Protein AF-A0A939X9N2-F1 (afdb_monomer)

Foldseek 3Di:
DDDDPDQQQQDQPCLVQLLVLLQCLLVVLVVVLLVLCVQQVLDDPVVSVVLCPDPQLVVLSVVSNVVSVVLSVVLVVLLSRDRPDPVSLVSNLQSLQVSLVCSLVVSLVSLVSSLVVSLVVCVVVVDNLSSLLSNLQSLLSSLQSSLLSSLVSSLSVLQSCQVRAADPPRFHQALVRNVVSLVVSLVSSLVSNLVSLVSSCVVVVPDPVVSVVSPNVVSNVVSVVSSVSSVCSSVVQVVVLVVVVVVLVVCVVVVNLPPLDDTQSHRHPSSVVSNVSSVVSVVVVVVVVVVVVVVVVVVVVVVVVVVVVVVVVVVVVVVVVVVVVVVVVVVVVVVVVVVVVVVVVVVVVVVVVVVVVVVVVVVVVVVVVVVVVVVVVVVVVVVVVVVVVVVVVVVVVVVVVVVVVVLVVVLVVLVVVLVVLVVLLVVLVVLLVVLVVQLVVLVVQLVVLVVVPPVSPVSNVVSVVSNVVSVVSNVVSVVSNVVSVVSNVVSVVSNVVD

Secondary structure (DSSP, 8-state):
-------PPP--S-HHHHHHHHHHHHHHHHHHHHHHHHHHTSS-HHHHHHHHTSHHHHHHHHHHHHHHHHHHHHHHHHHHT--S-HHHHHHHHHHHHHHHHHHHHHHHHHHHHHHHHHHHHGGGGT-HHHHHHHHHHHHHHIIIIIHHHHHHHHHHHHHHTTTS---SSS--S-HHHHHHHHHHHHHHHHHHHHHHHHHHHHHHT--HHHHIIIIIHHHHHHHHHHHHHHHHHHHHHHHHHHHHHHHHHHHHHTT--S--------SSHHHHHHHHHHHHHHHHHHHHHHHHHHHHHHHHHHHHHHHHHHHHHHHHHHHHHHHHHHHHHHHHHHHHHHHHHHHHHHHHHHHHHHHHHHHHHHHHHHHHHHHHHHHHHHHHHHHHHHHHHHHHHHHHHHHHHHHHHHHHHHHHHHHHHHHHHHHHHHHHHHHHHHHHHHHHHHHHHHHHHHHTGGGTHHHHHHHHHHHHHHHHHHHHHHHHHHHHHHHHHHHHHHHHH-

Mean predicted aligned error: 16.37 Å

Nearest PDB structures (foldseek):
  3zx6-assembly1_B  TM=4.703E-01  e=1.974E-03  Archaeoglobus fulgidus DSM 4304
  3ja6-assembly1_I  TM=5.685E-01  e=8.386E-03  Escherichia coli
  3ja6-assembly1_H  TM=6.471E-01  e=2.167E-02  Escherichia coli
  8c5v-assembly1_I  TM=2.494E-01  e=4.415E-06  Escherichia coli
  3zx6-assembly1_A  TM=3.637E-01  e=7.993E-04  Archaeoglobus fulgidus DSM 4304

pLDDT: mean 83.78, std 10.08, range [32.0, 97.5]

Structure (mmCIF, N/CA/C/O backbone):
data_AF-A0A939X9N2-F1
#
_entry.id   AF-A0A939X9N2-F1
#
loop_
_atom_site.group_PDB
_atom_site.id
_atom_site.type_symbol
_atom_site.label_atom_id
_atom_site.label_alt_id
_atom_site.label_comp_id
_atom_site.label_asym_id
_atom_site.label_entity_id
_atom_site.label_seq_id
_atom_site.pdbx_PDB_ins_code
_atom_site.Cartn_x
_atom_site.Cartn_y
_atom_site.Cartn_z
_atom_site.occupancy
_atom_site.B_iso_or_equiv
_atom_site.auth_seq_id
_atom_site.auth_comp_id
_atom_site.auth_asym_id
_atom_site.auth_atom_id
_atom_site.pdbx_PDB_model_num
ATOM 1 N N . MET A 1 1 ? 16.403 4.030 -7.835 1.00 37.69 1 MET A N 1
ATOM 2 C CA . MET A 1 1 ? 17.825 4.009 -8.203 1.00 37.69 1 MET A CA 1
ATOM 3 C C . MET A 1 1 ? 18.232 2.559 -8.098 1.00 37.69 1 MET A C 1
ATOM 5 O O . MET A 1 1 ? 18.000 1.990 -7.044 1.00 37.69 1 MET A O 1
ATOM 9 N N . ALA A 1 2 ? 18.615 1.927 -9.207 1.00 36.12 2 ALA A N 1
ATOM 10 C CA . ALA A 1 2 ? 19.074 0.543 -9.161 1.00 36.12 2 ALA A CA 1
ATOM 11 C C . ALA A 1 2 ? 20.489 0.530 -8.580 1.00 36.12 2 ALA A C 1
ATOM 13 O O . ALA A 1 2 ? 21.289 1.407 -8.909 1.00 36.12 2 ALA A O 1
ATOM 14 N N . GLU A 1 3 ? 20.725 -0.418 -7.684 1.00 32.00 3 GLU A N 1
ATOM 15 C CA . GLU A 1 3 ? 21.975 -0.637 -6.975 1.00 32.00 3 GLU A CA 1
ATOM 16 C C . GLU A 1 3 ? 23.179 -0.686 -7.913 1.00 32.00 3 GLU A C 1
ATOM 18 O O . GLU A 1 3 ? 23.183 -1.316 -8.972 1.00 32.00 3 GLU A O 1
ATOM 23 N N . ILE A 1 4 ? 24.213 0.006 -7.455 1.00 44.91 4 ILE A N 1
ATOM 24 C CA . ILE A 1 4 ? 25.566 0.020 -7.979 1.00 44.91 4 ILE A CA 1
ATOM 25 C C . ILE A 1 4 ? 26.138 -1.388 -7.793 1.00 44.91 4 ILE A C 1
ATOM 27 O O . ILE A 1 4 ? 26.480 -1.789 -6.686 1.00 44.91 4 ILE A O 1
ATOM 31 N N . SER A 1 5 ? 26.245 -2.144 -8.881 1.00 39.59 5 SER A N 1
ATOM 32 C CA . SER A 1 5 ? 27.034 -3.375 -8.932 1.00 39.59 5 SER A CA 1
ATOM 33 C C . SER A 1 5 ? 27.608 -3.557 -10.333 1.00 39.59 5 SER A C 1
ATOM 35 O O . SER A 1 5 ? 27.063 -4.272 -11.167 1.00 39.59 5 SER A O 1
ATOM 37 N N . SER A 1 6 ? 28.697 -2.837 -10.600 1.00 41.59 6 SER A N 1
ATOM 38 C CA . SER A 1 6 ? 29.905 -3.401 -11.208 1.00 41.59 6 SER A CA 1
ATOM 39 C C . SER A 1 6 ? 30.948 -2.294 -11.341 1.00 41.59 6 SER A C 1
ATOM 41 O O . SER A 1 6 ? 30.913 -1.492 -12.269 1.00 41.59 6 SER A O 1
ATOM 43 N N . THR A 1 7 ? 31.925 -2.292 -10.442 1.00 46.88 7 THR A N 1
ATOM 44 C CA . THR A 1 7 ? 33.232 -1.631 -10.583 1.00 46.88 7 THR A CA 1
ATOM 45 C C . THR A 1 7 ? 34.084 -2.315 -11.663 1.00 46.88 7 THR A C 1
ATOM 47 O O . THR A 1 7 ? 35.272 -2.569 -11.476 1.00 46.88 7 THR A O 1
ATOM 50 N N . GLN A 1 8 ? 33.481 -2.676 -12.797 1.00 55.19 8 GLN A N 1
ATOM 51 C CA . GLN A 1 8 ? 34.231 -3.079 -13.975 1.00 55.19 8 GLN A CA 1
ATOM 52 C C . GLN A 1 8 ? 34.270 -1.892 -14.931 1.00 55.19 8 GLN A C 1
ATOM 54 O O . GLN A 1 8 ? 33.205 -1.409 -15.316 1.00 55.19 8 GLN A O 1
ATOM 59 N N . PRO A 1 9 ? 35.469 -1.410 -15.305 1.00 63.09 9 PRO A N 1
ATOM 60 C CA . PRO A 1 9 ? 35.576 -0.382 -16.326 1.00 63.09 9 PRO A CA 1
ATOM 61 C C . PRO A 1 9 ? 34.919 -0.905 -17.599 1.00 63.09 9 PRO A C 1
ATOM 63 O O . PRO A 1 9 ? 35.109 -2.072 -17.964 1.00 63.09 9 PRO A O 1
ATOM 66 N N . PHE A 1 10 ? 34.127 -0.061 -18.253 1.00 78.44 10 PHE A N 1
ATOM 67 C CA . PHE A 1 10 ? 33.511 -0.412 -19.523 1.00 78.44 10 PHE A CA 1
ATOM 68 C C . PHE A 1 10 ? 34.580 -0.850 -20.518 1.00 78.44 10 PHE A C 1
ATOM 70 O O . PHE A 1 10 ? 35.586 -0.174 -20.729 1.00 78.44 10 PHE A O 1
ATOM 77 N N . ARG A 1 11 ? 34.364 -2.009 -21.138 1.00 78.81 11 ARG A N 1
ATOM 78 C CA . ARG A 1 11 ? 35.261 -2.540 -22.159 1.00 78.81 11 ARG A CA 1
ATOM 79 C C . ARG A 1 11 ? 34.488 -2.819 -23.426 1.00 78.81 11 ARG A C 1
ATOM 81 O O . ARG A 1 11 ? 33.447 -3.475 -23.409 1.00 78.81 11 ARG A O 1
ATOM 88 N N . PHE A 1 12 ? 35.055 -2.367 -24.536 1.00 79.25 12 PHE A N 1
ATOM 89 C CA . PHE A 1 12 ? 34.587 -2.730 -25.862 1.00 79.25 12 PHE A CA 1
ATOM 90 C C . PHE A 1 12 ? 34.598 -4.257 -26.020 1.00 79.25 12 PHE A C 1
ATOM 92 O O . PHE A 1 12 ? 35.582 -4.925 -25.700 1.00 79.25 12 PHE A O 1
ATOM 99 N N . LYS A 1 13 ? 33.496 -4.825 -26.519 1.00 78.69 13 LYS A N 1
ATOM 100 C CA . LYS A 1 13 ? 33.375 -6.279 -26.739 1.00 78.69 13 LYS A CA 1
ATOM 101 C C . LYS A 1 13 ? 34.228 -6.740 -27.915 1.00 78.69 13 LYS A C 1
ATOM 103 O O . LYS A 1 13 ? 34.800 -7.827 -27.880 1.00 78.69 13 LYS A O 1
ATOM 108 N N . HIS A 1 14 ? 34.330 -5.906 -28.949 1.00 81.75 14 HIS A N 1
ATOM 109 C CA . HIS A 1 14 ? 35.096 -6.195 -30.157 1.00 81.75 14 HIS A CA 1
ATOM 110 C C . HIS A 1 14 ? 35.895 -4.959 -30.602 1.00 81.75 14 HIS A C 1
ATOM 112 O O . HIS A 1 14 ? 35.629 -4.413 -31.676 1.00 81.75 14 HIS A O 1
ATOM 118 N N . PRO A 1 15 ? 36.900 -4.509 -29.826 1.00 82.75 15 PRO A N 1
ATOM 119 C CA . PRO A 1 15 ? 37.654 -3.298 -30.150 1.00 82.75 15 PRO A CA 1
ATOM 120 C C . PRO A 1 15 ? 38.348 -3.421 -31.510 1.00 82.75 15 PRO A C 1
ATOM 122 O O . PRO A 1 15 ? 38.341 -2.477 -32.294 1.00 82.75 15 PRO A O 1
ATOM 125 N N . LEU A 1 16 ? 38.856 -4.615 -31.849 1.00 85.31 16 LEU A N 1
ATOM 126 C CA . LEU A 1 16 ? 39.521 -4.890 -33.126 1.00 85.31 16 LEU A CA 1
ATOM 127 C C . LEU A 1 16 ? 38.640 -4.550 -34.342 1.00 85.31 16 LEU A C 1
ATOM 129 O O . LEU A 1 16 ? 39.159 -4.070 -35.344 1.00 85.31 16 LEU A O 1
ATOM 133 N N . ARG A 1 17 ? 37.315 -4.745 -34.260 1.00 87.25 17 ARG A N 1
ATOM 134 C CA . ARG A 1 17 ? 36.399 -4.395 -35.359 1.00 87.25 17 ARG A CA 1
ATOM 135 C C . ARG A 1 17 ? 36.337 -2.891 -35.586 1.00 87.25 17 ARG A C 1
ATOM 137 O O . ARG A 1 17 ? 36.399 -2.462 -36.730 1.00 87.25 17 ARG A O 1
ATOM 144 N N . ILE A 1 18 ? 36.294 -2.109 -34.509 1.00 87.62 18 ILE A N 1
ATOM 145 C CA . ILE A 1 18 ? 36.313 -0.642 -34.572 1.00 87.62 18 ILE A CA 1
ATOM 146 C C . ILE A 1 18 ? 37.627 -0.168 -35.205 1.00 87.62 18 ILE A C 1
ATOM 148 O O . ILE A 1 18 ? 37.606 0.670 -36.102 1.00 87.62 18 ILE A O 1
ATOM 152 N N . TYR A 1 19 ? 38.764 -0.756 -34.807 1.00 88.06 19 TYR A N 1
ATOM 153 C CA . TYR A 1 19 ? 40.064 -0.463 -35.424 1.00 88.06 19 TYR A CA 1
ATOM 154 C C . TYR A 1 19 ? 40.084 -0.781 -36.925 1.00 88.06 19 TYR A C 1
ATOM 156 O O . TYR A 1 19 ? 40.510 0.061 -37.710 1.00 88.06 19 TYR A O 1
ATOM 164 N N . ILE A 1 20 ? 39.620 -1.969 -37.326 1.00 89.44 20 ILE A N 1
ATOM 165 C CA . ILE A 1 20 ? 39.618 -2.401 -38.732 1.00 89.44 20 ILE A CA 1
ATOM 166 C C . ILE A 1 20 ? 38.706 -1.508 -39.574 1.00 89.44 20 ILE A C 1
ATOM 168 O O . ILE A 1 20 ? 39.119 -1.061 -40.638 1.00 89.44 20 ILE A O 1
ATOM 172 N N . LEU A 1 21 ? 37.490 -1.223 -39.105 1.00 89.25 21 LEU A N 1
ATOM 173 C CA . LEU A 1 21 ? 36.539 -0.382 -39.833 1.00 89.25 21 LEU A CA 1
ATOM 174 C C . LEU A 1 21 ? 37.039 1.064 -39.943 1.00 89.25 21 LEU A C 1
ATOM 176 O O . LEU A 1 21 ? 36.967 1.642 -41.025 1.00 89.25 21 LEU A O 1
ATOM 180 N N . ASN A 1 22 ? 37.632 1.617 -38.876 1.00 88.75 22 ASN A N 1
ATOM 181 C CA . ASN A 1 22 ? 38.256 2.938 -38.942 1.00 88.75 22 ASN A CA 1
ATOM 182 C C . ASN A 1 22 ? 39.425 2.952 -39.938 1.00 88.75 22 ASN A C 1
ATOM 184 O O . ASN A 1 22 ? 39.543 3.868 -40.734 1.00 88.75 22 ASN A O 1
ATOM 188 N N . TRP A 1 23 ? 40.274 1.921 -39.947 1.00 90.00 23 TRP A N 1
ATOM 189 C CA . TRP A 1 23 ? 41.390 1.827 -40.893 1.00 90.00 23 TRP A CA 1
ATOM 190 C C . TRP A 1 23 ? 40.921 1.680 -42.347 1.00 90.00 23 TRP A C 1
ATOM 192 O O . TRP A 1 23 ? 41.442 2.343 -43.246 1.00 90.00 23 TRP A O 1
ATOM 202 N N . LEU A 1 24 ? 39.892 0.862 -42.586 1.00 88.69 24 LEU A N 1
ATOM 203 C CA . LEU A 1 24 ? 39.308 0.675 -43.913 1.00 88.69 24 LEU A CA 1
ATOM 204 C C . LEU A 1 24 ? 38.752 1.983 -44.485 1.00 88.69 24 LEU A C 1
ATOM 206 O O . LEU A 1 24 ? 38.787 2.155 -45.697 1.00 88.69 24 LEU A O 1
ATOM 210 N N . MET A 1 25 ? 38.293 2.923 -43.658 1.00 86.88 25 MET A N 1
ATOM 211 C CA . MET A 1 25 ? 37.781 4.214 -44.132 1.00 86.88 25 MET A CA 1
ATOM 212 C C . MET A 1 25 ? 38.845 5.060 -44.849 1.00 86.88 25 MET A C 1
ATOM 214 O O . MET A 1 25 ? 38.499 5.847 -45.728 1.00 86.88 25 MET A O 1
ATOM 218 N N . TYR A 1 26 ? 40.121 4.848 -44.516 1.00 86.62 26 TYR A N 1
ATOM 219 C CA . TYR A 1 26 ? 41.277 5.523 -45.111 1.00 86.62 26 TYR A CA 1
ATOM 220 C C . TYR A 1 26 ? 41.924 4.673 -46.216 1.00 86.62 26 TYR A C 1
ATOM 222 O O . TYR A 1 26 ? 42.348 5.186 -47.246 1.00 86.62 26 TYR A O 1
ATOM 230 N N . ALA A 1 27 ? 41.970 3.348 -46.047 1.00 85.38 27 ALA A N 1
ATOM 231 C CA . ALA A 1 27 ? 42.603 2.450 -47.016 1.00 85.38 27 ALA A CA 1
ATOM 232 C C . ALA A 1 27 ? 41.710 2.102 -48.224 1.00 85.38 27 ALA A C 1
ATOM 234 O O . ALA A 1 27 ? 42.214 1.858 -49.329 1.00 85.38 27 ALA A O 1
ATOM 235 N N . SER A 1 28 ? 40.387 2.047 -48.038 1.00 86.06 28 SER A N 1
ATOM 236 C CA . SER A 1 28 ? 39.453 1.639 -49.093 1.00 86.06 28 SER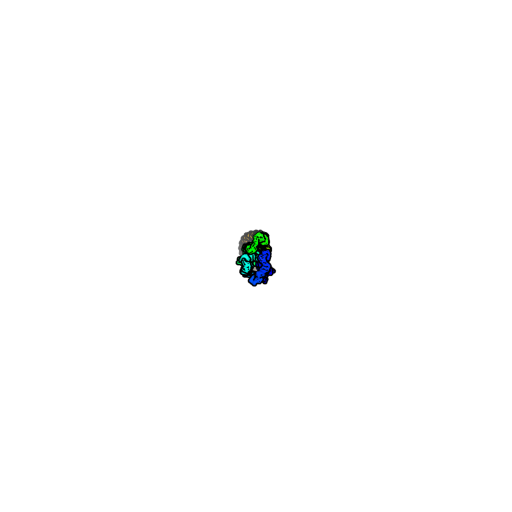 A CA 1
ATOM 237 C C . SER A 1 28 ? 39.346 2.645 -50.244 1.00 86.06 28 SER A C 1
ATOM 239 O O . SER A 1 28 ? 39.405 2.177 -51.384 1.00 86.06 28 SER A O 1
ATOM 241 N N . PRO A 1 29 ? 39.302 3.982 -50.038 1.00 85.31 29 PRO A N 1
ATOM 242 C CA . PRO A 1 29 ? 39.272 4.928 -51.155 1.00 85.31 29 PRO A CA 1
ATOM 243 C C . PRO A 1 29 ? 40.513 4.816 -52.041 1.00 85.31 29 PRO A C 1
ATOM 245 O O . PRO A 1 29 ? 40.398 4.759 -53.261 1.00 85.31 29 PRO A O 1
ATOM 248 N N . ILE A 1 30 ? 41.690 4.678 -51.425 1.00 81.19 30 ILE A N 1
ATOM 249 C CA . ILE A 1 30 ? 42.973 4.516 -52.118 1.00 81.19 30 ILE A CA 1
ATOM 250 C C . ILE A 1 30 ? 42.986 3.224 -52.948 1.00 81.19 30 ILE A C 1
ATOM 252 O O . ILE A 1 30 ? 43.360 3.230 -54.122 1.00 81.19 30 ILE A O 1
ATOM 256 N N . SER A 1 31 ? 42.536 2.111 -52.362 1.00 82.56 31 SER A N 1
ATOM 257 C CA . SER A 1 31 ? 42.496 0.809 -53.042 1.00 82.56 31 SER A CA 1
ATOM 258 C C . SER A 1 31 ? 41.536 0.821 -54.237 1.00 82.56 31 SER A C 1
ATOM 260 O O . SER A 1 31 ? 41.872 0.332 -55.319 1.00 82.56 31 SER A O 1
ATOM 262 N N . PHE A 1 32 ? 40.355 1.423 -54.066 1.00 82.50 32 PHE A N 1
ATOM 263 C CA . PHE A 1 32 ? 39.372 1.580 -55.137 1.00 82.50 32 PHE A CA 1
ATOM 264 C C . PHE A 1 32 ? 39.846 2.541 -56.223 1.00 82.50 32 PHE A C 1
ATOM 266 O O . PHE A 1 32 ? 39.620 2.273 -57.401 1.00 82.50 32 PHE A O 1
ATOM 273 N N . PHE A 1 33 ? 40.540 3.615 -55.858 1.00 81.44 33 PHE A N 1
ATOM 274 C CA . PHE A 1 33 ? 41.139 4.536 -56.812 1.00 81.44 33 PHE A CA 1
ATOM 275 C C . PHE A 1 33 ? 42.173 3.828 -57.702 1.00 81.44 33 PHE A C 1
ATOM 277 O O . PHE A 1 33 ? 42.080 3.907 -58.926 1.00 81.44 33 PHE A O 1
ATOM 284 N N . VAL A 1 34 ? 43.088 3.038 -57.125 1.00 78.12 34 VAL A N 1
ATOM 285 C CA . VAL A 1 34 ? 44.070 2.244 -57.894 1.00 78.12 34 VAL A CA 1
ATOM 286 C C . VAL A 1 34 ? 43.381 1.226 -58.811 1.00 78.12 34 VAL A C 1
ATOM 288 O O . VAL A 1 34 ? 43.734 1.106 -59.988 1.00 78.12 34 VAL A O 1
ATOM 291 N N . LEU A 1 35 ? 42.353 0.529 -58.313 1.00 79.19 35 LEU A N 1
ATOM 292 C CA . LEU A 1 35 ? 41.552 -0.400 -59.117 1.00 79.19 35 LEU A CA 1
ATOM 293 C C . LEU A 1 35 ? 40.845 0.313 -60.282 1.00 79.19 35 LEU A C 1
ATOM 295 O O . LEU A 1 35 ? 40.757 -0.214 -61.396 1.00 79.19 35 LEU A O 1
ATOM 299 N N . GLN A 1 36 ? 40.352 1.526 -60.048 1.00 75.25 36 GLN A N 1
ATOM 300 C CA . GLN A 1 36 ? 39.706 2.330 -61.073 1.00 75.25 36 GLN A CA 1
ATOM 301 C C . GLN A 1 36 ? 40.694 2.836 -62.122 1.00 75.25 36 GLN A C 1
ATOM 303 O O . GLN A 1 36 ? 40.377 2.772 -63.307 1.00 75.25 36 GLN A O 1
ATOM 308 N N . LEU A 1 37 ? 41.904 3.253 -61.739 1.00 73.56 37 LEU A N 1
ATOM 309 C CA . LEU A 1 37 ? 42.960 3.613 -62.694 1.00 73.56 37 LEU A CA 1
ATOM 310 C C . LEU A 1 37 ? 43.311 2.442 -63.626 1.00 73.56 37 LEU A C 1
ATOM 312 O O . LEU A 1 37 ? 43.474 2.638 -64.833 1.00 73.56 37 LEU A O 1
ATOM 316 N N . TYR A 1 38 ? 43.354 1.221 -63.083 1.00 71.81 38 TYR A N 1
ATOM 317 C CA . TYR A 1 38 ? 43.606 0.003 -63.854 1.00 71.81 38 TYR A CA 1
ATOM 318 C C . TYR A 1 38 ? 42.461 -0.337 -64.821 1.00 71.81 38 TYR A C 1
ATOM 320 O O . TYR A 1 38 ? 42.689 -0.583 -66.007 1.00 71.81 38 TYR A O 1
ATOM 328 N N . THR A 1 39 ? 41.216 -0.326 -64.338 1.00 69.88 39 THR A N 1
ATOM 329 C CA . THR A 1 39 ? 40.035 -0.729 -65.130 1.00 69.88 39 THR A CA 1
ATOM 330 C C . THR A 1 39 ? 39.687 0.267 -66.234 1.00 69.88 39 THR A C 1
ATOM 332 O O . THR A 1 39 ? 39.278 -0.128 -67.324 1.00 69.88 39 THR A O 1
ATOM 335 N N . THR A 1 40 ? 39.910 1.557 -65.999 1.00 68.62 40 THR A N 1
ATOM 336 C CA . THR A 1 40 ? 39.627 2.621 -66.974 1.00 68.62 40 THR A CA 1
ATOM 337 C C . THR A 1 40 ? 40.735 2.809 -68.021 1.00 68.62 40 THR A C 1
ATOM 339 O O . THR A 1 40 ? 40.502 3.438 -69.062 1.00 68.62 40 THR A O 1
ATOM 342 N N . LYS A 1 41 ? 41.923 2.218 -67.795 1.00 69.62 41 LYS A N 1
ATOM 343 C CA . LYS A 1 41 ? 43.132 2.343 -68.635 1.00 69.62 41 LYS A CA 1
ATOM 344 C C . LYS A 1 41 ? 43.526 3.804 -68.895 1.00 69.62 41 LYS A C 1
ATOM 346 O O . LYS A 1 41 ? 43.914 4.177 -70.009 1.00 69.62 41 LYS A O 1
ATOM 351 N N . TYR A 1 42 ? 43.387 4.654 -67.879 1.00 65.38 42 TYR A N 1
ATOM 352 C CA . TYR A 1 42 ? 43.769 6.063 -67.979 1.00 65.38 42 TYR A CA 1
ATOM 353 C C . TYR A 1 42 ? 45.286 6.247 -68.061 1.00 65.38 42 TYR A C 1
ATOM 355 O O . TYR A 1 42 ? 45.740 7.039 -68.887 1.00 65.38 42 TYR A O 1
ATOM 363 N N . PHE A 1 43 ? 46.044 5.440 -67.321 1.00 68.06 43 PHE A N 1
ATOM 364 C CA . PHE A 1 43 ? 47.504 5.360 -67.369 1.00 68.06 43 PHE A CA 1
ATOM 365 C C . PHE A 1 43 ? 47.936 3.927 -67.689 1.00 68.06 43 PHE A C 1
ATOM 367 O O . PHE A 1 43 ? 47.197 2.970 -67.440 1.00 68.06 43 PHE A O 1
ATOM 374 N N . SER A 1 44 ? 49.129 3.762 -68.251 1.00 69.19 44 SER A N 1
ATOM 375 C CA . SER A 1 44 ? 49.780 2.456 -68.325 1.00 69.19 44 SER A CA 1
ATOM 376 C C . SER A 1 44 ? 50.173 1.973 -66.922 1.00 69.19 44 SER A C 1
ATOM 378 O O . SER A 1 44 ? 50.291 2.756 -65.974 1.00 69.19 44 SER A O 1
ATOM 380 N N . VAL A 1 45 ? 50.398 0.664 -66.774 1.00 70.38 45 VAL A N 1
ATOM 381 C CA . VAL A 1 45 ? 50.842 0.080 -65.495 1.00 70.38 45 VAL A CA 1
ATOM 382 C C . VAL A 1 45 ? 52.161 0.718 -65.039 1.00 70.38 45 VAL A C 1
ATOM 384 O O . VAL A 1 45 ? 52.295 1.056 -63.869 1.00 70.38 45 VAL A O 1
ATOM 387 N N . ALA A 1 46 ? 53.086 0.981 -65.968 1.00 70.00 46 ALA A N 1
ATOM 388 C CA . ALA A 1 46 ? 54.367 1.623 -65.675 1.00 70.00 46 ALA A CA 1
ATOM 389 C C . ALA A 1 46 ? 54.211 3.070 -65.166 1.00 70.00 46 ALA A C 1
ATOM 391 O O . ALA A 1 46 ? 54.835 3.435 -64.171 1.00 70.00 46 ALA A O 1
ATOM 392 N N . GLU A 1 47 ? 53.347 3.873 -65.794 1.00 71.06 47 GLU A N 1
ATOM 393 C CA . GLU A 1 47 ? 53.062 5.254 -65.365 1.00 71.06 47 GLU A CA 1
ATOM 394 C C . GLU A 1 47 ? 52.378 5.288 -63.993 1.00 71.06 47 GLU A C 1
ATOM 396 O O . GLU A 1 47 ? 52.723 6.102 -63.142 1.00 71.06 47 GLU A O 1
ATOM 401 N N . THR A 1 48 ? 51.457 4.355 -63.741 1.00 69.31 48 THR A N 1
ATOM 402 C CA . THR A 1 48 ? 50.766 4.240 -62.447 1.00 69.31 48 THR A CA 1
ATOM 403 C C . THR A 1 48 ? 51.750 3.900 -61.325 1.00 69.31 48 THR A C 1
ATOM 405 O O . THR A 1 48 ? 51.717 4.514 -60.259 1.00 69.31 48 THR A O 1
ATOM 408 N N . THR A 1 49 ? 52.673 2.964 -61.567 1.00 70.56 49 THR A N 1
ATOM 409 C CA . THR A 1 49 ? 53.721 2.598 -60.606 1.00 70.56 49 THR A CA 1
ATOM 410 C C . THR A 1 49 ? 54.673 3.766 -60.334 1.00 70.56 49 THR A C 1
ATOM 412 O O . THR A 1 49 ? 55.008 4.014 -59.179 1.00 70.56 49 THR A O 1
ATOM 415 N N . GLN A 1 50 ? 55.058 4.537 -61.355 1.00 73.00 50 GLN A N 1
ATOM 416 C CA . GLN A 1 50 ? 55.906 5.720 -61.166 1.00 73.00 50 GLN A CA 1
ATOM 417 C C . GLN A 1 50 ? 55.225 6.821 -60.347 1.00 73.00 50 GLN A C 1
ATOM 419 O O . GLN A 1 50 ? 55.887 7.452 -59.530 1.00 73.00 50 GLN A O 1
ATOM 424 N N . ILE A 1 51 ? 53.918 7.034 -60.527 1.00 71.75 51 ILE A N 1
ATOM 425 C CA . ILE A 1 51 ? 53.150 8.017 -59.751 1.00 71.75 51 ILE A CA 1
ATOM 426 C C . ILE A 1 51 ? 53.082 7.604 -58.272 1.00 71.75 51 ILE A C 1
ATOM 428 O O . ILE A 1 51 ? 53.315 8.431 -57.397 1.00 71.75 51 ILE A O 1
ATOM 432 N N . ILE A 1 52 ? 52.824 6.325 -57.980 1.00 71.94 52 ILE A N 1
ATOM 433 C CA . ILE A 1 52 ? 52.683 5.828 -56.599 1.00 71.94 52 ILE A CA 1
ATOM 434 C C . ILE A 1 52 ? 54.019 5.833 -55.836 1.00 71.94 52 ILE A C 1
ATOM 436 O O . ILE A 1 52 ? 54.037 6.134 -54.645 1.00 71.94 52 ILE A O 1
ATOM 440 N N . LEU A 1 53 ? 55.142 5.518 -56.496 1.00 76.75 53 LEU A N 1
ATOM 441 C CA . LEU A 1 53 ? 56.466 5.464 -55.853 1.00 76.75 53 LEU A CA 1
ATOM 442 C C . LEU A 1 53 ? 57.121 6.837 -55.620 1.00 76.75 53 LEU A C 1
ATOM 444 O O . LEU A 1 53 ? 58.227 6.894 -55.075 1.00 76.75 53 LEU A O 1
ATOM 448 N N . LYS A 1 54 ? 56.480 7.947 -56.007 1.00 78.94 54 LYS A N 1
ATOM 449 C CA . LYS A 1 54 ? 57.025 9.279 -55.721 1.00 78.94 54 LYS A CA 1
ATOM 450 C C . LYS A 1 54 ? 57.030 9.562 -54.213 1.00 78.94 54 LYS A C 1
ATOM 452 O O . LYS A 1 54 ? 56.054 9.229 -53.541 1.00 78.94 54 LYS A O 1
ATOM 457 N N . PRO A 1 55 ? 58.071 10.237 -53.683 1.00 79.50 55 PRO A N 1
ATOM 458 C CA . PRO A 1 55 ? 58.218 10.459 -52.245 1.00 79.50 55 PRO A CA 1
ATOM 459 C C . PRO A 1 55 ? 57.004 11.135 -51.601 1.00 79.50 55 PRO A C 1
ATOM 461 O O . PRO A 1 55 ? 56.568 10.703 -50.543 1.00 79.50 55 PRO A O 1
ATOM 464 N N . GLU A 1 56 ? 56.420 12.146 -52.249 1.00 80.00 56 GLU A N 1
ATOM 465 C CA . GLU A 1 56 ? 55.291 12.912 -51.699 1.00 80.00 56 GLU A CA 1
ATOM 466 C C . GLU A 1 56 ? 54.022 12.061 -51.563 1.00 80.00 56 GLU A C 1
ATOM 468 O O . GLU A 1 56 ? 53.430 11.988 -50.488 1.00 80.00 56 GLU A O 1
ATOM 473 N N . ILE A 1 57 ? 53.651 11.340 -52.624 1.00 78.69 57 ILE A N 1
ATOM 474 C CA . ILE A 1 57 ? 52.469 10.465 -52.649 1.00 78.69 57 ILE A CA 1
ATOM 475 C C . ILE A 1 57 ? 52.670 9.271 -51.710 1.00 78.69 57 ILE A C 1
ATOM 477 O O . ILE A 1 57 ? 51.764 8.913 -50.956 1.00 78.69 57 ILE A O 1
ATOM 481 N N . PHE A 1 58 ? 53.872 8.692 -51.696 1.00 80.88 58 PHE A N 1
ATOM 482 C CA . PHE A 1 58 ? 54.219 7.577 -50.821 1.00 80.88 58 PHE A CA 1
ATOM 483 C C . PHE A 1 58 ? 54.163 7.969 -49.335 1.00 80.88 58 PHE A C 1
ATOM 485 O O . PHE A 1 58 ? 53.591 7.237 -48.525 1.00 80.88 58 PHE A O 1
ATOM 492 N N . ILE A 1 59 ? 54.681 9.150 -48.973 1.00 83.19 59 ILE A N 1
ATOM 493 C CA . ILE A 1 59 ? 54.578 9.692 -47.610 1.00 83.19 59 ILE A CA 1
ATOM 494 C C . ILE A 1 59 ? 53.109 9.914 -47.238 1.00 83.19 59 ILE A C 1
ATOM 496 O O . ILE A 1 59 ? 52.688 9.480 -46.167 1.00 83.19 59 ILE A O 1
ATOM 500 N N . SER A 1 60 ? 52.302 10.525 -48.108 1.00 80.38 60 SER A N 1
ATOM 501 C CA . SER A 1 60 ? 50.885 10.761 -47.820 1.00 80.38 60 SER A CA 1
ATOM 502 C C . SER A 1 60 ? 50.066 9.464 -47.696 1.00 80.38 60 SER A C 1
ATOM 504 O O . SER A 1 60 ? 49.188 9.387 -46.836 1.00 80.38 60 SER A O 1
ATOM 506 N N . MET A 1 61 ? 50.387 8.410 -48.459 1.00 79.88 61 MET A N 1
ATOM 507 C CA . MET A 1 61 ? 49.790 7.076 -48.278 1.00 79.88 61 MET A CA 1
ATOM 508 C C . MET A 1 61 ? 50.168 6.455 -46.924 1.00 79.88 61 MET A C 1
ATOM 510 O O . MET A 1 61 ? 49.302 5.903 -46.245 1.00 79.88 61 MET A O 1
ATOM 514 N N . ILE A 1 62 ? 51.430 6.579 -46.491 1.00 83.81 62 ILE A N 1
ATOM 515 C CA . ILE A 1 62 ? 51.868 6.123 -45.159 1.00 83.81 62 ILE A CA 1
ATOM 516 C C . ILE A 1 62 ? 51.130 6.892 -44.058 1.00 83.81 62 ILE A C 1
ATOM 518 O O . ILE A 1 62 ? 50.642 6.286 -43.102 1.00 83.81 62 ILE A O 1
ATOM 522 N N . VAL A 1 63 ? 51.003 8.215 -44.200 1.00 85.44 63 VAL A N 1
ATOM 523 C CA . VAL A 1 63 ? 50.252 9.059 -43.262 1.00 85.44 63 VAL A CA 1
ATOM 524 C C . VAL A 1 63 ? 48.798 8.590 -43.171 1.00 85.44 63 VAL A C 1
ATOM 526 O O . VAL A 1 63 ? 48.318 8.376 -42.059 1.00 85.44 63 VAL A O 1
ATOM 529 N N . SER A 1 64 ? 48.134 8.331 -44.303 1.00 82.44 64 SER A N 1
ATOM 530 C CA . SER A 1 64 ? 46.754 7.818 -44.351 1.00 82.44 64 SER A CA 1
ATOM 531 C C . SER A 1 64 ? 46.593 6.447 -43.668 1.00 82.44 64 SER A C 1
ATOM 533 O O . SER A 1 64 ? 45.561 6.172 -43.060 1.00 82.44 64 SER A O 1
ATOM 535 N N . MET A 1 65 ? 47.634 5.603 -43.653 1.00 84.56 65 MET A N 1
ATOM 536 C CA . MET A 1 65 ? 47.613 4.315 -42.942 1.00 84.56 65 MET A CA 1
ATOM 537 C C . MET A 1 65 ? 47.878 4.419 -41.429 1.00 84.56 65 MET A C 1
ATOM 539 O O . MET A 1 65 ? 47.366 3.595 -40.670 1.00 84.56 65 MET A O 1
ATOM 543 N N . ILE A 1 66 ? 48.669 5.399 -40.973 1.00 87.56 66 ILE A N 1
ATOM 544 C CA . ILE A 1 66 ? 49.047 5.559 -39.553 1.00 87.56 66 ILE A CA 1
ATOM 545 C C . ILE A 1 66 ? 47.991 6.346 -38.769 1.00 87.56 66 ILE A C 1
ATOM 547 O O . ILE A 1 66 ? 47.685 6.025 -37.616 1.00 87.56 66 ILE A O 1
ATOM 551 N N . LEU A 1 67 ? 47.414 7.378 -39.379 1.00 86.88 67 LEU A N 1
ATOM 552 C CA . LEU A 1 67 ? 46.485 8.289 -38.715 1.00 86.88 67 LEU A CA 1
ATOM 553 C C . LEU A 1 67 ? 45.244 7.630 -38.076 1.00 86.88 67 LEU A C 1
ATOM 555 O O . LEU A 1 67 ? 44.898 8.012 -36.953 1.00 86.88 67 LEU A O 1
ATOM 559 N N . PRO A 1 68 ? 44.605 6.615 -38.694 1.00 87.38 68 PRO A N 1
ATOM 560 C CA . PRO A 1 68 ? 43.456 5.926 -38.107 1.00 87.38 68 PRO A CA 1
ATOM 561 C C . PRO A 1 68 ? 43.809 5.282 -36.766 1.00 87.38 68 PRO A C 1
ATOM 563 O O . PRO A 1 68 ? 43.018 5.319 -35.825 1.00 87.38 68 PRO A O 1
ATOM 566 N N . PHE A 1 69 ? 45.026 4.740 -36.648 1.00 87.81 69 PHE A N 1
ATOM 567 C CA . PHE A 1 69 ? 45.511 4.126 -35.415 1.00 87.81 69 PHE A CA 1
ATOM 568 C C . PHE A 1 69 ? 45.692 5.159 -34.297 1.00 87.81 69 PHE A C 1
ATOM 570 O O . PHE A 1 69 ? 45.301 4.904 -33.155 1.00 87.81 69 PHE A O 1
ATOM 577 N N . ILE A 1 70 ? 46.233 6.337 -34.631 1.00 88.62 70 ILE A N 1
ATOM 578 C CA . ILE A 1 70 ? 46.416 7.447 -33.685 1.00 88.62 70 ILE A CA 1
ATOM 579 C C . ILE A 1 70 ? 45.059 7.918 -33.155 1.00 88.62 70 ILE A C 1
ATOM 581 O O . ILE A 1 70 ? 44.873 8.004 -31.941 1.00 88.62 70 ILE A O 1
ATOM 585 N N . ILE A 1 71 ? 44.092 8.172 -34.042 1.00 88.50 71 ILE A N 1
ATOM 586 C CA . ILE A 1 71 ? 42.764 8.656 -33.640 1.00 88.50 71 ILE A CA 1
ATOM 587 C C . ILE A 1 71 ? 42.073 7.621 -32.746 1.00 88.50 71 ILE A C 1
ATOM 589 O O . ILE A 1 71 ? 41.607 7.969 -31.659 1.00 88.50 71 ILE A O 1
ATOM 593 N N . THR A 1 72 ? 42.054 6.342 -33.135 1.00 87.25 72 THR A N 1
ATOM 594 C CA . THR A 1 72 ? 41.416 5.305 -32.313 1.00 87.25 72 THR A CA 1
ATOM 595 C C . THR A 1 72 ? 42.088 5.186 -30.937 1.00 87.25 72 THR A C 1
ATOM 597 O O . THR A 1 72 ? 41.398 5.035 -29.932 1.00 87.25 72 THR A O 1
ATOM 600 N N . ARG A 1 73 ? 43.420 5.328 -30.843 1.00 88.00 73 ARG A N 1
ATOM 601 C CA . ARG A 1 73 ? 44.154 5.340 -29.561 1.00 88.00 73 ARG A CA 1
ATOM 602 C C . ARG A 1 73 ? 43.856 6.551 -28.676 1.00 88.00 73 ARG A C 1
ATOM 604 O O . ARG A 1 73 ? 44.017 6.438 -27.466 1.00 88.00 73 ARG A O 1
ATOM 611 N N . ILE A 1 74 ? 43.425 7.676 -29.241 1.00 88.69 74 ILE A N 1
ATOM 612 C CA . ILE A 1 74 ? 43.045 8.873 -28.476 1.00 88.69 74 ILE A CA 1
ATOM 613 C C . ILE A 1 74 ? 41.616 8.751 -27.932 1.00 88.69 74 ILE A C 1
ATOM 615 O O . ILE A 1 74 ? 41.362 9.125 -26.785 1.00 88.69 74 ILE A O 1
ATOM 619 N N . PHE A 1 75 ? 40.677 8.252 -28.742 1.00 89.06 75 PHE A N 1
ATOM 620 C CA . PHE A 1 75 ? 39.250 8.294 -28.408 1.00 89.06 75 PHE A CA 1
ATOM 621 C C . PHE A 1 75 ? 38.727 7.051 -27.678 1.00 89.06 75 PHE A C 1
ATOM 623 O O . PHE A 1 75 ? 37.922 7.219 -26.764 1.00 89.06 75 PHE A O 1
ATOM 630 N N . LEU A 1 76 ? 39.193 5.832 -27.990 1.00 87.25 76 LEU A N 1
ATOM 631 C CA . LEU A 1 76 ? 38.709 4.621 -27.300 1.00 87.25 76 LEU A CA 1
ATOM 632 C C . LEU A 1 76 ? 38.953 4.651 -25.786 1.00 87.25 76 LEU A C 1
ATOM 634 O O . LEU A 1 76 ? 37.993 4.421 -25.054 1.00 87.25 76 LEU A O 1
ATOM 638 N N . PRO A 1 77 ? 40.153 5.010 -25.282 1.00 87.62 77 PRO A N 1
ATOM 639 C CA . PRO A 1 77 ? 40.394 5.038 -23.839 1.00 87.62 77 PRO A CA 1
ATOM 640 C C . PRO A 1 77 ? 39.489 6.021 -23.088 1.00 87.62 77 PRO A C 1
ATOM 642 O O . PRO A 1 77 ? 39.156 5.791 -21.932 1.00 87.62 77 PRO A O 1
ATOM 645 N N . ARG A 1 78 ? 39.054 7.110 -23.741 1.00 86.88 78 ARG A N 1
ATOM 646 C CA . ARG A 1 78 ? 38.113 8.074 -23.146 1.00 86.88 78 ARG A CA 1
ATOM 647 C C . ARG A 1 78 ? 36.709 7.498 -22.981 1.00 86.88 78 ARG A C 1
ATOM 649 O O . ARG A 1 78 ? 36.001 7.929 -22.081 1.00 86.88 78 ARG A O 1
ATOM 656 N N . ILE A 1 79 ? 36.321 6.554 -23.839 1.00 85.94 79 ILE A N 1
ATOM 657 C CA . ILE A 1 79 ? 35.038 5.849 -23.754 1.00 85.94 79 ILE A CA 1
ATOM 658 C C . ILE A 1 79 ? 35.142 4.661 -22.779 1.00 85.94 79 ILE A C 1
ATOM 660 O O . ILE A 1 79 ? 34.222 4.411 -22.008 1.00 85.94 79 ILE A O 1
ATOM 664 N N . GLU A 1 80 ? 36.282 3.960 -22.749 1.00 86.56 80 GLU A N 1
ATOM 665 C CA . GLU A 1 80 ? 36.568 2.881 -21.781 1.00 86.56 80 GLU A CA 1
ATOM 666 C C . GLU A 1 80 ? 36.692 3.375 -20.333 1.00 86.56 80 GLU A C 1
ATOM 668 O O . GLU A 1 80 ? 36.476 2.612 -19.394 1.00 86.56 80 GLU A O 1
ATOM 673 N N . ALA A 1 81 ? 36.981 4.664 -20.137 1.00 84.62 81 ALA A N 1
ATOM 674 C CA . ALA A 1 81 ? 36.998 5.308 -18.826 1.00 84.62 81 ALA A CA 1
ATOM 675 C C . ALA A 1 81 ? 35.598 5.495 -18.199 1.00 84.62 81 ALA A C 1
ATOM 677 O O . ALA A 1 81 ? 35.486 6.127 -17.149 1.00 84.62 81 ALA A O 1
ATOM 678 N N . TYR A 1 82 ? 34.531 4.977 -18.819 1.00 85.56 82 TYR A N 1
ATOM 679 C CA . TYR A 1 82 ? 33.192 4.994 -18.237 1.00 85.56 82 TYR A CA 1
ATOM 680 C C . TYR A 1 82 ? 33.130 4.160 -16.949 1.00 85.56 82 TYR A C 1
ATOM 682 O O . TYR A 1 82 ? 33.363 2.948 -16.956 1.00 85.56 82 TYR A O 1
ATOM 690 N N . ASP A 1 83 ? 32.777 4.835 -15.856 1.00 82.81 83 ASP A N 1
ATOM 691 C CA . ASP A 1 83 ? 32.701 4.301 -14.490 1.00 82.81 83 ASP A CA 1
ATOM 692 C C . ASP A 1 83 ? 31.278 4.343 -13.894 1.00 82.81 83 ASP A C 1
ATOM 694 O O . ASP A 1 83 ? 31.075 3.973 -12.739 1.00 82.81 83 ASP A O 1
ATOM 698 N N . GLY A 1 84 ? 30.284 4.800 -14.666 1.00 81.12 84 GLY A N 1
ATOM 699 C CA . GLY A 1 84 ? 28.901 4.970 -14.209 1.00 81.12 84 GLY A CA 1
ATOM 700 C C . GLY A 1 84 ? 28.571 6.343 -13.613 1.00 81.12 84 GLY A C 1
ATOM 701 O O . GLY A 1 84 ? 27.401 6.606 -13.331 1.00 81.12 84 GLY A O 1
ATOM 702 N N . SER A 1 85 ? 29.551 7.235 -13.438 1.00 84.88 85 SER A N 1
ATOM 703 C CA . SER A 1 85 ? 29.309 8.605 -12.972 1.00 84.88 85 SER A CA 1
ATOM 704 C C . SER A 1 85 ? 28.657 9.485 -14.056 1.00 84.88 85 SER A C 1
ATOM 706 O O . SER A 1 85 ? 28.923 9.315 -15.248 1.00 84.88 85 SER A O 1
ATOM 708 N N . PRO A 1 86 ? 27.832 10.486 -13.686 1.00 82.94 86 PRO A N 1
ATOM 709 C CA . PRO A 1 86 ? 27.265 11.431 -14.655 1.00 82.94 86 PRO A CA 1
ATOM 710 C C . PRO A 1 86 ? 28.333 12.181 -15.467 1.00 82.94 86 PRO A C 1
ATOM 712 O O . PRO A 1 86 ? 28.123 12.515 -16.634 1.00 82.94 86 PRO A O 1
ATOM 715 N N . GLU A 1 87 ? 29.498 12.428 -14.864 1.00 84.56 87 GLU A N 1
ATOM 716 C CA . GLU A 1 87 ? 30.617 13.090 -15.528 1.00 84.56 87 GLU A CA 1
ATOM 717 C C . GLU A 1 87 ? 31.274 12.191 -16.583 1.00 84.56 87 GLU A C 1
ATOM 719 O O . GLU A 1 87 ? 31.536 12.657 -17.697 1.00 84.56 87 GLU A O 1
ATOM 724 N N . SER A 1 88 ? 31.468 10.899 -16.294 1.00 84.75 88 SER A N 1
ATOM 725 C CA . SER A 1 88 ? 32.019 9.959 -17.274 1.00 84.75 88 SER A CA 1
ATOM 726 C C . SER A 1 88 ? 31.066 9.711 -18.446 1.00 84.75 88 SER A C 1
ATOM 728 O O . SER A 1 88 ? 31.535 9.599 -19.580 1.00 84.75 88 SER A O 1
ATOM 730 N N . VAL A 1 89 ? 29.741 9.756 -18.233 1.00 85.62 89 VAL A N 1
ATOM 731 C CA . VAL A 1 89 ? 28.747 9.762 -19.328 1.00 85.62 89 VAL A CA 1
ATOM 732 C C . VAL A 1 89 ? 28.969 10.955 -20.257 1.00 85.62 89 VAL A C 1
ATOM 734 O O . VAL A 1 89 ? 29.063 10.783 -21.471 1.00 85.62 89 VAL A O 1
ATOM 737 N N . ARG A 1 90 ? 29.118 12.164 -19.701 1.00 85.19 90 ARG A N 1
ATOM 738 C CA . ARG A 1 90 ? 29.322 13.385 -20.495 1.00 85.19 90 ARG A CA 1
ATOM 739 C C . ARG A 1 90 ? 30.627 13.339 -21.295 1.00 85.19 90 ARG A C 1
ATOM 741 O O . ARG A 1 90 ? 30.668 13.792 -22.440 1.00 85.19 90 ARG A O 1
ATOM 748 N N . ILE A 1 91 ? 31.692 12.784 -20.711 1.00 86.19 91 ILE A N 1
ATOM 749 C CA . ILE A 1 91 ? 32.975 12.574 -21.398 1.00 86.19 91 ILE A CA 1
ATOM 750 C C . ILE A 1 91 ? 32.808 11.584 -22.558 1.00 86.19 91 ILE A C 1
ATOM 752 O O . ILE A 1 91 ? 33.294 11.862 -23.657 1.00 86.19 91 ILE A O 1
ATOM 756 N N . CYS A 1 92 ? 32.088 10.479 -22.346 1.00 87.25 92 CYS A N 1
ATOM 757 C CA . CYS A 1 92 ? 31.799 9.490 -23.385 1.00 87.25 92 CYS A CA 1
ATOM 758 C C . CYS A 1 92 ? 30.954 10.073 -24.520 1.00 87.25 92 CYS A C 1
ATOM 760 O O . CYS A 1 92 ? 31.284 9.866 -25.686 1.00 87.25 92 CYS A O 1
ATOM 762 N N . ASP A 1 93 ? 29.914 10.846 -24.198 1.00 85.75 93 ASP A N 1
ATOM 763 C CA . ASP A 1 93 ? 29.058 11.509 -25.187 1.00 85.75 93 ASP A CA 1
ATOM 764 C C . ASP A 1 93 ? 29.855 12.499 -26.036 1.00 85.75 93 ASP A C 1
ATOM 766 O O . ASP A 1 93 ? 29.796 12.465 -27.264 1.00 85.75 93 ASP A O 1
ATOM 770 N N . LYS A 1 94 ? 30.699 13.321 -25.401 1.00 87.25 94 LYS A N 1
ATOM 771 C CA . LYS A 1 94 ? 31.581 14.249 -26.116 1.00 87.25 94 LYS A CA 1
ATOM 772 C C . LYS A 1 94 ? 32.610 13.516 -26.981 1.00 87.25 94 LYS A C 1
ATOM 774 O O . LYS A 1 94 ? 32.869 13.932 -28.110 1.00 87.25 94 LYS A O 1
ATOM 779 N N . ALA A 1 95 ? 33.201 12.433 -26.476 1.00 87.19 95 ALA A N 1
ATOM 780 C CA . ALA A 1 95 ? 34.130 11.608 -27.244 1.00 87.19 95 ALA A CA 1
ATOM 781 C C . ALA A 1 95 ? 33.437 10.978 -28.462 1.00 87.19 95 ALA A C 1
ATOM 783 O O . ALA A 1 95 ? 33.992 11.029 -29.555 1.00 87.19 95 ALA A O 1
ATOM 784 N N . HIS A 1 96 ? 32.214 10.470 -28.301 1.00 87.50 96 HIS A N 1
ATOM 785 C CA . HIS A 1 96 ? 31.408 9.913 -29.385 1.00 87.50 96 HIS A CA 1
ATOM 786 C C . HIS A 1 96 ? 30.907 10.966 -30.381 1.00 87.50 96 HIS A C 1
ATOM 788 O O . HIS A 1 96 ? 30.819 10.675 -31.564 1.00 87.50 96 HIS A O 1
ATOM 794 N N . ALA A 1 97 ? 30.587 12.190 -29.963 1.00 85.81 97 ALA A N 1
ATOM 795 C CA . ALA A 1 97 ? 30.188 13.245 -30.899 1.00 85.81 97 ALA A CA 1
ATOM 796 C C . ALA A 1 97 ? 31.360 13.678 -31.804 1.00 85.81 97 ALA A C 1
ATOM 798 O O . ALA A 1 97 ? 31.191 13.957 -32.995 1.00 85.81 97 ALA A O 1
ATOM 799 N N . ILE A 1 98 ? 32.573 13.704 -31.243 1.00 87.19 98 ILE A N 1
ATOM 800 C CA . ILE A 1 98 ? 33.778 14.165 -31.936 1.00 87.19 98 ILE A CA 1
ATOM 801 C C . ILE A 1 98 ? 34.420 13.045 -32.769 1.00 87.19 98 ILE A C 1
ATOM 803 O O . ILE A 1 98 ? 34.844 13.300 -33.894 1.00 87.19 98 ILE A O 1
ATOM 807 N N . TYR A 1 99 ? 34.504 11.818 -32.247 1.00 89.19 99 TYR A N 1
ATOM 808 C CA . TYR A 1 99 ? 35.302 10.745 -32.849 1.00 89.19 99 TYR A CA 1
ATOM 809 C C . TYR A 1 99 ? 34.874 10.386 -34.286 1.00 89.19 99 TYR A C 1
ATOM 811 O O . TYR A 1 99 ? 35.733 10.446 -35.167 1.00 89.19 99 TYR A O 1
ATOM 819 N N . PRO A 1 100 ? 33.594 10.111 -34.597 1.00 86.31 100 PRO A N 1
ATOM 820 C CA . PRO A 1 100 ? 33.143 9.854 -35.962 1.00 86.31 100 PRO A CA 1
ATOM 821 C C . PRO A 1 100 ? 33.316 11.068 -36.875 1.00 86.31 100 PRO A C 1
ATOM 823 O O . PRO A 1 100 ? 33.749 10.910 -38.011 1.00 86.31 100 PRO A O 1
ATOM 826 N N . THR A 1 101 ? 33.050 12.279 -36.375 1.00 84.75 101 THR A N 1
ATOM 827 C CA . THR A 1 101 ? 33.185 13.532 -37.139 1.00 84.75 101 THR A CA 1
ATOM 828 C C . THR A 1 101 ? 34.635 13.786 -37.564 1.00 84.75 101 THR A C 1
ATOM 830 O O . THR A 1 101 ? 34.911 14.143 -38.707 1.00 84.75 101 THR A O 1
ATOM 833 N N . ILE A 1 102 ? 35.586 13.558 -36.659 1.00 86.38 102 ILE A N 1
ATOM 834 C CA . ILE A 1 102 ? 37.017 13.652 -36.961 1.00 86.38 102 ILE A CA 1
ATOM 835 C C . ILE A 1 102 ? 37.452 12.513 -37.884 1.00 86.38 102 ILE A C 1
ATOM 837 O O . ILE A 1 102 ? 38.229 12.739 -38.812 1.00 86.38 102 ILE A O 1
ATOM 841 N N . SER A 1 103 ? 36.942 11.305 -37.649 1.00 84.81 103 SER A N 1
ATOM 842 C CA . SER A 1 103 ? 37.338 10.133 -38.425 1.00 84.81 103 SER A CA 1
ATOM 843 C C . SER A 1 103 ? 36.824 10.189 -39.864 1.00 84.81 103 SER A C 1
ATOM 845 O O . SER A 1 103 ? 37.489 9.640 -40.721 1.00 84.81 103 SER A O 1
ATOM 847 N N . ILE A 1 104 ? 35.731 10.902 -40.171 1.00 81.94 104 ILE A N 1
ATOM 848 C CA . ILE A 1 104 ? 35.329 11.187 -41.563 1.00 81.94 104 ILE A CA 1
ATOM 849 C C . ILE A 1 104 ? 36.038 12.420 -42.149 1.00 81.94 104 ILE A C 1
ATOM 851 O O . ILE A 1 104 ? 36.401 12.425 -43.321 1.00 81.94 104 ILE A O 1
ATOM 855 N N . GLY A 1 105 ? 36.282 13.464 -41.347 1.00 81.44 105 GLY A N 1
ATOM 856 C CA . GLY A 1 105 ? 36.860 14.723 -41.832 1.00 81.44 105 GLY A CA 1
ATOM 857 C C . GLY A 1 105 ? 38.353 14.650 -42.162 1.00 81.44 105 GLY A C 1
ATOM 858 O O . GLY A 1 105 ? 38.794 15.224 -43.159 1.00 81.44 105 GLY A O 1
ATOM 859 N N . ILE A 1 106 ? 39.147 13.938 -41.355 1.00 83.00 106 ILE A N 1
ATOM 860 C CA . ILE A 1 106 ? 40.588 13.834 -41.601 1.00 83.00 106 ILE A CA 1
ATOM 861 C C . ILE A 1 106 ? 40.946 13.022 -42.863 1.00 83.00 106 ILE A C 1
ATOM 863 O O . ILE A 1 106 ? 41.808 13.503 -43.596 1.00 83.00 106 ILE A O 1
ATOM 867 N N . PRO A 1 107 ? 40.348 11.853 -43.171 1.00 77.19 107 PRO A N 1
ATOM 868 C CA . PRO A 1 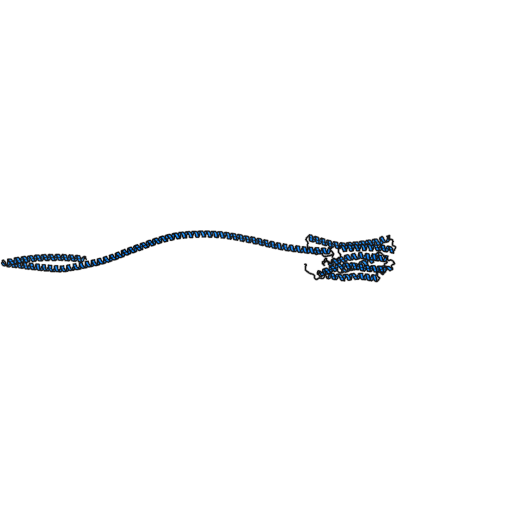107 ? 40.640 11.156 -44.421 1.00 77.19 107 PRO A CA 1
ATOM 869 C C . PRO A 1 107 ? 40.335 12.038 -45.627 1.00 77.19 107 PRO A C 1
ATOM 871 O O . PRO A 1 107 ? 41.188 12.165 -46.492 1.00 77.19 107 PRO A O 1
ATOM 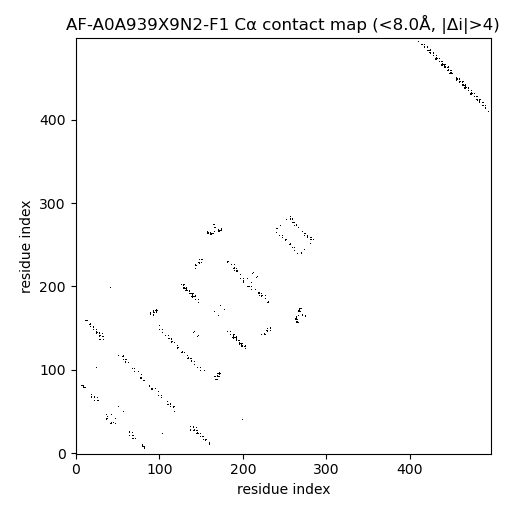874 N N . ILE A 1 108 ? 39.204 12.758 -45.631 1.00 79.62 108 ILE A N 1
ATOM 875 C CA . ILE A 1 108 ? 38.882 13.716 -46.701 1.00 79.62 108 ILE A CA 1
ATOM 876 C C . ILE A 1 108 ? 40.012 14.740 -46.878 1.00 79.62 108 ILE A C 1
ATOM 878 O O . ILE A 1 108 ? 40.415 15.021 -48.003 1.00 79.62 108 ILE A O 1
ATOM 882 N N . PHE A 1 109 ? 40.553 15.284 -45.785 1.00 82.75 109 PHE A N 1
ATOM 883 C CA . PHE A 1 109 ? 41.658 16.243 -45.842 1.00 82.75 109 PHE A CA 1
ATOM 884 C C . PHE A 1 109 ? 42.980 15.616 -46.313 1.00 82.75 109 PHE A C 1
ATOM 886 O O . PHE A 1 109 ? 43.626 16.154 -47.209 1.00 82.75 109 PHE A O 1
ATOM 893 N N . VAL A 1 110 ? 43.381 14.479 -45.734 1.00 80.38 110 VAL A N 1
ATOM 894 C CA . VAL A 1 110 ? 44.615 13.759 -46.098 1.00 80.38 110 VAL A CA 1
ATOM 895 C C . VAL A 1 110 ? 44.568 13.341 -47.561 1.00 80.38 110 VAL A C 1
ATOM 897 O O . VAL A 1 110 ? 45.541 13.522 -48.292 1.00 80.38 110 VAL A O 1
ATOM 900 N N . ASP A 1 111 ? 43.421 12.851 -48.009 1.00 75.00 111 ASP A N 1
ATOM 901 C CA . ASP A 1 111 ? 43.238 12.427 -49.380 1.00 75.00 111 ASP A CA 1
ATOM 902 C C . ASP A 1 111 ? 43.173 13.626 -50.339 1.00 75.00 111 ASP A C 1
ATOM 904 O O . ASP A 1 111 ? 43.748 13.549 -51.419 1.00 75.00 111 ASP A O 1
ATOM 908 N N . LEU A 1 112 ? 42.596 14.773 -49.950 1.00 78.25 112 LEU A N 1
ATOM 909 C CA . LEU A 1 112 ? 42.713 16.028 -50.713 1.00 78.25 112 LEU A CA 1
ATOM 910 C C . LEU A 1 112 ? 44.173 16.489 -50.851 1.00 78.25 112 LEU A C 1
ATOM 912 O O . LEU A 1 112 ? 44.552 16.994 -51.908 1.00 78.25 112 LEU A O 1
ATOM 916 N N . CYS A 1 113 ? 45.009 16.291 -49.827 1.00 79.44 113 CYS A N 1
ATOM 917 C CA . CYS A 1 113 ? 46.448 16.541 -49.928 1.00 79.44 113 CYS A CA 1
ATOM 918 C C . CYS A 1 113 ? 47.130 15.575 -50.907 1.00 79.44 113 CYS A C 1
ATOM 920 O O . CYS A 1 113 ? 47.979 16.016 -51.680 1.00 79.44 113 CYS A O 1
ATOM 922 N N . ILE A 1 114 ? 46.740 14.291 -50.921 1.00 77.69 114 ILE A N 1
ATOM 923 C CA . ILE A 1 114 ? 47.230 13.328 -51.923 1.00 77.69 114 ILE A CA 1
ATOM 924 C C . ILE A 1 114 ? 46.824 13.790 -53.322 1.00 77.69 114 ILE A C 1
ATOM 926 O O . ILE A 1 114 ? 47.666 13.849 -54.214 1.00 77.69 114 ILE A O 1
ATOM 930 N N . VAL A 1 115 ? 45.563 14.186 -53.508 1.00 76.50 115 VAL A N 1
ATOM 931 C CA . VAL A 1 115 ? 45.070 14.715 -54.782 1.00 76.50 115 VAL A CA 1
ATOM 932 C C . VAL A 1 115 ? 45.881 15.932 -55.222 1.00 76.50 115 VAL A C 1
ATOM 934 O O . VAL A 1 115 ? 46.320 15.987 -56.366 1.00 76.50 115 VAL A O 1
ATOM 937 N N . TYR A 1 116 ? 46.118 16.888 -54.323 1.00 78.31 116 TYR A N 1
ATOM 938 C CA . TYR A 1 116 ? 46.915 18.075 -54.620 1.00 78.31 116 TYR A CA 1
ATOM 939 C C . TYR A 1 116 ? 48.345 17.716 -55.047 1.00 78.31 116 TYR A C 1
ATOM 941 O O . TYR A 1 116 ? 48.801 18.221 -56.070 1.00 78.31 116 TYR A O 1
ATOM 949 N N . ALA A 1 117 ? 49.011 16.802 -54.332 1.00 76.88 117 ALA A N 1
ATOM 950 C CA . ALA A 1 117 ? 50.353 16.325 -54.677 1.00 76.88 117 ALA A CA 1
ATOM 951 C C . ALA A 1 117 ? 50.385 15.606 -56.040 1.00 76.88 117 ALA A C 1
ATOM 953 O O . ALA A 1 117 ? 51.303 15.783 -56.838 1.00 76.88 117 ALA A O 1
ATOM 954 N N . MET A 1 118 ? 49.347 14.830 -56.364 1.00 73.06 118 MET A N 1
ATOM 955 C CA . MET A 1 118 ? 49.210 14.221 -57.691 1.00 73.06 118 MET A CA 1
ATOM 956 C C . MET A 1 118 ? 48.980 15.276 -58.786 1.00 73.06 118 MET A C 1
ATOM 958 O O . MET A 1 118 ? 49.493 15.142 -59.900 1.00 73.06 118 MET A O 1
ATOM 962 N N . CYS A 1 119 ? 48.229 16.337 -58.479 1.00 71.06 119 CYS A N 1
ATOM 963 C CA . CYS A 1 119 ? 47.927 17.425 -59.401 1.00 71.06 119 CYS A CA 1
ATOM 964 C C . CYS A 1 119 ? 49.131 18.342 -59.668 1.00 71.06 119 CYS A C 1
ATOM 966 O O . CYS A 1 119 ? 49.362 18.675 -60.832 1.00 71.06 119 CYS A O 1
ATOM 968 N N . SER A 1 120 ? 49.916 18.718 -58.654 1.00 69.31 120 SER A N 1
ATOM 969 C CA . SER A 1 120 ? 51.130 19.540 -58.815 1.00 69.31 120 SER A CA 1
ATOM 970 C C . SER A 1 120 ? 52.188 18.832 -59.662 1.00 69.31 120 SER A C 1
ATOM 972 O O . SER A 1 120 ? 52.848 19.445 -60.497 1.00 69.31 120 SER A O 1
ATOM 974 N N . GLU A 1 121 ? 52.288 17.514 -59.528 1.00 65.31 121 GLU A N 1
ATOM 975 C CA . GLU A 1 121 ? 53.244 16.700 -60.279 1.00 65.31 121 GLU A CA 1
ATOM 976 C C . GLU A 1 121 ? 52.785 16.386 -61.713 1.00 65.31 121 GLU A C 1
ATOM 978 O O . GLU A 1 121 ? 53.595 16.052 -62.582 1.00 65.31 121 GLU A O 1
ATOM 983 N N . SER A 1 122 ? 51.489 16.528 -62.008 1.00 56.72 122 SER A N 1
ATOM 984 C CA . SER A 1 122 ? 50.925 16.274 -63.343 1.00 56.72 122 SER A CA 1
ATOM 985 C C . SER A 1 122 ? 51.343 17.292 -64.417 1.00 56.72 122 SER A C 1
ATOM 987 O O . SER A 1 122 ? 51.133 17.038 -65.606 1.00 56.72 122 SER A O 1
ATOM 989 N N . HIS A 1 123 ? 51.996 18.401 -64.037 1.00 54.34 123 HIS A N 1
ATOM 990 C CA . HIS A 1 123 ? 52.612 19.348 -64.976 1.00 54.34 123 HIS A CA 1
ATOM 991 C C . HIS A 1 123 ? 53.632 18.683 -65.926 1.00 54.34 123 HIS A C 1
ATOM 993 O O . HIS A 1 123 ? 53.897 19.215 -67.001 1.00 54.34 123 HIS A O 1
ATOM 999 N N . TRP A 1 124 ? 54.132 17.487 -65.591 1.00 48.75 124 TRP A N 1
ATOM 1000 C CA . TRP A 1 124 ? 55.006 16.672 -66.444 1.00 48.75 124 TRP A CA 1
ATOM 1001 C C . TRP A 1 124 ? 54.303 15.908 -67.583 1.00 48.75 124 TRP A C 1
ATOM 1003 O O . TRP A 1 124 ? 54.962 15.546 -68.553 1.00 48.75 124 TRP A O 1
ATOM 1013 N N . PHE A 1 125 ? 52.982 15.685 -67.523 1.00 52.56 125 PHE A N 1
ATOM 1014 C CA . PHE A 1 125 ? 52.222 15.001 -68.590 1.00 52.56 125 PHE A CA 1
ATOM 1015 C C . PHE A 1 125 ? 51.663 15.964 -69.657 1.00 52.56 125 PHE A C 1
ATOM 1017 O O . PHE A 1 125 ? 50.897 15.560 -70.531 1.00 52.56 125 PHE A O 1
ATOM 1024 N N . GLY A 1 126 ? 52.025 17.250 -69.591 1.00 54.44 126 GLY A N 1
ATOM 1025 C CA . GLY A 1 126 ? 51.771 18.223 -70.658 1.00 54.44 126 GLY A CA 1
ATOM 1026 C C . GLY A 1 126 ? 50.329 18.730 -70.800 1.00 54.44 126 GLY A C 1
ATOM 1027 O O . GLY A 1 126 ? 50.063 19.482 -71.733 1.00 54.44 126 GLY A O 1
ATOM 1028 N N . SER A 1 127 ? 49.387 18.383 -69.908 1.00 64.19 127 SER A N 1
ATOM 1029 C CA . SER A 1 127 ? 48.034 18.967 -69.942 1.00 64.19 127 SER A CA 1
ATOM 1030 C C . SER A 1 127 ? 47.373 19.096 -68.562 1.00 64.19 127 SER A C 1
ATOM 1032 O O . SER A 1 127 ? 47.285 18.138 -67.794 1.00 64.19 127 SER A O 1
ATOM 1034 N N . ALA A 1 128 ? 46.817 20.279 -68.273 1.00 70.38 128 ALA A N 1
ATOM 1035 C CA . ALA A 1 128 ? 46.012 20.548 -67.071 1.00 70.38 128 ALA A CA 1
ATOM 1036 C C . ALA A 1 128 ? 44.768 19.637 -66.961 1.00 70.38 128 ALA A C 1
ATOM 1038 O O . ALA A 1 128 ? 44.223 19.413 -65.883 1.00 70.38 128 ALA A O 1
ATOM 1039 N N . ILE A 1 129 ? 44.340 19.067 -68.087 1.00 71.50 129 ILE A N 1
ATOM 1040 C CA . ILE A 1 129 ? 43.166 18.204 -68.196 1.00 71.50 129 ILE A CA 1
ATOM 1041 C C . ILE A 1 129 ? 43.426 16.822 -67.556 1.00 71.50 129 ILE A C 1
ATOM 1043 O O . ILE A 1 129 ? 42.527 16.254 -66.934 1.00 71.50 129 ILE A O 1
ATOM 1047 N N . ILE A 1 130 ? 44.655 16.287 -67.609 1.00 73.31 130 ILE A N 1
ATOM 1048 C CA . ILE A 1 130 ? 45.007 15.027 -66.918 1.00 73.31 130 ILE A CA 1
ATOM 1049 C C . ILE A 1 130 ? 44.963 15.216 -65.395 1.00 73.31 130 ILE A C 1
ATOM 1051 O O . ILE A 1 130 ? 44.391 14.382 -64.692 1.00 73.31 130 ILE A O 1
ATOM 1055 N N . SER A 1 131 ? 45.486 16.343 -64.903 1.00 74.25 131 SER A N 1
ATOM 1056 C CA . SER A 1 131 ? 45.415 16.744 -63.490 1.00 74.25 131 SER A CA 1
ATOM 1057 C C . SER A 1 131 ? 43.977 16.746 -62.971 1.00 74.25 131 SER A C 1
ATOM 1059 O O . SER A 1 131 ? 43.655 16.109 -61.969 1.00 74.25 131 SER A O 1
ATOM 1061 N N . MET A 1 132 ? 43.082 17.389 -63.726 1.00 79.19 132 MET A N 1
ATOM 1062 C CA . MET A 1 132 ? 41.661 17.469 -63.404 1.00 79.19 132 MET A CA 1
ATOM 1063 C C . MET A 1 132 ? 40.986 16.088 -63.413 1.00 79.19 132 MET A C 1
ATOM 1065 O O . MET A 1 132 ? 40.119 15.816 -62.591 1.00 79.19 132 MET A O 1
ATOM 1069 N N . THR A 1 133 ? 41.410 15.175 -64.292 1.00 79.19 133 THR A N 1
ATOM 1070 C CA . THR A 1 133 ? 40.885 13.798 -64.330 1.00 79.19 133 THR A CA 1
ATOM 1071 C C . THR A 1 133 ? 41.246 13.017 -63.065 1.00 79.19 133 THR A C 1
ATOM 1073 O O . THR A 1 133 ? 40.387 12.336 -62.506 1.00 79.19 133 THR A O 1
ATOM 1076 N N . ILE A 1 134 ? 42.493 13.133 -62.594 1.00 79.06 134 ILE A N 1
ATOM 1077 C CA . ILE A 1 134 ? 42.939 12.506 -61.340 1.00 79.06 134 ILE A CA 1
ATOM 1078 C C . ILE A 1 134 ? 42.158 13.083 -60.153 1.00 79.06 134 ILE A C 1
ATOM 1080 O O . ILE A 1 134 ? 41.654 12.317 -59.332 1.00 79.06 134 ILE A O 1
ATOM 1084 N N . PHE A 1 135 ? 41.991 14.410 -60.110 1.00 83.56 135 PHE A N 1
ATOM 1085 C CA . PHE A 1 135 ? 41.210 15.097 -59.080 1.00 83.56 135 PHE A CA 1
ATOM 1086 C C . PHE A 1 135 ? 39.766 14.586 -59.011 1.00 83.56 135 PHE A C 1
ATOM 1088 O O . PHE A 1 135 ? 39.311 14.152 -57.952 1.00 83.56 135 PHE A O 1
ATOM 1095 N N . LEU A 1 136 ? 39.059 14.594 -60.147 1.00 85.25 136 LEU A N 1
ATOM 1096 C CA . LEU A 1 136 ? 37.662 14.165 -60.244 1.00 85.25 136 LEU A CA 1
ATOM 1097 C C . LEU A 1 136 ? 37.484 12.706 -59.806 1.00 85.25 136 LEU A C 1
ATOM 1099 O O . LEU A 1 136 ? 36.575 12.395 -59.036 1.00 85.25 136 LEU A O 1
ATOM 1103 N N . GLN A 1 137 ? 38.376 11.819 -60.254 1.00 83.00 137 GLN A N 1
ATOM 1104 C CA . GLN A 1 137 ? 38.305 10.400 -59.923 1.00 83.00 137 GLN A CA 1
ATOM 1105 C C . GLN A 1 137 ? 38.560 10.159 -58.434 1.00 83.00 137 GLN A C 1
ATOM 1107 O O . GLN A 1 137 ? 37.776 9.480 -57.776 1.00 83.00 137 GLN A O 1
ATOM 1112 N N . MET A 1 138 ? 39.639 10.725 -57.895 1.00 82.38 138 MET A N 1
ATOM 1113 C CA . MET A 1 138 ? 40.051 10.470 -56.522 1.00 82.38 138 MET A CA 1
ATOM 1114 C C . MET A 1 138 ? 39.065 11.090 -55.525 1.00 82.38 138 MET A C 1
ATOM 1116 O O . MET A 1 138 ? 38.527 10.373 -54.680 1.00 82.38 138 MET A O 1
ATOM 1120 N N . PHE A 1 139 ? 38.718 12.372 -55.683 1.00 84.12 139 PHE A N 1
ATOM 1121 C CA . PHE A 1 139 ? 37.732 13.043 -54.826 1.00 84.12 139 PHE A CA 1
ATOM 1122 C C . PHE A 1 139 ? 36.349 12.375 -54.899 1.00 84.12 139 PHE A C 1
ATOM 1124 O O . PHE A 1 139 ? 35.665 12.204 -53.883 1.00 84.12 139 PHE A O 1
ATOM 1131 N N . GLY A 1 140 ? 35.972 11.905 -56.091 1.00 86.12 140 GLY A N 1
ATOM 1132 C CA . GLY A 1 140 ? 34.752 11.140 -56.290 1.00 86.12 140 GLY A CA 1
ATOM 1133 C C . GLY A 1 140 ? 34.756 9.780 -55.574 1.00 86.12 140 GLY A C 1
ATOM 1134 O O . GLY A 1 140 ? 33.777 9.437 -54.911 1.00 86.12 140 GLY A O 1
ATOM 1135 N N . THR A 1 141 ? 35.862 9.025 -55.639 1.00 84.12 141 THR A N 1
ATOM 1136 C CA . THR A 1 141 ? 35.994 7.739 -54.923 1.00 84.12 141 THR A CA 1
ATOM 1137 C C . THR A 1 141 ? 35.981 7.881 -53.414 1.00 84.12 141 THR A C 1
ATOM 1139 O O . THR A 1 141 ? 35.390 7.043 -52.737 1.00 84.12 141 THR A O 1
ATOM 1142 N N . ILE A 1 142 ? 36.586 8.942 -52.885 1.00 84.50 142 ILE A N 1
ATOM 1143 C CA . ILE A 1 142 ? 36.612 9.221 -51.446 1.00 84.50 142 ILE A CA 1
ATOM 1144 C C . ILE A 1 142 ? 35.195 9.457 -50.944 1.00 84.50 142 ILE A C 1
ATOM 1146 O O . ILE A 1 142 ? 34.758 8.801 -50.003 1.00 84.50 142 ILE A O 1
ATOM 1150 N N . SER A 1 143 ? 34.449 10.319 -51.636 1.00 84.31 143 SER A N 1
ATOM 1151 C CA . SER A 1 143 ? 33.084 10.685 -51.250 1.00 84.31 143 SER A CA 1
ATOM 1152 C C . SER A 1 143 ? 32.116 9.493 -51.223 1.00 84.31 143 SER A C 1
ATOM 1154 O O . SER A 1 143 ? 31.132 9.528 -50.493 1.00 84.31 143 SER A O 1
ATOM 1156 N N . LEU A 1 144 ? 32.393 8.440 -51.997 1.00 84.25 144 LEU A N 1
ATOM 1157 C CA . LEU A 1 144 ? 31.514 7.280 -52.162 1.00 84.25 144 LEU A CA 1
ATOM 1158 C C . LEU A 1 144 ? 31.982 6.057 -51.347 1.00 84.25 144 LEU A C 1
ATOM 1160 O O . LEU A 1 144 ? 31.199 5.465 -50.619 1.00 84.25 144 LEU A O 1
ATOM 1164 N N . VAL A 1 145 ? 33.267 5.694 -51.385 1.00 84.62 145 VAL A N 1
ATOM 1165 C CA . VAL A 1 145 ? 33.776 4.484 -50.702 1.00 84.62 145 VAL A CA 1
ATOM 1166 C C . VAL A 1 145 ? 34.069 4.730 -49.216 1.00 84.62 145 VAL A C 1
ATOM 1168 O O . VAL A 1 145 ? 33.825 3.856 -48.377 1.00 84.62 145 VAL A O 1
ATOM 1171 N N . SER A 1 146 ? 34.560 5.925 -48.863 1.00 84.62 146 SER A N 1
ATOM 1172 C CA . SER A 1 146 ? 34.800 6.280 -47.456 1.00 84.62 146 SER A CA 1
ATOM 1173 C C . SER A 1 146 ? 33.486 6.297 -46.671 1.00 84.62 146 SER A C 1
ATOM 1175 O O . SER A 1 146 ? 33.434 5.873 -45.516 1.00 84.62 146 SER A O 1
ATOM 1177 N N . LEU A 1 147 ? 32.397 6.688 -47.339 1.00 84.25 147 LEU A N 1
ATOM 1178 C CA . LEU A 1 147 ? 31.075 6.806 -46.748 1.00 84.25 147 LEU A CA 1
ATOM 1179 C C . LEU A 1 147 ? 30.466 5.457 -46.341 1.00 84.25 147 LEU A C 1
ATOM 1181 O O . LEU A 1 147 ? 29.967 5.333 -45.221 1.00 84.25 147 LEU A O 1
ATOM 1185 N N . LEU A 1 148 ? 30.578 4.435 -47.195 1.00 85.62 148 LEU A N 1
ATOM 1186 C CA . LEU A 1 148 ? 30.158 3.067 -46.870 1.00 85.62 148 LEU A CA 1
ATOM 1187 C C . LEU A 1 148 ? 30.814 2.576 -45.580 1.00 85.62 148 LEU A C 1
ATOM 1189 O O . LEU A 1 148 ? 30.170 2.063 -44.661 1.00 85.62 148 LEU A O 1
ATOM 1193 N N . THR A 1 149 ? 32.132 2.742 -45.521 1.00 86.25 149 THR A N 1
ATOM 1194 C CA . THR A 1 149 ? 32.938 2.249 -44.410 1.00 86.25 149 THR A CA 1
ATOM 1195 C C . THR A 1 149 ? 32.680 3.055 -43.140 1.00 86.25 149 THR A C 1
ATOM 1197 O O . THR A 1 149 ? 32.630 2.480 -42.053 1.00 86.25 149 THR A O 1
ATOM 1200 N N . TYR A 1 150 ? 32.435 4.361 -43.278 1.00 87.94 150 TYR A N 1
ATOM 1201 C CA . TYR A 1 150 ? 32.010 5.234 -42.190 1.00 87.94 150 TYR A CA 1
ATOM 1202 C C . TYR A 1 150 ? 30.687 4.778 -41.568 1.00 87.94 150 TYR A C 1
ATOM 1204 O O . TYR A 1 150 ? 30.612 4.676 -40.346 1.00 87.94 150 TYR A O 1
ATOM 1212 N N . ILE A 1 151 ? 29.667 4.451 -42.375 1.00 87.06 151 ILE A N 1
ATOM 1213 C CA . ILE A 1 151 ? 28.369 3.974 -41.861 1.00 87.06 151 ILE A CA 1
ATOM 1214 C C . ILE A 1 151 ? 28.568 2.706 -41.019 1.00 87.06 151 ILE A C 1
ATOM 1216 O O . ILE A 1 151 ? 28.065 2.621 -39.898 1.00 87.06 151 ILE A O 1
ATOM 1220 N N . LEU A 1 152 ? 29.356 1.748 -41.520 1.00 88.12 152 LEU A N 1
ATOM 1221 C CA . LEU A 1 152 ? 29.649 0.501 -40.806 1.00 88.12 152 LEU A CA 1
ATOM 1222 C C . LEU A 1 152 ? 30.446 0.737 -39.514 1.00 88.12 152 LEU A C 1
ATOM 1224 O O . LEU A 1 152 ? 30.132 0.151 -38.478 1.00 88.12 152 LEU A O 1
ATOM 1228 N N . PHE A 1 153 ? 31.466 1.595 -39.565 1.00 90.44 153 PHE A N 1
ATOM 1229 C CA . PHE A 1 153 ? 32.259 1.993 -38.401 1.00 90.44 153 PHE A CA 1
ATOM 1230 C C . PHE A 1 153 ? 31.392 2.660 -37.327 1.00 90.44 153 PHE A C 1
ATOM 1232 O O . PHE A 1 153 ? 31.460 2.291 -36.154 1.00 90.44 153 PHE A O 1
ATOM 1239 N N . HIS A 1 154 ? 30.564 3.622 -37.734 1.00 88.31 154 HIS A N 1
ATOM 1240 C CA . HIS A 1 154 ? 29.712 4.398 -36.843 1.00 88.31 154 HIS A CA 1
ATOM 1241 C C . HIS A 1 154 ? 28.670 3.509 -36.156 1.00 88.31 154 HIS A C 1
ATOM 1243 O O . HIS A 1 154 ? 28.508 3.579 -34.939 1.00 88.31 154 HIS A O 1
ATOM 1249 N N . GLY A 1 155 ? 28.026 2.613 -36.910 1.00 86.56 155 GLY A N 1
ATOM 1250 C CA . GLY A 1 155 ? 27.075 1.644 -36.360 1.00 86.56 155 GLY A CA 1
ATOM 1251 C C . GLY A 1 155 ? 27.710 0.666 -35.362 1.00 86.56 155 GLY A C 1
ATOM 1252 O O . GLY A 1 155 ? 27.128 0.390 -34.313 1.00 86.56 155 GLY A O 1
ATOM 1253 N N . GLU A 1 156 ? 28.922 0.169 -35.636 1.00 88.44 156 GLU A N 1
ATOM 1254 C CA . GLU A 1 156 ? 29.648 -0.716 -34.709 1.00 88.44 156 GLU A CA 1
ATOM 1255 C C . GLU A 1 156 ? 30.072 0.024 -33.428 1.00 88.44 156 GLU A C 1
ATOM 1257 O O . GLU A 1 156 ? 29.966 -0.532 -32.333 1.00 88.44 156 GLU A O 1
ATOM 1262 N N . LEU A 1 157 ? 30.508 1.285 -33.538 1.00 88.69 157 LEU A N 1
ATOM 1263 C CA . LEU A 1 157 ? 30.833 2.120 -32.380 1.00 88.69 157 LEU A CA 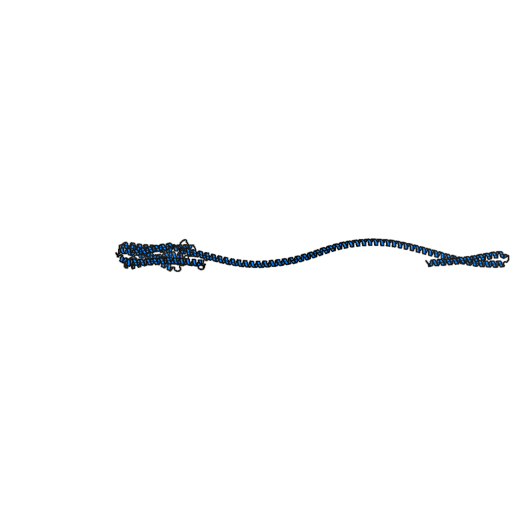1
ATOM 1264 C C . LEU A 1 157 ? 29.599 2.336 -31.487 1.00 88.69 157 LEU A C 1
ATOM 1266 O O . LEU A 1 157 ? 29.681 2.134 -30.274 1.00 88.69 157 LEU A O 1
ATOM 1270 N N . GLU A 1 158 ? 28.450 2.685 -32.079 1.00 88.44 158 GLU A N 1
ATOM 1271 C CA . GLU A 1 158 ? 27.190 2.869 -31.349 1.00 88.44 158 GLU A CA 1
ATOM 1272 C C . GLU A 1 158 ? 26.695 1.562 -30.697 1.00 88.44 158 GLU A C 1
ATOM 1274 O O . GLU A 1 158 ? 26.259 1.590 -29.544 1.00 88.44 158 GLU A O 1
ATOM 1279 N N . ASP A 1 159 ? 26.800 0.405 -31.370 1.00 86.56 159 ASP A N 1
ATOM 1280 C CA . ASP A 1 159 ? 26.376 -0.885 -30.793 1.00 86.56 159 ASP A CA 1
ATOM 1281 C C . ASP A 1 159 ? 27.247 -1.301 -29.602 1.00 86.56 159 ASP A C 1
ATOM 1283 O O . ASP A 1 159 ? 26.739 -1.813 -28.599 1.00 86.56 159 ASP A O 1
ATOM 1287 N N . GLN A 1 160 ? 28.558 -1.059 -29.661 1.00 87.06 160 GLN A N 1
ATOM 1288 C CA . GLN A 1 160 ? 29.415 -1.381 -28.524 1.00 87.06 160 GLN A CA 1
ATOM 1289 C C . GLN A 1 160 ? 29.188 -0.436 -27.341 1.00 87.06 160 GLN A C 1
ATOM 1291 O O . GLN A 1 160 ? 29.248 -0.891 -26.202 1.00 87.06 160 GLN A O 1
ATOM 1296 N N . MET A 1 161 ? 28.827 0.827 -27.589 1.00 86.75 161 MET A N 1
ATOM 1297 C CA . MET A 1 161 ? 28.450 1.801 -26.555 1.00 86.75 161 MET A CA 1
ATOM 1298 C C . MET A 1 161 ? 27.018 1.628 -26.017 1.00 86.75 161 MET A C 1
ATOM 1300 O O . MET A 1 161 ? 26.562 2.453 -25.224 1.00 86.75 161 MET A O 1
ATOM 1304 N N . ALA A 1 162 ? 26.296 0.569 -26.400 1.00 84.50 162 ALA A N 1
ATOM 1305 C CA . ALA A 1 162 ? 24.863 0.457 -26.126 1.00 84.50 162 ALA A CA 1
ATOM 1306 C C . ALA A 1 162 ? 24.461 0.280 -24.652 1.00 84.50 162 ALA A C 1
ATOM 1308 O O . ALA A 1 162 ? 23.272 0.319 -24.324 1.00 84.50 162 ALA A O 1
ATOM 1309 N N . GLU A 1 163 ? 25.441 0.054 -23.778 1.00 81.94 163 GLU A N 1
ATOM 1310 C CA . GLU A 1 163 ? 25.274 -0.065 -22.325 1.00 81.94 163 GLU A CA 1
ATOM 1311 C C . GLU A 1 163 ? 25.492 1.278 -21.601 1.00 81.94 163 GLU A C 1
ATOM 1313 O O . GLU A 1 163 ? 25.126 1.409 -20.435 1.00 81.94 163 GLU A O 1
ATOM 1318 N N . ILE A 1 164 ? 26.023 2.293 -22.296 1.00 84.25 164 ILE A N 1
ATOM 1319 C CA . ILE A 1 164 ? 26.267 3.632 -21.752 1.00 84.25 164 ILE A CA 1
ATOM 1320 C C . ILE A 1 164 ? 25.017 4.500 -21.984 1.00 84.25 164 ILE A C 1
ATOM 1322 O O . ILE A 1 164 ? 24.606 4.658 -23.141 1.00 84.25 164 ILE A O 1
ATOM 1326 N N . PRO A 1 165 ? 24.420 5.104 -20.937 1.00 81.06 165 PRO A N 1
ATOM 1327 C CA . PRO A 1 165 ? 23.261 5.985 -21.079 1.00 81.06 165 PRO A CA 1
ATOM 1328 C C . PRO A 1 165 ? 23.610 7.238 -21.897 1.00 81.06 165 PRO A C 1
ATOM 1330 O O . PRO A 1 165 ? 24.777 7.600 -22.010 1.00 81.06 165 PRO A O 1
ATOM 1333 N N . LEU A 1 166 ? 22.606 7.887 -22.489 1.00 82.50 166 LEU A N 1
ATOM 1334 C CA . LEU A 1 166 ? 22.777 9.063 -23.351 1.00 82.50 166 LEU A CA 1
ATOM 1335 C C . LEU A 1 166 ? 22.214 10.315 -22.688 1.00 82.50 166 LEU A C 1
ATOM 1337 O O . LEU A 1 166 ? 21.082 10.296 -22.192 1.00 82.50 166 LEU A O 1
ATOM 1341 N N . THR A 1 167 ? 22.979 11.403 -22.734 1.00 78.38 167 THR A N 1
ATOM 1342 C CA . THR A 1 167 ? 22.532 12.733 -22.308 1.00 78.38 167 THR A CA 1
ATOM 1343 C C . THR A 1 167 ? 22.162 13.612 -23.504 1.00 78.38 167 THR A C 1
ATOM 1345 O O . THR A 1 167 ? 22.609 13.394 -24.626 1.00 78.38 167 THR A O 1
ATOM 1348 N N . ASN A 1 168 ? 21.331 14.631 -23.267 1.00 76.56 168 ASN A N 1
ATOM 1349 C CA . ASN A 1 168 ? 20.894 15.575 -24.303 1.00 76.56 168 ASN A CA 1
ATOM 1350 C C . ASN A 1 168 ? 21.974 16.623 -24.666 1.00 76.56 168 ASN A C 1
ATOM 1352 O O . ASN A 1 168 ? 21.803 17.385 -25.608 1.00 76.56 168 ASN A O 1
ATOM 1356 N N . GLU A 1 169 ? 23.079 16.703 -23.915 1.00 73.25 169 GLU A N 1
ATOM 1357 C CA . GLU A 1 169 ? 24.066 17.785 -24.065 1.00 73.25 169 GLU A CA 1
ATOM 1358 C C . GLU A 1 169 ? 24.981 17.620 -25.284 1.00 73.25 169 GLU A C 1
ATOM 1360 O O . GLU A 1 169 ? 25.361 18.610 -25.900 1.00 73.25 169 GLU A O 1
ATOM 1365 N N . ASN A 1 170 ? 25.356 16.385 -25.630 1.00 72.69 170 ASN A N 1
ATOM 1366 C CA . ASN A 1 170 ? 26.291 16.095 -26.722 1.00 72.69 170 ASN A CA 1
ATOM 1367 C C . ASN A 1 170 ? 25.767 14.933 -27.572 1.00 72.69 170 ASN A C 1
ATOM 1369 O O . ASN A 1 170 ? 26.369 13.860 -27.637 1.00 72.69 170 ASN A O 1
ATOM 1373 N N . LEU A 1 171 ? 24.618 15.151 -28.213 1.00 77.06 171 LEU A N 1
ATOM 1374 C CA . LEU A 1 171 ? 24.117 14.242 -29.240 1.00 77.06 171 LEU A CA 1
ATOM 1375 C C . LEU A 1 171 ? 25.121 14.166 -30.397 1.00 77.06 171 LEU A C 1
ATOM 1377 O O . LEU A 1 171 ? 25.755 15.160 -30.760 1.00 77.06 171 LEU A O 1
ATOM 1381 N N . GLY A 1 172 ? 25.265 12.973 -30.979 1.00 75.06 172 GLY A N 1
ATOM 1382 C CA . GLY A 1 172 ? 26.013 12.820 -32.222 1.00 75.06 172 GLY A CA 1
ATOM 1383 C C . GLY A 1 172 ? 25.320 13.541 -33.383 1.00 75.06 172 GLY A C 1
ATOM 1384 O O . GLY A 1 172 ? 24.353 14.282 -33.209 1.00 75.06 172 GLY A O 1
ATOM 1385 N N . LEU A 1 173 ? 25.781 13.284 -34.608 1.00 79.19 173 LEU A N 1
ATOM 1386 C CA . LEU A 1 173 ? 25.076 13.761 -35.798 1.00 79.19 173 LEU A CA 1
ATOM 1387 C C . LEU A 1 173 ? 23.611 13.316 -35.751 1.00 79.19 173 LEU A C 1
ATOM 1389 O O . LEU A 1 173 ? 23.340 12.127 -35.562 1.00 79.19 173 LEU A O 1
ATOM 1393 N N . THR A 1 174 ? 22.702 14.269 -35.942 1.00 83.88 174 THR A N 1
ATOM 1394 C CA . THR A 1 174 ? 21.260 14.017 -35.981 1.00 83.88 174 THR A CA 1
ATOM 1395 C C . THR A 1 174 ? 20.914 13.038 -37.091 1.00 83.88 174 THR A C 1
ATOM 1397 O O . THR A 1 174 ? 21.568 13.023 -38.140 1.00 83.88 174 THR A O 1
ATOM 1400 N N . PHE A 1 175 ? 19.848 12.258 -36.908 1.00 82.25 175 PHE A N 1
ATOM 1401 C CA . PHE A 1 175 ? 19.361 11.324 -37.926 1.00 82.25 175 PHE A CA 1
ATOM 1402 C C . PHE A 1 175 ? 19.189 12.021 -39.290 1.00 82.25 175 PHE A C 1
ATOM 1404 O O . PHE A 1 175 ? 19.626 11.519 -40.326 1.00 82.25 175 PHE A O 1
ATOM 1411 N N . ARG A 1 176 ? 18.634 13.241 -39.286 1.00 84.19 176 ARG A N 1
ATOM 1412 C CA . ARG A 1 176 ? 18.460 14.059 -40.498 1.00 84.19 176 ARG A CA 1
ATOM 1413 C C . ARG A 1 176 ? 19.790 14.494 -41.112 1.00 84.19 176 ARG A C 1
ATOM 1415 O O . ARG A 1 176 ? 19.951 14.380 -42.324 1.00 84.19 176 ARG A O 1
ATOM 1422 N N . ALA A 1 177 ? 20.733 14.983 -40.303 1.00 84.50 177 ALA A N 1
ATOM 1423 C CA . ALA A 1 177 ? 22.034 15.414 -40.808 1.00 84.50 177 ALA A CA 1
ATOM 1424 C C . ALA A 1 177 ? 22.809 14.246 -41.425 1.00 84.50 177 ALA A C 1
ATOM 1426 O O . ALA A 1 177 ? 23.382 14.419 -42.496 1.00 84.50 177 ALA A O 1
ATOM 1427 N N . ARG A 1 178 ? 22.764 13.051 -40.814 1.00 83.56 178 ARG A N 1
ATOM 1428 C CA . ARG A 1 178 ? 23.392 11.839 -41.368 1.00 83.56 178 ARG A CA 1
ATOM 1429 C C . ARG A 1 178 ? 22.865 11.535 -42.772 1.00 83.56 178 ARG A C 1
ATOM 1431 O O . ARG A 1 178 ? 23.659 11.416 -43.696 1.00 83.56 178 ARG A O 1
ATOM 1438 N N . PHE A 1 179 ? 21.544 11.508 -42.958 1.00 85.00 179 PHE A N 1
ATOM 1439 C CA . PHE A 1 179 ? 20.934 11.273 -44.275 1.00 85.00 179 PHE A CA 1
ATOM 1440 C C . PHE A 1 179 ? 21.316 12.328 -45.317 1.00 85.00 179 PHE A C 1
ATOM 1442 O O . PHE A 1 179 ? 21.645 11.974 -46.447 1.00 85.00 179 PHE A O 1
ATOM 1449 N N . ILE A 1 180 ? 21.290 13.613 -44.949 1.00 87.25 180 ILE A N 1
ATOM 1450 C CA . ILE A 1 180 ? 21.610 14.710 -45.874 1.00 87.25 180 ILE A CA 1
ATOM 1451 C C . ILE A 1 180 ? 23.085 14.667 -46.284 1.00 87.25 180 ILE A C 1
ATOM 1453 O O . ILE A 1 180 ? 23.384 14.747 -47.472 1.00 87.25 180 ILE A O 1
ATOM 1457 N N . ILE A 1 181 ? 23.999 14.512 -45.320 1.00 84.56 181 ILE A N 1
ATOM 1458 C CA . ILE A 1 181 ? 25.445 14.446 -45.570 1.00 84.56 181 ILE A CA 1
ATOM 1459 C C . ILE A 1 181 ? 25.767 13.228 -46.443 1.00 84.56 181 ILE A C 1
ATOM 1461 O O . ILE A 1 181 ? 26.468 13.363 -47.444 1.00 84.56 181 ILE A O 1
ATOM 1465 N N . THR A 1 182 ? 25.194 12.065 -46.122 1.00 84.44 182 THR A N 1
ATOM 1466 C CA . THR A 1 182 ? 25.351 10.845 -46.920 1.00 84.44 182 THR A CA 1
ATOM 1467 C C . THR A 1 182 ? 24.851 11.009 -48.348 1.00 84.44 182 THR A C 1
ATOM 1469 O O . THR A 1 182 ? 25.583 10.702 -49.286 1.00 84.44 182 THR A O 1
ATOM 1472 N N . ALA A 1 183 ? 23.643 11.540 -48.537 1.00 86.88 183 ALA A N 1
ATOM 1473 C CA . ALA A 1 183 ? 23.091 11.759 -49.869 1.00 86.88 183 ALA A CA 1
ATOM 1474 C C . ALA A 1 183 ? 23.915 12.774 -50.679 1.00 86.88 183 ALA A C 1
ATOM 1476 O O . ALA A 1 183 ? 24.160 12.558 -51.865 1.00 86.88 183 ALA A O 1
ATOM 1477 N N . PHE A 1 184 ? 24.374 13.855 -50.039 1.00 88.31 184 PHE A N 1
ATOM 1478 C CA . PHE A 1 184 ? 25.202 14.878 -50.672 1.00 88.31 184 PHE A CA 1
ATOM 1479 C C . PHE A 1 184 ? 26.532 14.301 -51.172 1.00 88.31 184 PHE A C 1
ATOM 1481 O O . PHE A 1 184 ? 26.840 14.427 -52.356 1.00 88.31 184 PHE A O 1
ATOM 1488 N N . PHE A 1 185 ? 27.290 13.615 -50.311 1.00 85.69 185 PHE A N 1
ATOM 1489 C CA . PHE A 1 185 ? 28.581 13.036 -50.695 1.00 85.69 185 PHE A CA 1
ATOM 1490 C C . PHE A 1 185 ? 28.441 11.884 -51.693 1.00 85.69 185 PHE A C 1
ATOM 1492 O O . PHE A 1 185 ? 29.240 11.809 -52.625 1.00 85.69 185 PHE A O 1
ATOM 1499 N N . ALA A 1 186 ? 27.399 11.054 -51.591 1.00 87.75 186 ALA A N 1
ATOM 1500 C CA . ALA A 1 186 ? 27.120 10.032 -52.599 1.00 87.75 186 ALA A CA 1
ATOM 1501 C C . ALA A 1 186 ? 26.821 10.663 -53.972 1.00 87.75 186 ALA A C 1
ATOM 1503 O O . ALA A 1 186 ? 27.396 10.254 -54.980 1.00 87.75 186 ALA A O 1
ATOM 1504 N N . MET A 1 187 ? 25.984 11.708 -54.024 1.00 89.38 187 MET A N 1
ATOM 1505 C CA . MET A 1 187 ? 25.656 12.418 -55.267 1.00 89.38 187 MET A CA 1
ATOM 1506 C C . MET A 1 187 ? 26.881 13.118 -55.872 1.00 89.38 187 MET A C 1
ATOM 1508 O O . MET A 1 187 ? 27.130 13.000 -57.076 1.00 89.38 187 MET A O 1
ATOM 1512 N N . CYS A 1 188 ? 27.669 13.816 -55.048 1.00 88.06 188 CYS A N 1
ATOM 1513 C CA . CYS A 1 188 ? 28.934 14.418 -55.467 1.00 88.06 188 CYS A CA 1
ATOM 1514 C C . CYS A 1 188 ? 29.901 13.348 -55.986 1.00 88.06 188 CYS A C 1
ATOM 1516 O O . CYS A 1 188 ? 30.438 13.500 -57.080 1.00 88.06 188 CYS A O 1
ATOM 1518 N N . GLY A 1 189 ? 30.058 12.241 -55.258 1.00 87.88 189 GLY A N 1
ATOM 1519 C CA . GLY A 1 189 ? 30.906 11.114 -55.634 1.00 87.88 189 GLY A CA 1
ATOM 1520 C C . GLY A 1 189 ? 30.548 10.543 -57.002 1.00 87.88 189 GLY A C 1
ATOM 1521 O O . GLY A 1 189 ? 31.396 10.500 -57.891 1.00 87.88 189 GLY A O 1
ATOM 1522 N N . ILE A 1 190 ? 29.274 10.191 -57.212 1.00 88.44 190 ILE A N 1
ATOM 1523 C CA . ILE A 1 190 ? 28.774 9.675 -58.497 1.00 88.44 190 ILE A CA 1
ATOM 1524 C C . ILE A 1 190 ? 29.065 10.672 -59.629 1.00 88.44 190 ILE A C 1
ATOM 1526 O O . ILE A 1 190 ? 29.587 10.281 -60.673 1.00 88.44 190 ILE A O 1
ATOM 1530 N N . THR A 1 191 ? 28.771 11.958 -59.417 1.00 88.38 191 THR A N 1
ATOM 1531 C CA . THR A 1 191 ? 28.948 13.004 -60.438 1.00 88.38 191 THR A CA 1
ATOM 1532 C C . THR A 1 191 ? 30.417 13.164 -60.834 1.00 88.38 191 THR A C 1
ATOM 1534 O O . THR A 1 191 ? 30.742 13.201 -62.020 1.00 88.38 191 THR A O 1
ATOM 1537 N N . LEU A 1 192 ? 31.318 13.218 -59.851 1.00 88.19 192 LEU A N 1
ATOM 1538 C CA . LEU A 1 192 ? 32.748 13.441 -60.066 1.00 88.19 192 LEU A CA 1
ATOM 1539 C C . LEU A 1 192 ? 33.428 12.234 -60.725 1.00 88.19 192 LEU A C 1
ATOM 1541 O O . LEU A 1 192 ? 34.148 12.406 -61.709 1.00 88.19 192 LEU A O 1
ATOM 1545 N N . VAL A 1 193 ? 33.138 11.013 -60.257 1.00 86.50 193 VAL A N 1
ATOM 1546 C CA . VAL A 1 193 ? 33.689 9.786 -60.861 1.00 86.50 193 VAL A CA 1
ATOM 1547 C C . VAL A 1 193 ? 33.195 9.618 -62.304 1.00 86.50 193 VAL A C 1
ATOM 1549 O O . VAL A 1 193 ? 33.957 9.203 -63.176 1.00 86.50 193 VAL A O 1
ATOM 1552 N N . CYS A 1 194 ? 31.945 9.985 -62.603 1.00 85.88 194 CYS A N 1
ATOM 1553 C CA . CYS A 1 194 ? 31.407 9.892 -63.966 1.00 85.88 194 CYS A CA 1
ATOM 1554 C C . CYS A 1 194 ? 31.905 11.004 -64.903 1.00 85.88 194 CYS A C 1
ATOM 1556 O O . CYS A 1 194 ? 31.932 10.807 -66.118 1.00 85.88 194 CYS A O 1
ATOM 1558 N N . ALA A 1 195 ? 32.335 12.149 -64.365 1.00 85.94 195 ALA A N 1
ATOM 1559 C CA . ALA A 1 195 ? 32.927 13.234 -65.147 1.00 85.94 195 ALA A CA 1
ATOM 1560 C C . ALA A 1 195 ? 34.371 12.931 -65.598 1.00 85.94 195 ALA A C 1
ATOM 1562 O O . ALA A 1 195 ? 34.812 13.423 -66.639 1.00 85.94 195 ALA A O 1
ATOM 1563 N N . ALA A 1 196 ? 35.109 12.094 -64.862 1.00 82.44 196 ALA A N 1
ATOM 1564 C CA . ALA A 1 196 ? 36.506 11.779 -65.165 1.00 82.44 196 ALA A CA 1
ATOM 1565 C C . ALA A 1 196 ? 36.733 11.095 -66.542 1.00 82.44 196 ALA A C 1
ATOM 1567 O O . ALA A 1 196 ? 37.614 11.554 -67.276 1.00 82.44 196 ALA A O 1
ATOM 1568 N N . PRO A 1 197 ? 35.951 10.076 -66.977 1.00 81.69 197 PRO A N 1
ATOM 1569 C CA . PRO A 1 197 ? 36.084 9.509 -68.325 1.00 81.69 197 PRO A CA 1
ATOM 1570 C C . PRO A 1 197 ? 35.860 10.526 -69.449 1.00 81.69 197 PRO A C 1
ATOM 1572 O O . PRO A 1 197 ? 36.546 10.470 -70.471 1.00 81.69 197 PRO A O 1
ATOM 1575 N N . LEU A 1 198 ? 34.918 11.458 -69.257 1.00 81.31 198 LEU A N 1
ATOM 1576 C CA . LEU A 1 198 ? 34.602 12.508 -70.227 1.00 81.31 198 LEU A CA 1
ATOM 1577 C C . LEU A 1 198 ? 35.750 13.514 -70.347 1.00 81.31 198 LEU A C 1
ATOM 1579 O O . LEU A 1 198 ? 36.121 13.906 -71.448 1.00 81.31 198 LEU A O 1
ATOM 1583 N N . ASN A 1 199 ? 36.351 13.892 -69.221 1.00 79.44 199 ASN A N 1
ATOM 1584 C CA . ASN A 1 199 ? 37.477 14.816 -69.209 1.00 79.44 199 ASN A CA 1
ATOM 1585 C C . ASN A 1 199 ? 38.728 14.209 -69.877 1.00 79.44 199 ASN A C 1
ATOM 1587 O O . ASN A 1 199 ? 39.431 14.887 -70.622 1.00 79.44 199 ASN A O 1
ATOM 1591 N N . ASN A 1 200 ? 38.970 12.905 -69.702 1.00 74.56 200 ASN A N 1
ATOM 1592 C CA . ASN A 1 200 ? 40.087 12.218 -70.361 1.00 74.56 200 ASN A CA 1
ATOM 1593 C C . ASN A 1 200 ? 39.880 12.027 -71.879 1.00 74.56 200 ASN A C 1
ATOM 1595 O O . ASN A 1 200 ? 40.846 12.003 -72.645 1.00 74.56 200 ASN A O 1
ATOM 1599 N N . ALA A 1 201 ? 38.623 11.942 -72.334 1.00 76.06 201 ALA A N 1
ATOM 1600 C CA . ALA A 1 201 ? 38.267 11.915 -73.756 1.00 76.06 201 ALA A CA 1
ATOM 1601 C C . ALA A 1 201 ? 38.903 13.069 -74.540 1.00 76.06 201 ALA A C 1
ATOM 1603 O O . ALA A 1 201 ? 39.437 12.868 -75.632 1.00 76.06 201 ALA A O 1
ATOM 1604 N N . LEU A 1 202 ? 38.866 14.263 -73.937 1.00 72.00 202 LEU A N 1
ATOM 1605 C CA . LEU A 1 202 ? 39.352 15.514 -74.513 1.00 72.00 202 LEU A CA 1
ATOM 1606 C C . LEU A 1 202 ? 40.872 15.508 -74.724 1.00 72.00 202 LEU A C 1
ATOM 1608 O O . LEU A 1 202 ? 41.360 16.179 -75.626 1.00 72.00 202 LEU A O 1
ATOM 1612 N N . VAL A 1 203 ? 41.617 14.737 -73.923 1.00 71.06 203 VAL A N 1
ATOM 1613 C CA . VAL A 1 203 ? 43.087 14.658 -73.997 1.00 71.06 203 VAL A CA 1
ATOM 1614 C C . VAL A 1 203 ? 43.546 13.620 -75.011 1.00 71.06 203 VAL A C 1
ATOM 1616 O O . VAL A 1 203 ? 44.441 13.884 -75.807 1.00 71.06 203 VAL A O 1
ATOM 1619 N N . LYS A 1 204 ? 42.948 12.423 -74.986 1.00 70.88 204 LYS A N 1
ATOM 1620 C CA . LYS A 1 204 ? 43.382 11.294 -75.826 1.00 70.88 204 LYS A CA 1
ATOM 1621 C C . LYS A 1 204 ? 42.717 11.254 -77.207 1.00 70.88 204 LYS A C 1
ATOM 1623 O O . LYS A 1 204 ? 42.993 10.335 -77.976 1.00 70.88 204 LYS A O 1
ATOM 1628 N N . GLY A 1 205 ? 41.845 12.218 -77.522 1.00 69.94 205 GLY A N 1
ATOM 1629 C CA . GLY A 1 205 ? 41.155 12.312 -78.815 1.00 69.94 205 GLY A CA 1
ATOM 1630 C C . GLY A 1 205 ? 40.201 11.145 -79.087 1.00 69.94 205 GLY A C 1
ATOM 1631 O O . GLY A 1 205 ? 39.948 10.796 -80.238 1.00 69.94 205 GLY A O 1
ATOM 1632 N N . TRP A 1 206 ? 39.711 10.493 -78.032 1.00 76.31 206 TRP A N 1
ATOM 1633 C CA . TRP A 1 206 ? 38.803 9.357 -78.147 1.00 76.31 206 TRP A CA 1
ATOM 1634 C C . TRP A 1 206 ? 37.433 9.818 -78.657 1.00 76.31 206 TRP A C 1
ATOM 1636 O O . TRP A 1 206 ? 36.898 10.827 -78.197 1.00 76.31 206 TRP A O 1
ATOM 1646 N N . LYS A 1 207 ? 36.835 9.062 -79.586 1.00 78.50 207 LYS A N 1
ATOM 1647 C CA . LYS A 1 207 ? 35.463 9.326 -80.034 1.00 78.50 207 LYS A CA 1
ATOM 1648 C C . LYS A 1 207 ? 34.494 9.118 -78.871 1.00 78.50 207 LYS A C 1
ATOM 1650 O O . LYS A 1 207 ? 34.619 8.153 -78.119 1.00 78.50 207 LYS A O 1
ATOM 1655 N N . ILE A 1 208 ? 33.507 10.006 -78.749 1.00 76.75 208 ILE A N 1
ATOM 1656 C CA . ILE A 1 208 ? 32.516 9.979 -77.659 1.00 76.75 208 ILE A CA 1
ATOM 1657 C C . ILE A 1 208 ? 31.764 8.635 -77.626 1.00 76.75 208 ILE A C 1
ATOM 1659 O O . ILE A 1 208 ? 31.528 8.097 -76.546 1.00 76.75 208 ILE A O 1
ATOM 1663 N N . GLU A 1 209 ? 31.468 8.058 -78.795 1.00 78.25 209 GLU A N 1
ATOM 1664 C CA . GLU A 1 209 ? 30.776 6.767 -78.945 1.00 78.25 209 GLU A CA 1
ATOM 1665 C C . GLU A 1 209 ? 31.539 5.604 -78.287 1.00 78.25 209 GLU A C 1
ATOM 1667 O O . GLU A 1 209 ? 30.949 4.813 -77.548 1.00 78.25 209 GLU A O 1
ATOM 1672 N N . ASP A 1 210 ? 32.864 5.549 -78.468 1.00 76.38 210 ASP A N 1
ATOM 1673 C CA . ASP A 1 210 ? 33.703 4.472 -77.931 1.00 76.38 210 ASP A CA 1
ATOM 1674 C C . ASP A 1 210 ? 33.823 4.552 -76.403 1.00 76.38 210 ASP A C 1
ATOM 1676 O O . ASP A 1 210 ? 33.907 3.532 -75.718 1.00 76.38 210 ASP A O 1
ATOM 1680 N N . ILE A 1 211 ? 33.821 5.761 -75.836 1.00 79.62 211 ILE A N 1
ATOM 1681 C CA . ILE A 1 211 ? 33.946 5.993 -74.386 1.00 79.62 211 ILE A CA 1
ATOM 1682 C C . ILE A 1 211 ? 32.637 5.704 -73.667 1.00 79.62 211 ILE A C 1
ATOM 1684 O O . ILE A 1 211 ? 32.655 5.189 -72.544 1.00 79.62 211 ILE A O 1
ATOM 1688 N N . PHE A 1 212 ? 31.518 6.043 -74.308 1.00 79.81 212 PHE A N 1
ATOM 1689 C CA . PHE A 1 212 ? 30.200 5.954 -73.704 1.00 79.81 212 PHE A CA 1
ATOM 1690 C C . PHE A 1 212 ? 29.911 4.527 -73.225 1.00 79.81 212 PHE A C 1
ATOM 1692 O O . PHE A 1 212 ? 29.668 4.317 -72.035 1.00 79.81 212 PHE A O 1
ATOM 1699 N N . LEU A 1 213 ? 30.039 3.536 -74.116 1.00 80.69 213 LEU A N 1
ATOM 1700 C CA . LEU A 1 213 ? 29.720 2.145 -73.790 1.00 80.69 213 LEU A CA 1
ATOM 1701 C C . LEU A 1 213 ? 30.846 1.427 -73.027 1.00 80.69 213 LEU A C 1
ATOM 1703 O O . LEU A 1 213 ? 30.565 0.610 -72.154 1.00 80.69 213 LEU A O 1
ATOM 1707 N N . SER A 1 214 ? 32.116 1.725 -73.327 1.00 79.88 214 SER A N 1
ATOM 1708 C CA . SER A 1 214 ? 33.246 0.989 -72.737 1.00 79.88 214 SER A CA 1
ATOM 1709 C C . SER A 1 214 ? 33.657 1.467 -71.342 1.00 79.88 214 SER A C 1
ATOM 1711 O O . SER A 1 214 ? 34.225 0.681 -70.585 1.00 79.88 214 SER A O 1
ATOM 1713 N N . ARG A 1 215 ? 33.408 2.740 -70.992 1.00 81.12 215 ARG A N 1
ATOM 1714 C CA . ARG A 1 215 ? 33.921 3.352 -69.751 1.00 81.12 215 ARG A CA 1
ATOM 1715 C C . ARG A 1 215 ? 32.856 4.095 -68.951 1.00 81.12 215 ARG A C 1
ATOM 1717 O O . ARG A 1 215 ? 32.736 3.845 -67.758 1.00 81.12 215 ARG A O 1
ATOM 1724 N N . LEU A 1 216 ? 32.065 4.968 -69.577 1.00 83.88 216 LEU A N 1
ATOM 1725 C CA . LEU A 1 216 ? 31.121 5.818 -68.840 1.00 83.88 216 LEU A CA 1
ATOM 1726 C C . LEU A 1 216 ? 29.968 5.009 -68.229 1.00 83.88 216 LEU A C 1
ATOM 1728 O O . LEU A 1 216 ? 29.709 5.128 -67.033 1.00 83.88 216 LEU A O 1
ATOM 1732 N N . VAL A 1 217 ? 29.313 4.149 -69.019 1.00 85.94 217 VAL A N 1
ATOM 1733 C CA . VAL A 1 217 ? 28.189 3.324 -68.542 1.00 85.94 217 VAL A CA 1
ATOM 1734 C C . VAL A 1 217 ? 28.607 2.339 -67.434 1.00 85.94 217 VAL A C 1
ATOM 1736 O O . VAL A 1 217 ? 27.953 2.341 -66.389 1.00 85.94 217 VAL A O 1
ATOM 1739 N N . PRO A 1 218 ? 29.695 1.545 -67.567 1.00 85.62 218 PRO A N 1
ATOM 1740 C CA . PRO A 1 218 ? 30.140 0.654 -66.491 1.00 85.62 218 PRO A CA 1
ATOM 1741 C C . PRO A 1 218 ? 30.483 1.394 -65.193 1.00 85.62 218 PRO A C 1
ATOM 1743 O O . PRO A 1 218 ? 30.089 0.956 -64.113 1.00 85.62 218 PRO A O 1
ATOM 1746 N N . THR A 1 219 ? 31.171 2.537 -65.282 1.00 83.44 219 THR A N 1
ATOM 1747 C CA . THR A 1 219 ? 31.517 3.347 -64.108 1.00 83.44 219 THR A CA 1
ATOM 1748 C C . THR A 1 219 ? 30.272 3.925 -63.433 1.00 83.44 219 THR A C 1
ATOM 1750 O O . THR A 1 219 ? 30.153 3.831 -62.213 1.00 83.44 219 THR A O 1
ATOM 1753 N N . PHE A 1 220 ? 29.310 4.437 -64.206 1.00 86.75 220 PHE A N 1
ATOM 1754 C CA . PHE A 1 220 ? 28.047 4.945 -63.668 1.00 86.75 220 PHE A CA 1
ATOM 1755 C C . PHE A 1 220 ? 27.235 3.852 -62.960 1.00 86.75 220 PHE A C 1
ATOM 1757 O O . PHE A 1 220 ? 26.760 4.074 -61.848 1.00 86.75 220 PHE A O 1
ATOM 1764 N N . ILE A 1 221 ? 27.134 2.650 -63.543 1.00 88.44 221 ILE A N 1
ATOM 1765 C CA . ILE A 1 221 ? 26.449 1.508 -62.914 1.00 88.44 221 ILE A CA 1
ATOM 1766 C C . ILE A 1 221 ? 27.131 1.122 -61.593 1.00 88.44 221 ILE A C 1
ATOM 1768 O O . ILE A 1 221 ? 26.448 0.951 -60.586 1.00 88.44 221 ILE A O 1
ATOM 1772 N N . CYS A 1 222 ? 28.465 1.035 -61.558 1.00 86.38 222 CYS A N 1
ATOM 1773 C CA . CYS A 1 222 ? 29.205 0.744 -60.325 1.00 86.38 222 CYS A CA 1
ATOM 1774 C C . CYS A 1 222 ? 28.963 1.801 -59.236 1.00 86.38 222 CYS A C 1
ATOM 1776 O O . CYS A 1 222 ? 28.748 1.450 -58.076 1.00 86.38 222 CYS A O 1
ATOM 1778 N N . CYS A 1 223 ? 28.958 3.086 -59.601 1.00 86.31 223 CYS A N 1
ATOM 1779 C CA . CYS A 1 223 ? 28.682 4.180 -58.672 1.00 86.31 223 CYS A CA 1
ATOM 1780 C C . CYS A 1 223 ? 27.229 4.166 -58.167 1.00 86.31 223 CYS A C 1
ATOM 1782 O O . CYS A 1 223 ? 27.002 4.401 -56.982 1.00 86.31 223 CYS A O 1
ATOM 1784 N N . LEU A 1 224 ? 26.253 3.829 -59.019 1.00 88.44 224 LEU A N 1
ATOM 1785 C CA . LEU A 1 224 ? 24.861 3.646 -58.598 1.00 88.44 224 LEU A CA 1
ATOM 1786 C C . LEU A 1 224 ? 24.699 2.473 -57.629 1.00 88.44 224 LEU A C 1
ATOM 1788 O O . LEU A 1 224 ? 23.993 2.608 -56.633 1.00 88.44 224 LEU A O 1
ATOM 1792 N N . ILE A 1 225 ? 25.359 1.340 -57.891 1.00 89.44 225 ILE A N 1
ATOM 1793 C CA . ILE A 1 225 ? 25.327 0.179 -56.992 1.00 89.44 225 ILE A CA 1
ATOM 1794 C C . ILE A 1 225 ? 25.910 0.558 -55.630 1.00 89.44 225 ILE A C 1
ATOM 1796 O O . ILE A 1 225 ? 25.290 0.277 -54.610 1.00 89.44 225 ILE A O 1
ATOM 1800 N N . ALA A 1 226 ? 27.062 1.228 -55.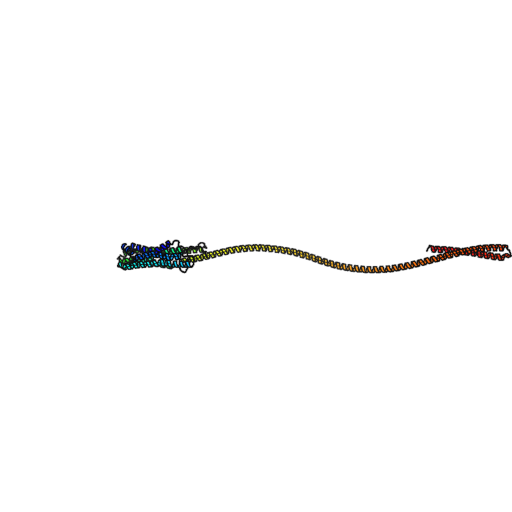598 1.00 85.88 226 ALA A N 1
ATOM 1801 C CA . ALA A 1 226 ? 27.680 1.657 -54.349 1.00 85.88 226 ALA A CA 1
ATOM 1802 C C . ALA A 1 226 ? 26.805 2.658 -53.575 1.00 85.88 226 ALA A C 1
ATOM 1804 O O . ALA A 1 226 ? 26.526 2.429 -52.402 1.00 85.88 226 ALA A O 1
ATOM 1805 N N . GLY A 1 227 ? 26.269 3.686 -54.243 1.00 87.00 227 GLY A N 1
ATOM 1806 C CA . GLY A 1 227 ? 25.347 4.634 -53.609 1.00 87.00 227 GLY A CA 1
ATOM 1807 C C . GLY A 1 227 ? 24.056 3.972 -53.106 1.00 87.00 227 GLY A C 1
ATOM 1808 O O . GLY A 1 227 ? 23.528 4.345 -52.059 1.00 87.00 227 GLY A O 1
ATOM 1809 N N . PHE A 1 228 ? 23.556 2.947 -53.805 1.00 89.25 228 PHE A N 1
ATOM 1810 C CA . PHE A 1 228 ? 22.419 2.150 -53.341 1.00 89.25 228 PHE A CA 1
ATOM 1811 C C . PHE A 1 228 ? 22.764 1.311 -52.103 1.00 89.25 228 PHE A C 1
ATOM 1813 O O . PHE A 1 228 ? 21.961 1.237 -51.173 1.00 89.25 228 PHE A O 1
ATOM 1820 N N . VAL A 1 229 ? 23.958 0.711 -52.057 1.00 89.38 229 VAL A N 1
ATOM 1821 C CA . VAL A 1 229 ? 24.447 -0.027 -50.881 1.00 89.38 229 VAL A CA 1
ATOM 1822 C C . VAL A 1 229 ? 24.585 0.904 -49.672 1.00 89.38 229 VAL A C 1
ATOM 1824 O O . VAL A 1 229 ? 24.113 0.540 -48.594 1.00 89.38 229 VAL A O 1
ATOM 1827 N N . ASP A 1 230 ? 25.124 2.114 -49.850 1.00 85.62 230 ASP A N 1
ATOM 1828 C CA . ASP A 1 230 ? 25.211 3.135 -48.792 1.00 85.62 230 ASP A CA 1
ATOM 1829 C C . ASP A 1 230 ? 23.830 3.504 -48.250 1.00 85.62 230 ASP A C 1
ATOM 1831 O O . ASP A 1 230 ? 23.588 3.493 -47.039 1.00 85.62 230 ASP A O 1
ATOM 1835 N N . PHE A 1 231 ? 22.887 3.771 -49.158 1.00 87.12 231 PHE A N 1
ATOM 1836 C CA . PHE A 1 231 ? 21.511 4.097 -48.801 1.00 87.12 231 PHE A CA 1
ATOM 1837 C C . PHE A 1 231 ? 20.824 2.954 -48.036 1.00 87.12 231 PHE A C 1
ATOM 1839 O O . PHE A 1 231 ? 20.140 3.193 -47.033 1.00 87.12 231 PHE A O 1
ATOM 1846 N N . MET A 1 232 ? 21.015 1.704 -48.472 1.00 88.69 232 MET A N 1
ATOM 1847 C CA . MET A 1 232 ? 20.474 0.529 -47.785 1.00 88.69 232 MET A CA 1
ATOM 1848 C C . MET A 1 232 ? 21.090 0.330 -46.399 1.00 88.69 232 MET A C 1
ATOM 1850 O O . MET A 1 232 ? 20.354 0.011 -45.463 1.00 88.69 232 MET A O 1
ATOM 1854 N N . ALA A 1 233 ? 22.406 0.508 -46.255 1.00 85.81 233 ALA A N 1
ATOM 1855 C CA . ALA A 1 233 ? 23.101 0.364 -44.979 1.00 85.81 233 ALA A CA 1
ATOM 1856 C C . ALA A 1 233 ? 22.572 1.374 -43.952 1.00 85.81 233 ALA A C 1
ATOM 1858 O O . ALA A 1 233 ? 22.130 0.974 -42.874 1.00 85.81 233 ALA A O 1
ATOM 1859 N N . LEU A 1 234 ? 22.494 2.653 -44.333 1.00 84.62 234 LEU A N 1
ATOM 1860 C CA . LEU A 1 234 ? 21.988 3.715 -43.463 1.00 84.62 234 LEU A CA 1
ATOM 1861 C C . LEU A 1 234 ? 20.516 3.493 -43.073 1.00 84.62 234 LEU A C 1
ATOM 1863 O O . LEU A 1 234 ? 20.143 3.599 -41.905 1.00 84.62 234 LEU A O 1
ATOM 1867 N N . THR A 1 235 ? 19.669 3.130 -44.041 1.00 86.69 235 THR A N 1
ATOM 1868 C CA . THR A 1 235 ? 18.232 2.912 -43.802 1.00 86.69 235 THR A CA 1
ATOM 1869 C C . THR A 1 235 ? 17.974 1.697 -42.910 1.00 86.69 235 THR A C 1
ATOM 1871 O O . THR A 1 235 ? 17.066 1.712 -42.073 1.00 86.69 235 THR A O 1
ATOM 1874 N N . ARG A 1 236 ? 18.767 0.628 -43.059 1.00 86.38 236 ARG A N 1
ATOM 1875 C CA . ARG A 1 236 ? 18.628 -0.599 -42.267 1.00 86.38 236 ARG A CA 1
ATOM 1876 C C . ARG A 1 236 ? 18.791 -0.329 -40.773 1.00 86.38 236 ARG A C 1
ATOM 1878 O O . ARG A 1 236 ? 17.970 -0.816 -39.993 1.00 86.38 236 ARG A O 1
ATOM 1885 N N . ASP A 1 237 ? 19.806 0.432 -40.381 1.00 79.75 237 ASP A N 1
ATOM 1886 C CA . ASP A 1 237 ? 20.111 0.679 -38.969 1.00 79.75 237 ASP A CA 1
ATOM 1887 C C . ASP A 1 237 ? 18.992 1.469 -38.282 1.00 79.75 237 ASP A C 1
ATOM 1889 O O . ASP A 1 237 ? 18.501 1.085 -37.214 1.00 79.75 237 ASP A O 1
ATOM 1893 N N . SER A 1 238 ? 18.474 2.494 -38.955 1.00 83.44 238 SER A N 1
ATOM 1894 C CA . SER A 1 238 ? 17.369 3.303 -38.439 1.00 83.44 238 SER A CA 1
ATOM 1895 C C . SER A 1 238 ? 16.047 2.535 -38.380 1.00 83.44 238 SER A C 1
ATOM 1897 O O . SER A 1 238 ? 15.312 2.637 -37.395 1.00 83.44 238 SER A O 1
ATOM 1899 N N . LEU A 1 239 ? 15.752 1.688 -39.374 1.00 87.12 239 LEU A N 1
ATOM 1900 C CA . LEU A 1 239 ? 14.575 0.811 -39.336 1.00 87.12 239 LEU A CA 1
ATOM 1901 C C . LEU A 1 239 ? 14.638 -0.191 -38.175 1.00 87.12 239 LEU A C 1
ATOM 1903 O O . LEU A 1 239 ? 13.607 -0.502 -37.573 1.00 87.12 239 LEU A O 1
ATOM 1907 N N . ILE A 1 240 ? 15.827 -0.701 -37.837 1.00 85.94 240 ILE A N 1
ATOM 1908 C CA . ILE A 1 240 ? 16.007 -1.583 -36.677 1.00 85.94 240 ILE A CA 1
ATOM 1909 C C . ILE A 1 240 ? 15.703 -0.828 -35.378 1.00 85.94 240 ILE A C 1
ATOM 1911 O O . ILE A 1 240 ? 15.008 -1.381 -34.521 1.00 85.94 240 ILE A O 1
ATOM 1915 N N . ALA A 1 241 ? 16.175 0.414 -35.231 1.00 84.56 241 ALA A N 1
ATOM 1916 C CA . ALA A 1 241 ? 15.886 1.244 -34.060 1.00 84.56 241 ALA A CA 1
ATOM 1917 C C . ALA A 1 241 ? 14.376 1.507 -33.904 1.00 84.56 241 ALA A C 1
ATOM 1919 O O . ALA A 1 241 ? 13.810 1.236 -32.844 1.00 84.56 241 ALA A O 1
ATOM 1920 N N . ILE A 1 242 ? 13.695 1.910 -34.982 1.00 89.25 242 ILE A N 1
ATOM 1921 C CA . ILE A 1 242 ? 12.244 2.167 -34.979 1.00 89.25 242 ILE A CA 1
ATOM 1922 C C . ILE A 1 242 ? 11.450 0.904 -34.621 1.00 89.25 242 ILE A C 1
ATOM 1924 O O . ILE A 1 242 ? 10.565 0.950 -33.769 1.00 89.25 242 ILE A O 1
ATOM 1928 N N . ARG A 1 243 ? 11.789 -0.258 -35.199 1.00 89.38 243 ARG A N 1
ATOM 1929 C CA . ARG A 1 243 ? 11.108 -1.528 -34.876 1.00 89.38 243 ARG A CA 1
ATOM 1930 C C . ARG A 1 243 ? 11.270 -1.926 -33.409 1.00 89.38 243 ARG A C 1
ATOM 1932 O O . ARG A 1 243 ? 10.379 -2.564 -32.853 1.00 89.38 243 ARG A O 1
ATOM 1939 N N . ARG A 1 244 ? 12.391 -1.582 -32.767 1.00 87.06 244 ARG A N 1
ATOM 1940 C CA . ARG A 1 244 ? 12.585 -1.827 -31.328 1.00 87.06 244 ARG A CA 1
ATOM 1941 C C . ARG A 1 244 ? 11.706 -0.922 -30.482 1.00 87.06 244 ARG A C 1
ATOM 1943 O O . ARG A 1 244 ? 11.083 -1.423 -29.554 1.00 87.06 244 ARG A O 1
ATOM 1950 N N . ILE A 1 245 ? 11.625 0.360 -30.834 1.00 89.31 245 ILE A N 1
ATOM 1951 C CA . ILE A 1 245 ? 10.724 1.318 -30.183 1.00 89.31 245 ILE A CA 1
ATOM 1952 C C . ILE A 1 245 ? 9.275 0.843 -30.315 1.00 89.31 245 ILE A C 1
ATOM 1954 O O . ILE A 1 245 ? 8.560 0.792 -29.321 1.00 89.31 245 ILE A O 1
ATOM 1958 N N . GLN A 1 246 ? 8.866 0.412 -31.511 1.00 91.06 246 GLN A N 1
ATOM 1959 C CA . GLN A 1 246 ? 7.531 -0.132 -31.751 1.00 91.06 246 GLN A CA 1
ATOM 1960 C C . GLN A 1 246 ? 7.248 -1.358 -30.871 1.00 91.06 246 GLN A C 1
ATOM 1962 O O . GLN A 1 246 ? 6.222 -1.390 -30.203 1.00 91.06 246 GLN A O 1
ATOM 1967 N N . ARG A 1 247 ? 8.159 -2.342 -30.827 1.00 89.25 247 ARG A N 1
ATOM 1968 C CA . ARG A 1 247 ? 7.994 -3.544 -29.987 1.00 89.25 247 ARG A CA 1
ATOM 1969 C C . ARG A 1 247 ? 7.944 -3.218 -28.498 1.00 89.25 247 ARG A C 1
ATOM 1971 O O . ARG A 1 247 ? 7.148 -3.807 -27.780 1.00 89.25 247 ARG A O 1
ATOM 1978 N N . LEU A 1 248 ? 8.794 -2.302 -28.033 1.00 88.56 248 LEU A N 1
ATOM 1979 C CA . LEU A 1 248 ? 8.773 -1.852 -26.644 1.00 88.56 248 LEU A CA 1
ATOM 1980 C C . LEU A 1 248 ? 7.433 -1.187 -26.329 1.00 88.56 248 LEU A C 1
ATOM 1982 O O . LEU A 1 248 ? 6.782 -1.572 -25.369 1.00 88.56 248 LEU A O 1
ATOM 1986 N N . SER A 1 249 ? 6.989 -0.259 -27.175 1.00 90.56 249 SER A N 1
ATOM 1987 C CA . SER A 1 249 ? 5.696 0.412 -27.031 1.00 90.56 249 SER A CA 1
ATOM 1988 C C . SER A 1 249 ? 4.522 -0.576 -27.027 1.00 90.56 249 SER A C 1
ATOM 1990 O O . SER A 1 249 ? 3.641 -0.479 -26.180 1.00 90.56 249 SER A O 1
ATOM 1992 N N . GLU A 1 250 ? 4.539 -1.583 -27.905 1.00 91.62 250 GLU A N 1
ATOM 1993 C CA . GLU A 1 250 ? 3.517 -2.634 -27.954 1.00 91.62 250 GLU A CA 1
ATOM 1994 C C . GLU A 1 250 ? 3.483 -3.475 -26.669 1.00 91.62 250 GLU A C 1
ATOM 1996 O O . GLU A 1 250 ? 2.404 -3.754 -26.147 1.00 91.62 250 GLU A O 1
ATOM 2001 N N . ASN A 1 251 ? 4.648 -3.847 -26.128 1.00 89.81 251 ASN A N 1
ATOM 2002 C CA . ASN A 1 251 ? 4.728 -4.568 -24.856 1.00 89.81 251 ASN A CA 1
ATOM 2003 C C . ASN A 1 251 ? 4.176 -3.720 -23.704 1.00 89.81 251 ASN A C 1
ATOM 2005 O O . ASN A 1 251 ? 3.368 -4.212 -22.920 1.00 89.81 251 ASN A O 1
ATOM 2009 N N . LEU A 1 252 ? 4.549 -2.437 -23.640 1.00 90.62 252 LEU A N 1
ATOM 2010 C CA . LEU A 1 252 ? 4.041 -1.512 -22.624 1.00 90.62 252 LEU A CA 1
ATOM 2011 C C . LEU A 1 252 ? 2.522 -1.323 -22.740 1.00 90.62 252 LEU A C 1
ATOM 2013 O O . LEU A 1 252 ? 1.833 -1.337 -21.727 1.00 90.62 252 LEU A O 1
ATOM 2017 N N . ALA A 1 253 ? 1.986 -1.218 -23.959 1.00 90.06 253 ALA A N 1
ATOM 2018 C CA . ALA A 1 253 ? 0.547 -1.121 -24.202 1.00 90.06 253 ALA A CA 1
ATOM 2019 C C . ALA A 1 253 ? -0.217 -2.391 -23.785 1.00 90.06 253 ALA A C 1
ATOM 2021 O O . ALA A 1 253 ? -1.362 -2.305 -23.350 1.00 90.06 253 ALA A O 1
ATOM 2022 N N . LYS A 1 254 ? 0.419 -3.566 -23.879 1.00 92.12 254 LYS A N 1
ATOM 2023 C CA . LYS A 1 254 ? -0.109 -4.846 -23.376 1.00 92.12 254 LYS A CA 1
ATOM 2024 C C . LYS A 1 254 ? 0.048 -5.019 -21.858 1.00 92.12 254 LYS A C 1
ATOM 2026 O O . LYS A 1 254 ? -0.397 -6.031 -21.326 1.00 92.12 254 LYS A O 1
ATOM 2031 N N . GLY A 1 255 ? 0.686 -4.071 -21.168 1.00 89.06 255 GLY A N 1
ATOM 2032 C CA . GLY A 1 255 ? 0.981 -4.160 -19.738 1.00 89.06 255 GLY A CA 1
ATOM 2033 C C . GLY A 1 255 ? 2.165 -5.071 -19.393 1.00 89.06 255 GLY A C 1
ATOM 2034 O O . GLY A 1 255 ? 2.358 -5.402 -18.225 1.00 89.06 255 GLY A O 1
ATOM 2035 N N . ASP A 1 256 ? 2.979 -5.477 -20.373 1.00 89.38 256 ASP A N 1
ATOM 2036 C CA . ASP A 1 256 ? 4.184 -6.274 -20.132 1.00 89.38 256 ASP A CA 1
ATOM 2037 C C . ASP A 1 256 ? 5.388 -5.371 -19.818 1.00 89.38 256 ASP A C 1
ATOM 2039 O O . ASP A 1 256 ? 6.109 -4.888 -20.696 1.00 89.38 256 ASP A O 1
ATOM 2043 N N . TYR A 1 257 ? 5.626 -5.184 -18.520 1.00 88.19 257 TYR A N 1
ATOM 2044 C CA . TYR A 1 257 ? 6.754 -4.435 -17.958 1.00 88.19 257 TYR A CA 1
ATOM 2045 C C . TYR A 1 257 ? 7.956 -5.335 -17.596 1.00 88.19 257 TYR A C 1
ATOM 2047 O O . TYR A 1 257 ? 8.850 -4.923 -16.850 1.00 88.19 257 TYR A O 1
ATOM 2055 N N . THR A 1 258 ? 8.020 -6.576 -18.097 1.00 83.75 258 THR A N 1
ATOM 2056 C CA . THR A 1 258 ? 9.135 -7.494 -17.789 1.00 83.75 258 THR A CA 1
ATOM 2057 C C . THR A 1 258 ? 10.388 -7.199 -18.618 1.00 83.75 258 THR A C 1
ATOM 2059 O O . THR A 1 258 ? 11.508 -7.343 -18.125 1.00 83.75 258 THR A O 1
ATOM 2062 N N . LYS A 1 259 ? 10.226 -6.719 -19.859 1.00 74.19 259 LYS A N 1
ATOM 2063 C CA . LYS A 1 259 ? 11.316 -6.498 -20.833 1.00 74.19 259 LYS A CA 1
ATOM 2064 C C . LYS A 1 259 ? 11.534 -5.017 -21.158 1.00 74.19 259 LYS A C 1
ATOM 2066 O O . LYS A 1 259 ? 11.456 -4.608 -22.312 1.00 74.19 259 LYS A O 1
ATOM 2071 N N . ILE A 1 260 ? 11.824 -4.213 -20.136 1.00 70.88 260 ILE A N 1
ATOM 2072 C CA . ILE A 1 260 ? 11.937 -2.748 -20.271 1.00 70.88 260 ILE A CA 1
ATOM 2073 C C . ILE A 1 260 ? 13.298 -2.296 -20.815 1.00 70.88 260 ILE A C 1
ATOM 2075 O O . ILE A 1 260 ? 13.384 -1.255 -21.452 1.00 70.88 260 ILE A O 1
ATOM 2079 N N . ASN A 1 261 ? 14.380 -3.042 -20.575 1.00 71.12 261 ASN A N 1
ATOM 2080 C CA . ASN A 1 261 ? 15.726 -2.520 -20.818 1.00 71.12 261 ASN A CA 1
ATOM 2081 C C . ASN A 1 261 ? 16.199 -2.751 -22.263 1.00 71.12 261 ASN A C 1
ATOM 2083 O O . ASN A 1 261 ? 17.031 -3.619 -22.544 1.00 71.12 261 ASN A O 1
ATOM 2087 N N . VAL A 1 262 ? 15.633 -1.992 -23.202 1.00 81.88 262 VAL A N 1
ATOM 2088 C CA . VAL A 1 262 ? 16.088 -2.010 -24.595 1.00 81.88 262 VAL A CA 1
ATOM 2089 C C . VAL A 1 262 ? 17.413 -1.262 -24.697 1.00 81.88 262 VAL A C 1
ATOM 2091 O O . VAL A 1 262 ? 17.497 -0.080 -24.372 1.00 81.88 262 VAL A O 1
ATOM 2094 N N . LYS A 1 263 ? 18.447 -1.963 -25.176 1.00 81.06 263 LYS A N 1
ATOM 2095 C CA . LYS A 1 263 ? 19.794 -1.407 -25.355 1.00 81.06 263 LYS A CA 1
ATOM 2096 C C . LYS A 1 263 ? 19.807 -0.249 -26.353 1.00 81.06 263 LYS A C 1
ATOM 2098 O O . LYS A 1 263 ? 19.207 -0.343 -27.431 1.00 81.06 263 LYS A O 1
ATOM 2103 N N . LEU A 1 264 ? 20.566 0.786 -26.011 1.00 81.50 264 LEU A N 1
ATOM 2104 C CA . LEU A 1 264 ? 20.707 2.015 -26.779 1.00 81.50 264 LEU A CA 1
ATOM 2105 C C . LEU A 1 264 ? 21.660 1.812 -27.966 1.00 81.50 264 LEU A C 1
ATOM 2107 O O . LEU A 1 264 ? 22.853 2.026 -27.849 1.00 81.50 264 LEU A O 1
ATOM 2111 N N . ARG A 1 265 ? 21.157 1.398 -29.129 1.00 79.75 265 ARG A N 1
ATOM 2112 C CA . ARG A 1 265 ? 22.011 1.174 -30.318 1.00 79.75 265 ARG A CA 1
ATOM 2113 C C . ARG A 1 265 ? 22.200 2.379 -31.229 1.00 79.75 265 ARG A C 1
ATOM 2115 O O . ARG A 1 265 ? 22.798 2.231 -32.284 1.00 79.75 265 ARG A O 1
ATOM 2122 N N . SER A 1 266 ? 21.669 3.534 -30.853 1.00 83.56 266 SER A N 1
ATOM 2123 C CA . SER A 1 266 ? 21.956 4.771 -31.562 1.00 83.56 266 SER A CA 1
ATOM 2124 C C . SER A 1 266 ? 22.110 5.915 -30.579 1.00 83.56 266 SER A C 1
ATOM 2126 O O . SER A 1 266 ? 21.467 5.904 -29.529 1.00 83.56 266 SER A O 1
ATOM 2128 N N . ARG A 1 267 ? 22.988 6.870 -30.886 1.00 86.00 267 ARG A N 1
ATOM 2129 C CA . ARG A 1 267 ? 23.259 8.050 -30.047 1.00 86.00 267 ARG A CA 1
ATOM 2130 C C . ARG A 1 267 ? 22.818 9.335 -30.756 1.00 86.00 267 ARG A C 1
ATOM 2132 O O . ARG A 1 267 ? 23.547 10.325 -30.807 1.00 86.00 267 ARG A O 1
ATOM 2139 N N . ASP A 1 268 ? 21.625 9.267 -31.337 1.00 86.00 268 ASP A N 1
ATOM 2140 C CA . ASP A 1 268 ? 20.890 10.335 -32.015 1.00 86.00 268 ASP A CA 1
ATOM 2141 C C . ASP A 1 268 ? 19.528 10.579 -31.322 1.00 86.00 268 ASP A C 1
ATOM 2143 O O . ASP A 1 268 ? 19.299 10.134 -30.191 1.00 86.00 268 ASP A O 1
ATOM 2147 N N . GLU A 1 269 ? 18.597 11.271 -31.985 1.00 86.44 269 GLU A N 1
ATOM 2148 C CA . GLU A 1 269 ? 17.259 11.524 -31.439 1.00 86.44 269 GLU A CA 1
ATOM 2149 C C . GLU A 1 269 ? 16.437 10.243 -31.207 1.00 86.44 269 GLU A C 1
ATOM 2151 O O . GLU A 1 269 ? 15.614 10.201 -30.289 1.00 86.44 269 GLU A O 1
ATOM 2156 N N . LEU A 1 270 ? 16.661 9.179 -31.992 1.00 87.69 270 LEU A N 1
ATOM 2157 C CA . LEU A 1 270 ? 16.015 7.878 -31.778 1.00 87.69 270 LEU A CA 1
ATOM 2158 C C . LEU A 1 270 ? 16.589 7.191 -30.538 1.00 87.69 270 LEU A C 1
ATOM 2160 O O . LEU A 1 270 ? 15.849 6.582 -29.763 1.00 87.69 270 LEU A O 1
ATOM 2164 N N . GLY A 1 271 ? 17.897 7.323 -30.328 1.00 85.94 271 GLY A N 1
ATOM 2165 C CA . GLY A 1 271 ? 18.559 6.914 -29.097 1.00 85.94 271 GLY A CA 1
ATOM 2166 C C . GLY A 1 271 ? 17.984 7.596 -27.859 1.00 85.94 271 GLY A C 1
ATOM 2167 O O . GLY A 1 271 ? 17.605 6.939 -26.885 1.00 85.94 271 GLY A O 1
ATOM 2168 N N . LEU A 1 272 ? 17.860 8.922 -27.916 1.00 87.69 272 LEU A N 1
ATOM 2169 C CA . LEU A 1 272 ? 17.288 9.713 -26.830 1.00 87.69 272 LEU A CA 1
ATOM 2170 C C . LEU A 1 272 ? 15.837 9.298 -26.537 1.00 87.69 272 LEU A C 1
ATOM 2172 O O . LEU A 1 272 ? 15.464 9.124 -25.375 1.00 87.69 272 LEU A O 1
ATOM 2176 N N . LEU A 1 273 ? 15.042 9.039 -27.580 1.00 88.38 273 LEU A N 1
ATOM 2177 C CA . LEU A 1 273 ? 13.681 8.523 -27.446 1.00 88.38 273 LEU A CA 1
ATOM 2178 C C . LEU A 1 273 ? 13.641 7.151 -26.751 1.00 88.38 273 LEU A C 1
ATOM 2180 O O . LEU A 1 273 ? 12.825 6.956 -25.852 1.00 88.38 273 LEU A O 1
ATOM 2184 N N . ILE A 1 274 ? 14.537 6.217 -27.101 1.00 87.75 274 ILE A N 1
ATOM 2185 C CA . ILE A 1 274 ? 14.651 4.920 -26.406 1.00 87.75 274 ILE A CA 1
ATOM 2186 C C . ILE A 1 274 ? 14.946 5.132 -24.917 1.00 87.75 274 ILE A C 1
ATOM 2188 O O . ILE A 1 274 ? 14.302 4.509 -24.072 1.00 87.75 274 ILE A O 1
ATOM 2192 N N . ASN A 1 275 ? 15.872 6.033 -24.579 1.00 87.38 275 ASN A N 1
ATOM 2193 C CA . ASN A 1 275 ? 16.213 6.325 -23.186 1.00 87.38 275 ASN A CA 1
ATOM 2194 C C . ASN A 1 275 ? 15.011 6.886 -22.398 1.00 87.38 275 ASN A C 1
ATOM 2196 O O . ASN A 1 275 ? 14.733 6.455 -21.273 1.00 87.38 275 ASN A O 1
ATOM 2200 N N . HIS A 1 276 ? 14.248 7.802 -23.003 1.00 87.94 276 HIS A N 1
ATOM 2201 C CA . HIS A 1 276 ? 13.032 8.343 -22.396 1.00 87.94 276 HIS A CA 1
ATOM 2202 C C . HIS A 1 276 ? 11.942 7.283 -22.218 1.00 87.94 276 HIS A C 1
ATOM 2204 O O . HIS A 1 276 ? 11.341 7.221 -21.146 1.00 87.94 276 HIS A O 1
ATOM 2210 N N . ILE A 1 277 ? 11.724 6.405 -23.203 1.00 89.19 277 ILE A N 1
ATOM 2211 C CA . ILE A 1 277 ? 10.746 5.313 -23.085 1.00 89.19 277 ILE A CA 1
ATOM 2212 C C . ILE A 1 277 ? 11.171 4.314 -22.001 1.00 89.19 277 ILE A C 1
ATOM 2214 O O . ILE A 1 277 ? 10.336 3.914 -21.193 1.00 89.19 277 ILE A O 1
ATOM 2218 N N . ASN A 1 278 ? 12.455 3.955 -21.914 1.00 88.31 278 ASN A N 1
ATOM 2219 C CA . ASN A 1 278 ? 12.966 3.097 -20.840 1.00 88.31 278 ASN A CA 1
ATOM 2220 C C . ASN A 1 278 ? 12.742 3.736 -19.458 1.00 88.31 278 ASN A C 1
ATOM 2222 O O . ASN A 1 278 ? 12.325 3.065 -18.511 1.00 88.31 278 ASN A O 1
ATOM 2226 N N . THR A 1 279 ? 12.993 5.043 -19.332 1.00 89.06 279 THR A N 1
ATOM 2227 C CA . THR A 1 279 ? 12.760 5.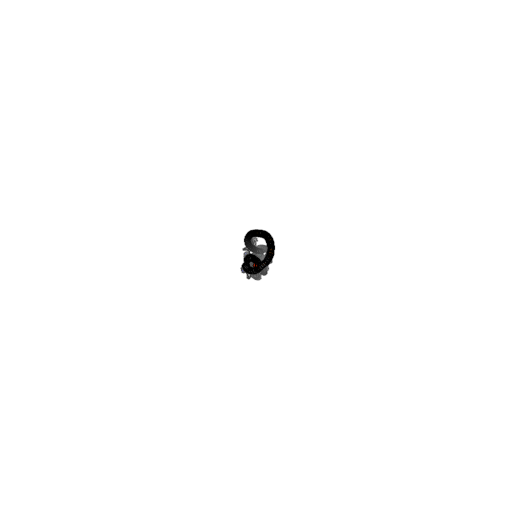799 -18.089 1.00 89.06 279 THR A CA 1
ATOM 2228 C C . THR A 1 279 ? 11.277 5.841 -17.722 1.00 89.06 279 THR A C 1
ATOM 2230 O O . THR A 1 279 ? 10.923 5.600 -16.564 1.00 89.06 279 THR A O 1
ATOM 2233 N N . PHE A 1 280 ? 10.408 6.097 -18.702 1.00 90.06 280 PHE A N 1
ATOM 2234 C CA . PHE A 1 280 ? 8.957 6.068 -18.540 1.00 90.06 280 PHE A CA 1
ATOM 2235 C C . PHE A 1 280 ? 8.493 4.690 -18.063 1.00 90.06 280 PHE A C 1
ATOM 2237 O O . PHE A 1 280 ? 7.904 4.578 -16.993 1.00 90.06 280 PHE A O 1
ATOM 2244 N N . ALA A 1 281 ? 8.869 3.631 -18.777 1.00 90.81 281 ALA A N 1
ATOM 2245 C CA . ALA A 1 281 ? 8.510 2.259 -18.449 1.00 90.81 281 ALA A CA 1
ATOM 2246 C C . ALA A 1 281 ? 8.988 1.827 -17.051 1.00 90.81 281 ALA A C 1
ATOM 2248 O O . ALA A 1 281 ? 8.238 1.191 -16.313 1.00 90.81 281 ALA A O 1
ATOM 2249 N N . ASN A 1 282 ? 10.204 2.208 -16.646 1.00 90.25 282 ASN A N 1
ATOM 2250 C CA . ASN A 1 282 ? 10.711 1.938 -15.298 1.00 90.25 282 ASN A CA 1
ATOM 2251 C C . ASN A 1 282 ? 9.936 2.697 -14.213 1.00 90.25 282 ASN A C 1
ATOM 2253 O O . ASN A 1 282 ? 9.699 2.157 -13.132 1.00 90.25 282 ASN A O 1
ATOM 2257 N N . THR A 1 283 ? 9.553 3.945 -14.480 1.00 91.81 283 THR A N 1
ATOM 2258 C CA . THR A 1 283 ? 8.729 4.740 -13.559 1.00 91.81 283 THR A CA 1
ATOM 2259 C C . THR A 1 283 ? 7.336 4.130 -13.422 1.00 91.81 283 THR A C 1
ATOM 2261 O O . THR A 1 283 ? 6.867 3.938 -12.303 1.00 91.81 283 THR A O 1
ATOM 2264 N N . THR A 1 284 ? 6.714 3.723 -14.530 1.00 91.56 284 THR A N 1
ATOM 2265 C CA . THR A 1 284 ? 5.411 3.048 -14.511 1.00 91.56 284 THR A CA 1
ATOM 2266 C C . THR A 1 284 ? 5.473 1.698 -13.801 1.00 91.56 284 THR A C 1
ATOM 2268 O O . THR A 1 284 ? 4.600 1.406 -12.994 1.00 91.56 284 THR A O 1
ATOM 2271 N N . LYS A 1 285 ? 6.532 0.902 -14.003 1.00 91.50 285 LYS A N 1
ATOM 2272 C CA . LYS A 1 285 ? 6.732 -0.358 -13.268 1.00 91.50 285 LYS A CA 1
ATOM 2273 C C . LYS A 1 285 ? 6.756 -0.146 -11.751 1.00 91.50 285 LYS A C 1
ATOM 2275 O O . LYS A 1 285 ? 6.136 -0.913 -11.024 1.00 91.50 285 LYS A O 1
ATOM 2280 N N . LYS A 1 286 ? 7.450 0.893 -11.270 1.00 92.94 286 LYS A N 1
ATOM 2281 C CA . LYS A 1 286 ? 7.460 1.240 -9.837 1.00 92.94 286 LYS A CA 1
ATOM 2282 C C . LYS A 1 286 ? 6.091 1.695 -9.344 1.00 92.94 286 LYS A C 1
ATOM 2284 O O . LYS A 1 286 ? 5.698 1.320 -8.251 1.00 92.94 286 LYS A O 1
ATOM 2289 N N . LEU A 1 287 ? 5.372 2.482 -10.144 1.00 94.00 287 LEU A N 1
ATOM 2290 C CA . LEU A 1 287 ? 4.015 2.904 -9.805 1.00 94.00 287 LEU A CA 1
ATOM 2291 C C . LEU A 1 287 ? 3.084 1.693 -9.641 1.00 94.00 287 LEU A C 1
ATOM 2293 O O . LEU A 1 287 ? 2.347 1.633 -8.666 1.00 94.00 287 LEU A O 1
ATOM 2297 N N . ILE A 1 288 ? 3.161 0.717 -10.552 1.00 92.69 288 ILE A N 1
ATOM 2298 C CA . ILE A 1 288 ? 2.379 -0.526 -10.475 1.00 92.69 288 ILE A CA 1
ATOM 2299 C C . ILE A 1 288 ? 2.740 -1.327 -9.218 1.00 92.69 288 ILE A C 1
ATOM 2301 O O . ILE A 1 288 ? 1.834 -1.776 -8.525 1.00 92.69 288 ILE A O 1
ATOM 2305 N N . ALA A 1 289 ? 4.031 -1.457 -8.891 1.00 93.19 289 ALA A N 1
ATOM 2306 C CA . ALA A 1 289 ? 4.468 -2.125 -7.663 1.00 93.19 289 ALA A CA 1
ATOM 2307 C C . ALA A 1 289 ? 3.895 -1.443 -6.407 1.00 93.19 289 ALA A C 1
ATOM 2309 O O . ALA A 1 289 ? 3.269 -2.098 -5.587 1.00 93.19 289 ALA A O 1
ATOM 2310 N N . ASN A 1 290 ? 3.982 -0.112 -6.315 1.00 95.94 290 ASN A N 1
ATOM 2311 C CA . ASN A 1 290 ? 3.420 0.627 -5.180 1.00 95.94 290 ASN A CA 1
ATOM 2312 C C . ASN A 1 290 ? 1.889 0.477 -5.061 1.00 95.94 290 ASN A C 1
ATOM 2314 O O . ASN A 1 290 ? 1.350 0.471 -3.955 1.00 95.94 290 ASN A O 1
ATOM 2318 N N . ILE A 1 291 ? 1.177 0.392 -6.193 1.00 95.75 291 ILE A N 1
ATOM 2319 C CA . ILE A 1 291 ? -0.273 0.138 -6.212 1.00 95.75 291 ILE A CA 1
ATOM 2320 C C . ILE A 1 291 ? -0.570 -1.272 -5.696 1.00 95.75 291 ILE A C 1
ATOM 2322 O O . ILE A 1 291 ? -1.510 -1.439 -4.923 1.00 95.75 291 ILE A O 1
ATOM 2326 N N . GLN A 1 292 ? 0.224 -2.267 -6.098 1.00 95.44 292 GLN A N 1
ATOM 2327 C CA . GLN A 1 292 ? 0.095 -3.640 -5.617 1.00 95.44 292 GLN A CA 1
ATOM 2328 C C . GLN A 1 292 ? 0.305 -3.718 -4.098 1.00 95.44 292 GLN A C 1
ATOM 2330 O O . GLN A 1 292 ? -0.560 -4.250 -3.408 1.00 95.44 292 GLN A O 1
ATOM 2335 N N . ASP A 1 293 ? 1.366 -3.098 -3.579 1.00 96.56 293 ASP A N 1
ATOM 2336 C CA . ASP A 1 293 ? 1.654 -3.061 -2.139 1.00 96.56 293 ASP A CA 1
ATOM 2337 C C . ASP A 1 293 ? 0.524 -2.367 -1.345 1.00 96.56 293 ASP A C 1
ATOM 2339 O O . ASP A 1 293 ? 0.111 -2.821 -0.275 1.00 96.56 293 ASP A O 1
ATOM 2343 N N . SER A 1 294 ? -0.035 -1.273 -1.886 1.00 95.94 294 SER A N 1
ATOM 2344 C CA . SER A 1 294 ? -1.201 -0.601 -1.286 1.00 95.94 294 SER A CA 1
ATOM 2345 C C . SER A 1 294 ? -2.461 -1.465 -1.311 1.00 95.94 294 SER A C 1
ATOM 2347 O O . SER A 1 294 ? -3.238 -1.434 -0.356 1.00 95.94 294 SER A O 1
ATOM 2349 N N . ALA A 1 295 ? -2.692 -2.220 -2.387 1.00 96.62 295 ALA A N 1
ATOM 2350 C CA . ALA A 1 295 ? -3.843 -3.111 -2.492 1.00 96.62 295 ALA A CA 1
ATOM 2351 C C . ALA A 1 295 ? -3.753 -4.264 -1.482 1.00 96.62 295 ALA A C 1
ATOM 2353 O O . ALA A 1 295 ? -4.751 -4.570 -0.834 1.00 96.62 295 ALA A O 1
ATOM 2354 N N . GLU A 1 296 ? -2.565 -4.846 -1.300 1.00 96.75 296 GLU A N 1
ATOM 2355 C CA . GLU A 1 296 ? -2.307 -5.883 -0.293 1.00 96.75 296 GLU A CA 1
ATOM 2356 C C . GLU A 1 296 ? -2.551 -5.351 1.126 1.00 96.75 296 GLU A C 1
ATOM 2358 O O . GLU A 1 296 ? -3.370 -5.898 1.858 1.00 96.75 296 GLU A O 1
ATOM 2363 N N . THR A 1 297 ? -1.983 -4.185 1.452 1.00 96.38 297 THR A N 1
ATOM 2364 C CA . THR A 1 297 ? -2.233 -3.505 2.737 1.00 96.38 297 THR A CA 1
ATOM 2365 C C . THR A 1 297 ? -3.729 -3.238 2.957 1.00 96.38 297 THR A C 1
ATOM 2367 O O . THR A 1 297 ? -4.252 -3.413 4.056 1.00 96.38 297 THR A O 1
ATOM 2370 N N . THR A 1 298 ? -4.451 -2.830 1.909 1.00 96.75 298 THR A N 1
ATOM 2371 C CA . THR A 1 298 ? -5.899 -2.583 1.989 1.00 96.75 298 THR A CA 1
ATOM 2372 C C . THR A 1 298 ? -6.670 -3.872 2.280 1.00 96.75 298 THR A C 1
ATOM 2374 O O . THR A 1 298 ? -7.568 -3.863 3.122 1.00 96.75 298 THR A O 1
ATOM 2377 N N . LEU A 1 299 ? -6.311 -4.986 1.636 1.00 96.62 299 LEU A N 1
ATOM 2378 C CA . LEU A 1 299 ? -6.919 -6.295 1.897 1.00 96.62 299 LEU A CA 1
ATOM 2379 C C . LEU A 1 299 ? -6.684 -6.750 3.341 1.00 96.62 299 LEU A C 1
ATOM 2381 O O . LEU A 1 299 ? -7.636 -7.177 3.995 1.00 96.62 299 LEU A O 1
ATOM 2385 N N . ASP A 1 300 ? -5.473 -6.570 3.866 1.00 96.38 300 ASP A N 1
ATOM 2386 C CA . ASP A 1 300 ? -5.151 -6.894 5.260 1.00 96.38 300 ASP A CA 1
ATOM 2387 C C . ASP A 1 300 ? -5.974 -6.050 6.243 1.00 96.38 300 ASP A C 1
ATOM 2389 O O . ASP A 1 300 ? -6.551 -6.572 7.202 1.00 96.38 300 ASP A O 1
ATOM 2393 N N . THR A 1 301 ? -6.106 -4.743 5.987 1.00 96.12 301 THR A N 1
ATOM 2394 C CA . THR A 1 301 ? -6.947 -3.870 6.825 1.00 96.12 301 THR A CA 1
ATOM 2395 C C . THR A 1 301 ? -8.429 -4.231 6.749 1.00 96.12 301 THR A C 1
ATOM 2397 O O . THR A 1 301 ? -9.121 -4.163 7.764 1.00 96.12 301 THR A O 1
ATOM 2400 N N . ALA A 1 302 ? -8.925 -4.653 5.582 1.00 96.31 302 ALA A N 1
ATOM 2401 C CA . ALA A 1 302 ? -10.302 -5.106 5.419 1.00 96.31 302 ALA A CA 1
ATOM 2402 C C . ALA A 1 302 ? -10.562 -6.410 6.190 1.00 96.31 302 ALA A C 1
ATOM 2404 O O . ALA A 1 302 ? -11.599 -6.534 6.842 1.00 96.31 302 ALA A O 1
ATOM 2405 N N . ALA A 1 303 ? -9.608 -7.347 6.179 1.00 95.88 303 ALA A N 1
ATOM 2406 C CA . ALA A 1 303 ? -9.683 -8.573 6.970 1.00 95.88 303 ALA A CA 1
ATOM 2407 C C . ALA A 1 303 ? -9.704 -8.272 8.479 1.00 95.88 303 ALA A C 1
ATOM 2409 O O . ALA A 1 303 ? -10.570 -8.775 9.196 1.00 95.88 303 ALA A O 1
ATOM 2410 N N . ALA A 1 304 ? -8.821 -7.387 8.953 1.00 96.19 304 ALA A N 1
ATOM 2411 C CA . ALA A 1 304 ? -8.800 -6.956 10.351 1.00 96.19 304 ALA A CA 1
ATOM 2412 C C . ALA A 1 304 ? -10.102 -6.247 10.766 1.00 96.19 304 ALA A C 1
ATOM 2414 O O . ALA A 1 304 ? -10.624 -6.482 11.855 1.00 96.19 304 ALA A O 1
ATOM 2415 N N . LEU A 1 305 ? -10.661 -5.401 9.893 1.00 96.50 305 LEU A N 1
ATOM 2416 C CA . LEU A 1 305 ? -11.942 -4.740 10.141 1.00 96.50 305 LEU A CA 1
ATOM 2417 C C . LEU A 1 305 ? -13.094 -5.748 10.235 1.00 96.50 305 LEU A C 1
ATOM 2419 O O . LEU A 1 305 ? -13.942 -5.608 11.113 1.00 96.50 305 LEU A O 1
ATOM 2423 N N . SER A 1 306 ? -13.110 -6.764 9.368 1.00 97.50 306 SER A N 1
ATOM 2424 C CA . SER A 1 306 ? -14.110 -7.835 9.415 1.00 97.50 306 SER A CA 1
ATOM 2425 C C . SER A 1 306 ? -14.042 -8.608 10.732 1.00 97.50 306 SER A C 1
ATOM 2427 O O . SER A 1 306 ? -15.081 -8.849 11.340 1.00 97.50 306 SER A O 1
ATOM 2429 N N . GLN A 1 307 ? -12.836 -8.939 11.204 1.00 97.06 307 GLN A N 1
ATOM 2430 C CA . GLN A 1 307 ? -12.657 -9.614 12.492 1.00 97.06 307 GLN A CA 1
ATOM 2431 C C . GLN A 1 307 ? -13.156 -8.749 13.657 1.00 97.06 307 GLN A C 1
ATOM 2433 O O . GLN A 1 307 ? -13.907 -9.219 14.506 1.00 97.06 307 GLN A O 1
ATOM 2438 N N . ASN A 1 308 ? -12.807 -7.460 13.668 1.00 96.50 308 ASN A N 1
ATOM 2439 C CA . ASN A 1 308 ? -13.276 -6.532 14.699 1.00 96.50 308 ASN A CA 1
ATOM 2440 C C . ASN A 1 308 ? -14.805 -6.370 14.690 1.00 96.50 308 ASN A C 1
ATOM 2442 O O . ASN A 1 308 ? -15.412 -6.175 15.745 1.00 96.50 308 ASN A O 1
ATOM 2446 N N . ALA A 1 309 ? -15.438 -6.426 13.514 1.00 95.81 309 ALA A N 1
ATOM 2447 C CA . ALA A 1 309 ? -16.891 -6.382 13.394 1.00 95.81 309 ALA A CA 1
ATOM 2448 C C . ALA A 1 309 ? -17.546 -7.635 14.000 1.00 95.81 309 ALA A C 1
ATOM 2450 O O . ALA A 1 309 ? -18.510 -7.499 14.751 1.00 95.81 309 ALA A O 1
ATOM 2451 N N . GLU A 1 310 ? -16.987 -8.822 13.750 1.00 96.56 310 GLU A N 1
ATOM 2452 C CA . GLU A 1 310 ? -17.436 -10.083 14.358 1.00 96.56 310 GLU A CA 1
ATOM 2453 C C . GLU A 1 310 ? -17.263 -10.071 15.887 1.00 96.56 310 GLU A C 1
ATOM 2455 O O . GLU A 1 310 ? -18.183 -10.414 16.633 1.00 96.56 310 GLU A O 1
ATOM 2460 N N . ASP A 1 311 ? -16.122 -9.587 16.384 1.00 96.19 311 ASP A N 1
ATOM 2461 C CA . ASP A 1 311 ? -15.881 -9.438 17.823 1.00 96.19 311 ASP A CA 1
ATOM 2462 C C . ASP A 1 311 ? -16.879 -8.459 18.463 1.00 96.19 311 ASP A C 1
ATOM 2464 O O . ASP A 1 311 ? -17.399 -8.708 19.556 1.00 96.19 311 ASP A O 1
ATOM 2468 N N . THR A 1 312 ? -17.196 -7.362 17.768 1.00 96.19 312 THR A N 1
ATOM 2469 C CA . THR A 1 312 ? -18.193 -6.377 18.212 1.00 96.19 312 THR A CA 1
ATOM 2470 C C . THR A 1 312 ? -19.598 -6.980 18.254 1.00 96.19 312 THR A C 1
ATOM 2472 O O . THR A 1 312 ? -20.340 -6.735 19.210 1.00 96.19 312 THR A O 1
ATOM 2475 N N . GLU A 1 313 ? -19.975 -7.787 17.259 1.00 96.69 313 GLU A N 1
ATOM 2476 C CA . GLU A 1 313 ? -21.248 -8.515 17.243 1.00 96.69 313 GLU A CA 1
ATOM 2477 C C . GLU A 1 313 ? -21.346 -9.467 18.444 1.00 96.69 313 GLU A C 1
ATOM 2479 O O . GLU A 1 313 ? -22.321 -9.416 19.202 1.00 96.69 313 GLU A O 1
ATOM 2484 N N . ASN A 1 314 ? -20.294 -10.251 18.693 1.00 95.62 314 ASN A N 1
ATOM 2485 C CA . ASN A 1 314 ? -20.215 -11.164 19.832 1.00 95.62 314 ASN A CA 1
ATOM 2486 C C . ASN A 1 314 ? -20.339 -10.428 21.176 1.00 95.62 314 ASN A C 1
ATOM 2488 O O . ASN A 1 314 ? -21.127 -10.828 22.040 1.00 95.62 314 ASN A O 1
ATOM 2492 N N . GLN A 1 315 ? -19.608 -9.323 21.361 1.00 96.50 315 GLN A N 1
ATOM 2493 C CA . GLN A 1 315 ? -19.703 -8.510 22.578 1.00 96.50 315 GLN A CA 1
ATOM 2494 C C . GLN A 1 315 ? -21.087 -7.885 22.755 1.00 96.50 315 GLN A C 1
ATOM 2496 O O . GLN A 1 315 ? -21.629 -7.893 23.862 1.00 96.50 315 GLN A O 1
ATOM 2501 N N . THR A 1 316 ? -21.697 -7.396 21.676 1.00 95.94 316 THR A N 1
ATOM 2502 C CA . THR A 1 316 ? -23.061 -6.852 21.706 1.00 95.94 316 THR A CA 1
ATOM 2503 C C . THR A 1 316 ? -24.069 -7.929 22.117 1.00 95.94 316 THR A C 1
ATOM 2505 O O . THR A 1 316 ? -24.954 -7.670 22.938 1.00 95.94 316 THR A O 1
ATOM 2508 N N . GLY A 1 317 ? -23.895 -9.163 21.635 1.00 95.31 317 GLY A N 1
ATOM 2509 C CA . GLY A 1 317 ? -24.679 -10.321 22.065 1.00 95.31 317 GLY A CA 1
ATOM 2510 C C . GLY A 1 317 ? -24.541 -10.616 23.564 1.00 95.31 317 GLY A C 1
ATOM 2511 O O . GLY A 1 317 ? -25.546 -10.829 24.249 1.00 95.31 317 GLY A O 1
ATOM 2512 N N . LEU A 1 318 ? -23.318 -10.562 24.105 1.00 96.00 318 LEU A N 1
ATOM 2513 C CA . LEU A 1 318 ? -23.068 -10.720 25.544 1.00 96.00 318 LEU A CA 1
ATOM 2514 C C . LEU A 1 318 ? -23.710 -9.600 26.371 1.00 96.00 318 LEU A C 1
ATOM 2516 O O . LEU A 1 318 ? -24.338 -9.886 27.389 1.00 96.00 318 LEU A O 1
ATOM 2520 N N . ILE A 1 319 ? -23.610 -8.344 25.926 1.00 96.12 319 ILE A N 1
ATOM 2521 C CA . ILE A 1 319 ? -24.256 -7.199 26.585 1.00 96.12 319 ILE A CA 1
ATOM 2522 C C . ILE A 1 319 ? -25.775 -7.386 26.602 1.00 96.12 319 ILE A C 1
ATOM 2524 O O . ILE A 1 319 ? -26.391 -7.240 27.654 1.00 96.12 319 ILE A O 1
ATOM 2528 N N . SER A 1 320 ? -26.380 -7.776 25.476 1.00 96.56 320 SER A N 1
ATOM 2529 C CA . SER A 1 320 ? -27.821 -8.046 25.403 1.00 96.56 320 SER A CA 1
ATOM 2530 C C . SER A 1 320 ? -28.252 -9.142 26.384 1.00 96.56 320 SER A C 1
ATOM 2532 O O . SER A 1 320 ? -29.271 -9.009 27.064 1.00 96.56 320 SER A O 1
ATOM 2534 N N . LYS A 1 321 ? -27.450 -10.206 26.523 1.00 95.44 321 LYS A N 1
ATOM 2535 C CA . LYS A 1 321 ? -27.696 -11.261 27.515 1.00 95.44 321 LYS A CA 1
ATOM 2536 C C . LYS A 1 321 ? -27.582 -10.740 28.951 1.00 95.44 321 LYS A C 1
ATOM 2538 O O . LYS A 1 321 ? -28.430 -11.068 29.775 1.00 95.44 321 LYS A O 1
ATOM 2543 N N . SER A 1 322 ? -26.576 -9.921 29.248 1.00 96.06 322 SER A N 1
ATOM 2544 C CA . SER A 1 322 ? -26.418 -9.297 30.566 1.00 96.06 322 SER A CA 1
ATOM 2545 C C . SER A 1 322 ? -27.585 -8.372 30.910 1.00 96.06 322 SER A C 1
ATOM 2547 O O . SER A 1 322 ? -28.058 -8.414 32.039 1.00 96.06 322 SER A O 1
ATOM 2549 N N . ILE A 1 323 ? -28.101 -7.605 29.943 1.00 96.12 323 ILE A N 1
ATOM 2550 C CA . ILE A 1 323 ? -29.299 -6.771 30.131 1.00 96.12 323 ILE A CA 1
ATOM 2551 C C . ILE A 1 323 ? -30.500 -7.640 30.515 1.00 96.12 323 ILE A C 1
ATOM 2553 O O . ILE A 1 323 ? -31.156 -7.349 31.507 1.00 96.12 323 ILE A O 1
ATOM 2557 N N . LYS A 1 324 ? -30.733 -8.762 29.818 1.00 95.06 324 LYS A N 1
ATOM 2558 C CA . LYS A 1 324 ? -31.814 -9.697 30.185 1.00 95.06 324 LYS A CA 1
ATOM 2559 C C . LYS A 1 324 ? -31.668 -10.258 31.602 1.00 95.06 324 LYS A C 1
ATOM 2561 O O . LYS A 1 324 ? -32.668 -10.459 32.280 1.00 95.06 324 LYS A O 1
ATOM 2566 N N . ASN A 1 325 ? -30.440 -10.524 32.046 1.00 96.38 325 ASN A N 1
ATOM 2567 C CA . ASN A 1 325 ? -30.199 -10.981 33.415 1.00 96.38 325 ASN A CA 1
ATOM 2568 C C . ASN A 1 325 ? -30.497 -9.879 34.442 1.00 96.38 325 ASN A C 1
ATOM 2570 O O . ASN A 1 325 ? -31.066 -10.170 35.487 1.00 96.38 325 ASN A O 1
ATOM 2574 N N . VAL A 1 326 ? -30.126 -8.628 34.146 1.00 96.88 326 VAL A N 1
ATOM 2575 C CA . VAL A 1 326 ? -30.446 -7.476 35.003 1.00 96.88 326 VAL A CA 1
ATOM 2576 C C . VAL A 1 326 ? -31.957 -7.265 35.084 1.00 96.88 326 VAL A C 1
ATOM 2578 O O . VAL A 1 326 ? -32.464 -7.073 36.182 1.00 96.88 326 VAL A O 1
ATOM 2581 N N . ASP A 1 327 ? -32.682 -7.367 33.967 1.00 96.00 327 ASP A N 1
ATOM 2582 C CA . ASP A 1 327 ? -34.147 -7.268 33.959 1.00 96.00 327 ASP A CA 1
ATOM 2583 C C . ASP A 1 327 ? -34.792 -8.336 34.859 1.00 96.00 327 ASP A C 1
ATOM 2585 O O . ASP A 1 327 ? -35.660 -8.018 35.670 1.00 96.00 327 ASP A O 1
ATOM 2589 N N . ALA A 1 328 ? -34.324 -9.586 34.784 1.00 95.50 328 ALA A N 1
ATOM 2590 C CA . ALA A 1 328 ? -34.808 -10.661 35.653 1.00 95.50 328 ALA A CA 1
ATOM 2591 C C . ALA A 1 328 ? -34.509 -10.398 37.143 1.00 95.50 328 ALA A C 1
ATOM 2593 O O . ALA A 1 328 ? -35.331 -10.689 38.013 1.00 95.50 328 ALA A O 1
ATOM 2594 N N . GLU A 1 329 ? -33.348 -9.818 37.453 1.00 96.56 329 GLU A N 1
ATOM 2595 C CA . GLU A 1 329 ? -33.001 -9.441 38.826 1.00 96.56 329 GLU A CA 1
ATOM 2596 C C . GLU A 1 329 ? -33.876 -8.286 39.337 1.00 96.56 329 GLU A C 1
ATOM 2598 O O . GLU A 1 329 ? -34.303 -8.295 40.490 1.00 96.56 329 GLU A O 1
ATOM 2603 N N . ILE A 1 330 ? -34.215 -7.325 38.470 1.00 96.31 330 ILE A N 1
ATOM 2604 C CA . ILE A 1 330 ? -35.153 -6.239 38.785 1.00 96.31 330 ILE A CA 1
ATOM 2605 C C . ILE A 1 330 ? -36.554 -6.794 39.079 1.00 96.31 330 ILE A C 1
ATOM 2607 O O . ILE A 1 330 ? -37.206 -6.328 40.020 1.00 96.31 330 ILE A O 1
ATOM 2611 N N . GLU A 1 331 ? -37.024 -7.798 38.332 1.00 95.81 331 GLU A N 1
ATOM 2612 C CA . GLU A 1 331 ? -38.293 -8.478 38.631 1.00 95.81 331 GLU A CA 1
ATOM 2613 C C . GLU A 1 331 ? -38.266 -9.137 40.019 1.00 95.81 331 GLU A C 1
ATOM 2615 O O . GLU A 1 331 ? -39.170 -8.905 40.829 1.00 95.81 331 GLU A O 1
ATOM 2620 N N . ASN A 1 332 ? -37.200 -9.880 40.342 1.00 95.00 332 ASN A N 1
ATOM 2621 C CA . ASN A 1 332 ? -37.023 -10.484 41.669 1.00 95.00 332 ASN A CA 1
ATOM 2622 C C . ASN A 1 332 ? -36.981 -9.427 42.781 1.00 95.00 332 ASN A C 1
ATOM 2624 O O . ASN A 1 332 ? -37.621 -9.582 43.824 1.00 95.00 332 ASN A O 1
ATOM 2628 N N . GLN A 1 333 ? -36.268 -8.323 42.560 1.00 95.75 333 GLN A N 1
ATOM 2629 C CA . GLN A 1 333 ? -36.178 -7.235 43.527 1.00 95.75 333 GLN A CA 1
ATOM 2630 C C . GLN A 1 333 ? -37.535 -6.553 43.744 1.00 95.75 333 GLN A C 1
ATOM 2632 O O . GLN A 1 333 ? -37.892 -6.233 44.878 1.00 95.75 333 GLN A O 1
ATOM 2637 N N . THR A 1 334 ? -38.327 -6.387 42.683 1.00 96.62 334 THR A N 1
ATOM 2638 C CA . THR A 1 334 ? -39.693 -5.848 42.762 1.00 96.62 334 THR A CA 1
ATOM 2639 C C . THR A 1 334 ? -40.604 -6.758 43.592 1.00 96.62 334 THR A C 1
ATOM 2641 O O . THR A 1 334 ? -41.377 -6.273 44.426 1.00 96.62 334 THR A O 1
ATOM 2644 N N . ALA A 1 335 ? -40.481 -8.080 43.430 1.00 94.75 335 ALA A N 1
ATOM 2645 C CA . ALA A 1 335 ? -41.194 -9.046 44.262 1.00 94.75 335 ALA A CA 1
ATOM 2646 C C . ALA A 1 335 ? -40.785 -8.933 45.744 1.00 94.75 335 ALA A C 1
ATOM 2648 O O . ALA A 1 335 ? -41.655 -8.831 46.610 1.00 94.75 335 ALA A O 1
ATOM 2649 N N . GLY A 1 336 ? -39.482 -8.838 46.035 1.00 95.44 336 GLY A N 1
ATOM 2650 C CA . GLY A 1 336 ? -38.974 -8.652 47.401 1.00 95.44 336 GLY A CA 1
ATOM 2651 C C . GLY A 1 336 ? -39.423 -7.337 48.054 1.00 95.44 336 GLY A C 1
ATOM 2652 O O . GLY A 1 336 ? -39.767 -7.308 49.238 1.00 95.44 336 GLY A O 1
ATOM 2653 N N . ILE A 1 337 ? -39.498 -6.245 47.286 1.00 96.31 337 ILE A N 1
ATOM 2654 C CA . ILE A 1 337 ? -40.057 -4.967 47.760 1.00 96.31 337 ILE A CA 1
ATOM 2655 C C . ILE A 1 337 ? -41.540 -5.126 48.111 1.00 96.31 337 ILE A C 1
ATOM 2657 O O . ILE A 1 337 ? -41.984 -4.623 49.142 1.00 96.31 337 ILE A O 1
ATOM 2661 N N . THR A 1 338 ? -42.302 -5.853 47.291 1.00 95.94 338 THR A N 1
ATOM 2662 C CA . THR A 1 338 ? -43.734 -6.096 47.530 1.00 95.94 338 THR A CA 1
ATOM 2663 C C . THR A 1 338 ? -43.960 -6.903 48.812 1.00 95.94 338 THR A C 1
ATOM 2665 O O . THR A 1 338 ? -44.822 -6.550 49.619 1.00 95.94 338 THR A O 1
ATOM 2668 N N . GLU A 1 339 ? -43.155 -7.940 49.050 1.00 95.56 339 GLU A N 1
ATOM 2669 C CA . GLU A 1 339 ? -43.188 -8.722 50.293 1.00 95.56 339 GLU A CA 1
ATOM 2670 C C . GLU A 1 339 ? -42.816 -7.865 51.511 1.00 95.56 339 GLU A C 1
ATOM 2672 O O . GLU A 1 339 ? -43.513 -7.875 52.528 1.00 95.56 339 GLU A O 1
ATOM 2677 N N . THR A 1 340 ? -41.770 -7.044 51.383 1.00 95.38 340 THR A N 1
ATOM 2678 C CA . THR A 1 340 ? -41.356 -6.108 52.438 1.00 95.38 340 THR A CA 1
ATOM 2679 C C . THR A 1 340 ? -42.474 -5.119 52.769 1.00 95.38 340 THR A C 1
ATOM 2681 O O . THR A 1 340 ? -42.748 -4.862 53.941 1.00 95.38 340 THR A O 1
ATOM 2684 N N . GLN A 1 341 ? -43.174 -4.597 51.758 1.00 96.69 341 GLN A N 1
ATOM 2685 C CA . GLN A 1 341 ? -44.312 -3.702 51.957 1.00 96.69 341 GLN A CA 1
ATOM 2686 C C . GLN A 1 341 ? -45.460 -4.395 52.706 1.00 96.69 341 GLN A C 1
ATOM 2688 O O . GLN A 1 341 ? -46.073 -3.789 53.587 1.00 96.69 341 GLN A O 1
ATOM 2693 N N . ALA A 1 342 ? -45.739 -5.665 52.394 1.00 95.62 342 ALA A N 1
ATOM 2694 C CA . ALA A 1 342 ? -46.735 -6.454 53.115 1.00 95.62 342 ALA A CA 1
ATOM 2695 C C . ALA A 1 342 ? -46.342 -6.655 54.590 1.00 95.62 342 ALA A C 1
ATOM 2697 O O . ALA A 1 342 ? -47.172 -6.449 55.478 1.00 95.62 342 ALA A O 1
ATOM 2698 N N . ALA A 1 343 ? -45.072 -6.970 54.860 1.00 95.56 343 ALA A N 1
ATOM 2699 C CA . ALA A 1 343 ? -44.552 -7.103 56.219 1.00 95.56 343 ALA A CA 1
ATOM 2700 C C . ALA A 1 343 ? -44.645 -5.784 57.007 1.00 95.56 343 ALA A C 1
ATOM 2702 O O . ALA A 1 343 ? -45.077 -5.786 58.160 1.00 95.56 343 ALA A O 1
ATOM 2703 N N . ILE A 1 344 ? -44.309 -4.650 56.381 1.00 96.38 344 ILE A N 1
ATOM 2704 C CA . ILE A 1 344 ? -44.457 -3.319 56.988 1.00 96.38 344 ILE A CA 1
ATOM 2705 C C . ILE A 1 344 ? -45.920 -3.050 57.349 1.00 96.38 344 ILE A C 1
ATOM 2707 O O . ILE A 1 344 ? -46.195 -2.662 58.482 1.00 96.38 344 ILE A O 1
ATOM 2711 N N . ASN A 1 345 ? -46.861 -3.307 56.435 1.00 95.69 345 ASN A N 1
ATOM 2712 C CA . ASN A 1 345 ? -48.287 -3.117 56.711 1.00 95.69 345 ASN A CA 1
ATOM 2713 C C . ASN A 1 345 ? -48.748 -3.964 57.909 1.00 95.69 345 ASN A C 1
ATOM 2715 O O . ASN A 1 345 ? -49.449 -3.460 58.783 1.00 95.69 345 ASN A O 1
ATOM 2719 N N . GLN A 1 346 ? -48.307 -5.224 57.993 1.00 96.44 346 GLN A N 1
ATOM 2720 C CA . GLN A 1 346 ? -48.616 -6.100 59.124 1.00 96.44 346 GLN A CA 1
ATOM 2721 C C . GLN A 1 346 ? -48.023 -5.578 60.442 1.00 96.44 346 GLN A C 1
ATOM 2723 O O . GLN A 1 346 ? -48.698 -5.609 61.472 1.00 96.44 346 GLN A O 1
ATOM 2728 N N . ILE A 1 347 ? -46.789 -5.062 60.427 1.00 95.88 347 ILE A N 1
ATOM 2729 C CA . ILE A 1 347 ? -46.174 -4.418 61.597 1.00 95.88 347 ILE A CA 1
ATOM 2730 C C . ILE A 1 347 ? -47.003 -3.208 62.034 1.00 95.88 347 ILE A C 1
ATOM 2732 O O . ILE A 1 347 ? -47.301 -3.080 63.219 1.00 95.88 347 ILE A O 1
ATOM 2736 N N . THR A 1 348 ? -47.418 -2.347 61.102 1.00 96.50 348 THR A N 1
ATOM 2737 C CA . THR A 1 348 ? -48.258 -1.183 61.410 1.00 96.50 348 THR A CA 1
ATOM 2738 C C . THR A 1 348 ? -49.584 -1.599 62.046 1.00 96.50 348 THR A C 1
ATOM 2740 O O . T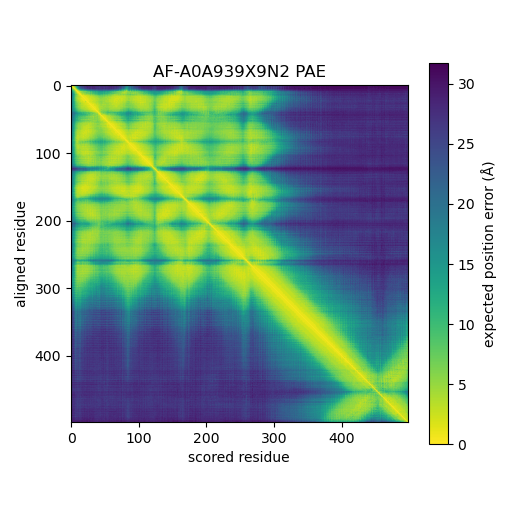HR A 1 348 ? -49.975 -1.025 63.062 1.00 96.50 348 THR A O 1
ATOM 2743 N N . THR A 1 349 ? -50.247 -2.634 61.519 1.00 96.19 349 THR A N 1
ATOM 2744 C CA . THR A 1 349 ? -51.465 -3.190 62.128 1.00 96.19 349 THR A CA 1
ATOM 2745 C C . THR A 1 349 ? -51.203 -3.712 63.540 1.00 96.19 349 THR A C 1
ATOM 2747 O O . THR A 1 349 ? -51.944 -3.377 64.460 1.00 96.19 349 THR A O 1
ATOM 2750 N N . ASN A 1 350 ? -50.127 -4.474 63.741 1.00 96.44 350 ASN A N 1
ATOM 2751 C CA . ASN A 1 350 ? -49.769 -5.002 65.058 1.00 96.44 350 ASN A CA 1
ATOM 2752 C C . ASN A 1 350 ? -49.467 -3.890 66.070 1.00 96.44 350 ASN A C 1
ATOM 2754 O O . ASN A 1 350 ? -49.866 -4.003 67.225 1.00 96.44 350 ASN A O 1
ATOM 2758 N N . ILE A 1 351 ? -48.794 -2.813 65.651 1.00 96.38 351 ILE A N 1
ATOM 2759 C CA . ILE A 1 351 ? -48.542 -1.638 66.498 1.00 96.38 351 ILE A CA 1
ATOM 2760 C C . ILE A 1 351 ? -49.862 -0.964 66.891 1.00 96.38 351 ILE A C 1
ATOM 2762 O O . ILE A 1 351 ? -50.022 -0.603 68.054 1.00 96.38 351 ILE A O 1
ATOM 2766 N N . SER A 1 352 ? -50.818 -0.835 65.965 1.00 96.12 352 SER A N 1
ATOM 2767 C CA . SER A 1 352 ? -52.145 -0.276 66.266 1.00 96.12 352 SER A CA 1
ATOM 2768 C C . SER A 1 352 ? -52.880 -1.106 67.322 1.00 96.12 352 SER A C 1
ATOM 2770 O O . SER A 1 352 ? -53.323 -0.565 68.330 1.00 96.12 352 SER A O 1
ATOM 2772 N N . VAL A 1 353 ? -52.933 -2.429 67.136 1.00 96.44 353 VAL A N 1
ATOM 2773 C CA . VAL A 1 353 ? -53.559 -3.359 68.094 1.00 96.44 353 VAL A CA 1
ATOM 2774 C C . VAL A 1 353 ? -52.841 -3.333 69.445 1.00 96.44 353 VAL A C 1
ATOM 2776 O O . VAL A 1 353 ? -53.473 -3.377 70.498 1.00 96.44 353 VAL A O 1
ATOM 2779 N N . LEU A 1 354 ? -51.509 -3.248 69.446 1.00 95.94 354 LEU A N 1
ATOM 2780 C CA . LEU A 1 354 ? -50.738 -3.108 70.677 1.00 95.94 354 LEU A CA 1
ATOM 2781 C C . LEU A 1 354 ? -51.090 -1.810 71.413 1.00 95.94 354 LEU A C 1
ATOM 2783 O O . LEU A 1 354 ? -51.223 -1.839 72.633 1.00 95.94 354 LEU A O 1
ATOM 2787 N N . ASN A 1 355 ? -51.264 -0.698 70.697 1.00 96.75 355 ASN A N 1
ATOM 2788 C CA . ASN A 1 355 ? -51.649 0.572 71.304 1.00 96.75 355 ASN A CA 1
ATOM 2789 C C . ASN A 1 355 ? -53.037 0.490 71.960 1.00 96.75 355 ASN A C 1
ATOM 2791 O O . ASN A 1 355 ? -53.186 0.894 73.110 1.00 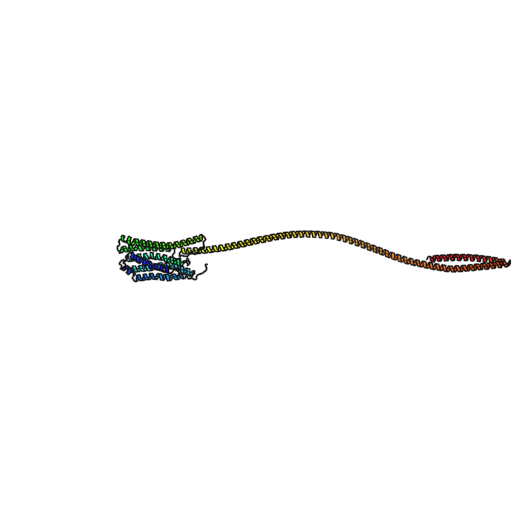96.75 355 ASN A O 1
ATOM 2795 N N . GLU A 1 356 ? -54.016 -0.123 71.288 1.00 95.50 356 GLU A N 1
ATOM 2796 C CA . GLU A 1 356 ? -55.346 -0.390 71.863 1.00 95.50 356 GLU A CA 1
ATOM 2797 C C . GLU A 1 356 ? -55.258 -1.255 73.133 1.00 95.50 356 GLU A C 1
ATOM 2799 O O . GLU A 1 356 ? -55.887 -0.958 74.150 1.00 95.50 356 GLU A O 1
ATOM 2804 N N . ASN A 1 357 ? -54.419 -2.296 73.117 1.00 95.75 357 ASN A N 1
ATOM 2805 C CA . ASN A 1 357 ? -54.192 -3.138 74.292 1.00 95.75 357 ASN A CA 1
ATOM 2806 C C . ASN A 1 357 ? -53.524 -2.373 75.445 1.00 95.75 357 ASN A C 1
ATOM 2808 O O . ASN A 1 357 ? -53.861 -2.611 76.603 1.00 95.75 357 ASN A O 1
ATOM 2812 N N . ILE A 1 358 ? -52.586 -1.463 75.157 1.00 95.81 358 ILE A N 1
ATOM 2813 C CA . ILE A 1 358 ? -51.947 -0.611 76.171 1.00 95.81 358 ILE A CA 1
ATOM 2814 C C . ILE A 1 358 ? -52.975 0.338 76.799 1.00 95.81 358 ILE A C 1
ATOM 2816 O O . ILE A 1 358 ? -52.983 0.496 78.020 1.00 95.81 358 ILE A O 1
ATOM 2820 N N . GLU A 1 359 ? -53.864 0.933 76.001 1.00 95.12 359 GLU A N 1
ATOM 2821 C CA . GLU A 1 359 ? -54.951 1.784 76.502 1.00 95.12 359 GLU A CA 1
ATOM 2822 C C . GLU A 1 359 ? -55.909 0.998 77.409 1.00 95.12 359 GLU A C 1
ATOM 2824 O O . GLU A 1 359 ? -56.195 1.430 78.530 1.00 95.12 359 GLU A O 1
ATOM 2829 N N . ALA A 1 360 ? -56.330 -0.197 76.983 1.00 94.19 360 ALA A N 1
ATOM 2830 C CA . ALA A 1 360 ? -57.165 -1.083 77.793 1.00 94.19 360 ALA A CA 1
ATOM 2831 C C . ALA A 1 360 ? -56.462 -1.511 79.094 1.00 94.19 360 ALA A C 1
ATOM 2833 O O . ALA A 1 360 ? -57.055 -1.464 80.173 1.00 94.19 360 ALA A O 1
ATOM 2834 N N . GLN A 1 361 ? -55.179 -1.877 79.018 1.00 95.25 361 GLN A N 1
ATOM 2835 C CA . GLN A 1 361 ? -54.378 -2.238 80.187 1.00 95.25 361 GLN A CA 1
ATOM 2836 C C . GLN A 1 361 ? -54.265 -1.065 81.169 1.00 95.25 361 GLN A C 1
ATOM 2838 O O . GLN A 1 361 ? -54.403 -1.267 82.373 1.00 95.25 361 GLN A O 1
ATOM 2843 N N . SER A 1 362 ? -54.047 0.156 80.675 1.00 95.69 362 SER A N 1
ATOM 2844 C CA . SER A 1 362 ? -53.985 1.373 81.495 1.00 95.69 362 SER A CA 1
ATOM 2845 C C . SER A 1 362 ? -55.303 1.630 82.234 1.00 95.69 362 SER A C 1
ATOM 2847 O O . SER A 1 362 ? -55.306 1.904 83.439 1.00 95.69 362 SER A O 1
ATOM 2849 N N . SER A 1 363 ? -56.435 1.457 81.543 1.00 94.00 363 SER A N 1
ATOM 2850 C CA . SER A 1 363 ? -57.766 1.531 82.155 1.00 94.00 363 SER A CA 1
ATOM 2851 C C . SER A 1 363 ? -57.939 0.487 83.264 1.00 94.00 363 SER A C 1
ATOM 2853 O O . SER A 1 363 ? -58.312 0.838 84.382 1.00 94.00 363 SER A O 1
ATOM 2855 N N . ASN A 1 364 ? -57.594 -0.776 82.995 1.00 94.00 364 ASN A N 1
ATOM 2856 C CA . ASN A 1 364 ? -57.693 -1.856 83.983 1.00 94.00 364 ASN A CA 1
ATOM 2857 C C . ASN A 1 364 ? -56.795 -1.610 85.205 1.00 94.00 364 ASN A C 1
ATOM 2859 O O . ASN A 1 364 ? -57.186 -1.895 86.334 1.00 94.00 364 ASN A O 1
ATOM 2863 N N . VAL A 1 365 ? -55.591 -1.063 85.001 1.00 94.94 365 VAL A N 1
ATOM 2864 C CA . VAL A 1 365 ? -54.692 -0.686 86.103 1.00 94.94 365 VAL A CA 1
ATOM 2865 C C . VAL A 1 365 ? -55.309 0.432 86.941 1.00 94.94 365 VAL A C 1
ATOM 2867 O O . VAL A 1 365 ? -55.245 0.370 88.164 1.00 94.94 365 VAL A O 1
ATOM 2870 N N . THR A 1 366 ? -55.947 1.419 86.312 1.00 93.94 366 THR A N 1
ATOM 2871 C CA . THR A 1 366 ? -56.624 2.517 87.023 1.00 93.94 366 THR A CA 1
ATOM 2872 C C . THR A 1 366 ? -57.780 1.992 87.880 1.00 93.94 366 THR A C 1
ATOM 2874 O O . THR A 1 366 ? -57.914 2.375 89.042 1.00 93.94 366 THR A O 1
ATOM 2877 N N . GLU A 1 367 ? -58.574 1.059 87.349 1.00 93.25 367 GLU A N 1
ATOM 2878 C CA . GLU A 1 367 ? -59.645 0.393 88.099 1.00 93.25 367 GLU A CA 1
ATOM 2879 C C . GLU A 1 367 ? -59.095 -0.450 89.260 1.00 93.25 367 GLU A C 1
ATOM 2881 O O . GLU A 1 367 ? -59.597 -0.374 90.383 1.00 93.25 367 GLU A O 1
ATOM 2886 N N . ALA A 1 368 ? -58.014 -1.201 89.028 1.00 93.31 368 ALA A N 1
ATOM 2887 C CA . ALA A 1 368 ? -57.353 -1.974 90.075 1.00 93.31 368 ALA A CA 1
ATOM 2888 C C . ALA A 1 368 ? -56.817 -1.077 91.203 1.00 93.31 368 ALA A C 1
ATOM 2890 O O . ALA A 1 368 ? -56.952 -1.429 92.374 1.00 93.31 368 ALA A O 1
ATOM 2891 N N . VAL A 1 369 ? -56.254 0.092 90.876 1.00 94.50 369 VAL A N 1
ATOM 2892 C CA . VAL A 1 369 ? -55.813 1.081 91.873 1.00 94.50 369 VAL A CA 1
ATOM 2893 C C . VAL A 1 369 ? -56.994 1.560 92.717 1.00 94.50 369 VAL A C 1
ATOM 2895 O O . VAL A 1 369 ? -56.902 1.522 93.943 1.00 94.50 369 VAL A O 1
ATOM 2898 N N . ALA A 1 370 ? -58.125 1.913 92.099 1.00 93.50 370 ALA A N 1
ATOM 2899 C CA . ALA A 1 370 ? -59.325 2.327 92.830 1.00 93.50 370 ALA A CA 1
ATOM 2900 C C . ALA A 1 370 ? -59.859 1.217 93.759 1.00 93.50 370 ALA A C 1
ATOM 2902 O O . ALA A 1 370 ? -60.223 1.473 94.910 1.00 93.50 370 ALA A O 1
ATOM 2903 N N . ALA A 1 371 ? -59.854 -0.039 93.300 1.00 93.81 371 ALA A N 1
ATOM 2904 C CA . ALA A 1 371 ? -60.238 -1.184 94.124 1.00 93.81 371 ALA A CA 1
ATOM 2905 C C . ALA A 1 371 ? -59.289 -1.385 95.322 1.00 93.81 371 ALA A C 1
ATOM 2907 O O . ALA A 1 371 ? -59.741 -1.687 96.430 1.00 93.81 371 ALA A O 1
ATOM 2908 N N . VAL A 1 372 ? -57.981 -1.183 95.124 1.00 93.19 372 VAL A N 1
ATOM 2909 C CA . VAL A 1 372 ? -56.983 -1.232 96.203 1.00 93.19 372 VAL A CA 1
ATOM 2910 C C . VAL A 1 372 ? -57.193 -0.094 97.205 1.00 93.19 372 VAL A C 1
ATOM 2912 O O . VAL A 1 372 ? -57.170 -0.354 98.407 1.00 93.19 372 VAL A O 1
ATOM 2915 N N . GLU A 1 373 ? -57.462 1.135 96.760 1.00 93.19 373 GLU A N 1
ATOM 2916 C CA . GLU A 1 373 ? -57.777 2.263 97.653 1.00 93.19 373 GLU A CA 1
ATOM 2917 C C . GLU A 1 373 ? -59.021 1.982 98.509 1.00 93.19 373 GLU A C 1
ATOM 2919 O O . GLU A 1 373 ? -59.006 2.180 99.729 1.00 93.19 373 GLU A O 1
ATOM 2924 N N . GLN A 1 374 ? -60.079 1.434 97.901 1.00 93.31 374 GLN A N 1
ATOM 2925 C CA . GLN A 1 374 ? -61.282 1.025 98.626 1.00 93.31 374 GLN A CA 1
ATOM 2926 C C . GLN A 1 374 ? -60.981 -0.084 99.646 1.00 93.31 374 GLN A C 1
ATOM 2928 O O . GLN A 1 374 ? -61.471 -0.045 100.776 1.00 93.31 374 GLN A O 1
ATOM 2933 N N . MET A 1 375 ? -60.151 -1.064 99.282 1.00 92.00 375 MET A N 1
ATOM 2934 C CA . MET A 1 375 ? -59.724 -2.123 100.195 1.00 92.00 375 MET A CA 1
ATOM 2935 C C . MET A 1 375 ? -58.941 -1.563 101.390 1.00 92.00 375 MET A C 1
ATOM 2937 O O . MET A 1 375 ? -59.212 -1.959 102.521 1.00 92.00 375 MET A O 1
ATOM 2941 N N . VAL A 1 376 ? -58.024 -0.613 101.175 1.00 93.31 376 VAL A N 1
ATOM 2942 C CA . VAL A 1 376 ? -57.288 0.066 102.257 1.00 93.31 376 VAL A CA 1
ATOM 2943 C C . VAL A 1 376 ? -58.248 0.809 103.194 1.00 93.31 376 VAL A C 1
ATOM 2945 O O . VAL A 1 376 ? -58.121 0.700 104.415 1.00 93.31 376 VAL A O 1
ATOM 2948 N N . SER A 1 377 ? -59.254 1.502 102.651 1.00 93.12 377 SER A N 1
ATOM 2949 C CA . SER A 1 377 ? -60.295 2.171 103.448 1.00 93.12 377 SER A CA 1
ATOM 2950 C C . SER A 1 377 ? -61.115 1.184 104.295 1.00 93.12 377 SER A C 1
ATOM 2952 O O . SER A 1 377 ? -61.347 1.410 105.490 1.00 93.12 377 SER A O 1
ATOM 2954 N N . ASN A 1 378 ? -61.490 0.043 103.710 1.00 92.75 378 ASN A N 1
ATOM 2955 C CA . ASN A 1 378 ? -62.187 -1.026 104.422 1.00 92.75 378 ASN A CA 1
ATOM 2956 C C . ASN A 1 378 ? -61.320 -1.628 105.536 1.00 92.75 378 ASN A C 1
ATOM 2958 O O . ASN A 1 378 ? -61.819 -1.826 106.642 1.00 92.75 378 ASN A O 1
ATOM 2962 N N . ILE A 1 379 ? -60.028 -1.870 105.284 1.00 92.75 379 ILE A N 1
ATOM 2963 C CA . ILE A 1 379 ? -59.086 -2.351 106.305 1.00 92.75 379 ILE A CA 1
ATOM 2964 C C . ILE A 1 379 ? -59.009 -1.356 107.465 1.00 92.75 379 ILE A C 1
ATOM 2966 O O . ILE A 1 379 ? -59.175 -1.769 108.607 1.00 92.75 379 ILE A O 1
ATOM 2970 N N . HIS A 1 380 ? -58.857 -0.053 107.199 1.00 91.62 380 HIS A N 1
ATOM 2971 C CA . HIS A 1 380 ? -58.864 0.970 108.252 1.00 91.62 380 HIS A CA 1
ATOM 2972 C C . HIS A 1 380 ? -60.148 0.950 109.090 1.00 91.62 380 HIS A C 1
ATOM 2974 O O . HIS A 1 380 ? -60.093 1.069 110.317 1.00 91.62 380 HIS A O 1
ATOM 2980 N N . SER A 1 381 ? -61.301 0.772 108.440 1.00 92.69 381 SER A N 1
ATOM 2981 C CA . SER A 1 381 ? -62.595 0.672 109.122 1.00 92.69 381 SER A CA 1
ATOM 2982 C C . SER A 1 381 ? -62.662 -0.562 110.023 1.00 92.69 381 SER A C 1
ATOM 2984 O O . SER A 1 381 ? -63.064 -0.457 111.181 1.00 92.69 381 SER A O 1
ATOM 2986 N N . VAL A 1 382 ? -62.205 -1.718 109.528 1.00 92.50 382 VAL A N 1
ATOM 2987 C CA . VAL A 1 382 ? -62.119 -2.965 110.304 1.00 92.50 382 VAL A CA 1
ATOM 2988 C C . VAL A 1 382 ? -61.155 -2.822 111.482 1.00 92.50 382 VAL A C 1
ATOM 2990 O O . VAL A 1 382 ? -61.515 -3.201 112.592 1.00 92.50 382 VAL A O 1
ATOM 2993 N N . THR A 1 383 ? -59.974 -2.228 111.289 1.00 93.19 383 THR A N 1
ATOM 2994 C CA . THR A 1 383 ? -59.026 -1.945 112.379 1.00 93.19 383 THR A CA 1
ATOM 2995 C C . THR A 1 383 ? -59.669 -1.073 113.458 1.00 93.19 383 THR A C 1
ATOM 2997 O O . THR A 1 383 ? -59.602 -1.413 114.633 1.00 93.19 383 THR A O 1
ATOM 3000 N N . SER A 1 384 ? -60.394 -0.016 113.076 1.00 91.81 384 SER A N 1
ATOM 3001 C CA . SER A 1 384 ? -61.093 0.852 114.035 1.00 91.81 384 SER A CA 1
ATOM 3002 C C . SER A 1 384 ? -62.216 0.138 114.803 1.00 91.81 384 SER A C 1
ATOM 3004 O O . SER A 1 384 ? -62.511 0.490 115.947 1.00 91.81 384 SER A O 1
ATOM 3006 N N . ILE A 1 385 ? -62.870 -0.854 114.192 1.00 92.44 385 ILE A N 1
ATOM 3007 C CA . ILE A 1 385 ? -63.841 -1.719 114.879 1.00 92.44 385 ILE A CA 1
ATOM 3008 C C . ILE A 1 385 ? -63.121 -2.639 115.871 1.00 92.44 385 ILE A C 1
ATOM 3010 O O . ILE A 1 385 ? -63.585 -2.793 116.999 1.00 92.44 385 ILE A O 1
ATOM 3014 N N . LEU A 1 386 ? -61.988 -3.226 115.478 1.00 91.81 386 LEU A N 1
ATOM 3015 C CA . LEU A 1 386 ? -61.190 -4.088 116.351 1.00 91.81 386 LEU A CA 1
ATOM 3016 C C . LEU A 1 386 ? -60.667 -3.336 117.581 1.00 91.81 386 LEU A C 1
ATOM 3018 O O . LEU A 1 386 ? -60.767 -3.875 118.681 1.00 91.81 386 LEU A O 1
ATOM 3022 N N . ASP A 1 387 ? -60.206 -2.092 117.429 1.00 91.44 387 ASP A N 1
ATOM 3023 C CA . ASP A 1 387 ? -59.769 -1.254 118.556 1.00 91.44 387 ASP A CA 1
ATOM 3024 C C . ASP A 1 387 ? -60.909 -1.021 119.561 1.00 91.44 387 ASP A C 1
ATOM 3026 O O . ASP A 1 387 ? -60.743 -1.248 120.761 1.00 91.44 387 ASP A O 1
ATOM 3030 N N . ARG A 1 388 ? -62.104 -0.652 119.071 1.00 91.19 388 ARG A N 1
ATOM 3031 C CA . ARG A 1 388 ? -63.299 -0.480 119.919 1.00 91.19 388 ARG A CA 1
ATOM 3032 C C . ARG A 1 388 ? -63.711 -1.775 120.611 1.00 91.19 388 ARG A C 1
ATOM 3034 O O . ARG A 1 388 ? -64.088 -1.753 121.779 1.00 91.19 388 ARG A O 1
ATOM 3041 N N . ASN A 1 389 ? -63.641 -2.902 119.906 1.00 90.50 389 ASN A N 1
ATOM 3042 C CA . ASN A 1 389 ? -63.936 -4.203 120.497 1.00 90.50 389 ASN A CA 1
ATOM 3043 C C . ASN A 1 389 ? -62.922 -4.562 121.589 1.00 90.50 389 ASN A C 1
ATOM 3045 O O . ASN A 1 389 ? -63.323 -5.068 122.632 1.00 90.50 389 ASN A O 1
ATOM 3049 N N . SER A 1 390 ? -61.632 -4.281 121.386 1.00 91.56 390 SER A N 1
ATOM 3050 C CA . SER A 1 390 ? -60.602 -4.502 122.406 1.00 91.56 390 SER A CA 1
ATOM 3051 C C . SER A 1 390 ? -60.858 -3.664 123.661 1.00 91.56 390 SER A C 1
ATOM 3053 O O . SER A 1 390 ? -60.709 -4.169 124.772 1.00 91.56 390 SER A O 1
ATOM 3055 N N . GLU A 1 391 ? -61.271 -2.404 123.502 1.00 91.81 391 GLU A N 1
ATOM 3056 C CA . GLU A 1 391 ? -61.647 -1.534 124.622 1.00 91.81 391 GLU A CA 1
ATOM 3057 C C . GLU A 1 391 ? -62.882 -2.067 125.363 1.00 91.81 391 GLU A C 1
ATOM 3059 O O . GLU A 1 391 ? -62.877 -2.162 126.590 1.00 91.81 391 GLU A O 1
ATOM 3064 N N . ALA A 1 392 ? -63.914 -2.492 124.629 1.00 90.06 392 ALA A N 1
ATOM 3065 C CA . ALA A 1 392 ? -65.114 -3.085 125.216 1.00 90.06 392 ALA A CA 1
ATOM 3066 C C . ALA A 1 392 ? -64.808 -4.380 125.991 1.00 90.06 392 ALA A C 1
ATOM 3068 O O . ALA A 1 392 ? -65.354 -4.596 127.071 1.00 90.06 392 ALA A O 1
ATOM 3069 N N . VAL A 1 393 ? -63.910 -5.228 125.477 1.00 91.31 393 VAL A N 1
ATOM 3070 C CA . VAL A 1 393 ? -63.452 -6.437 126.181 1.00 91.31 393 VAL A CA 1
ATOM 3071 C C . VAL A 1 393 ? -62.705 -6.078 127.467 1.00 91.31 393 VAL A C 1
ATOM 3073 O O . VAL A 1 393 ? -62.962 -6.696 128.495 1.00 91.31 393 VAL A O 1
ATOM 3076 N N . ALA A 1 394 ? -61.840 -5.060 127.452 1.00 90.50 394 ALA A N 1
ATOM 3077 C CA . ALA A 1 394 ? -61.147 -4.603 128.660 1.00 90.50 394 ALA A CA 1
ATOM 3078 C C . ALA A 1 394 ? -62.119 -4.055 129.722 1.00 90.50 394 ALA A C 1
ATOM 3080 O O . ALA A 1 394 ? -61.953 -4.314 130.913 1.00 90.50 394 ALA A O 1
ATOM 3081 N N . GLN A 1 395 ? -63.165 -3.336 129.301 1.00 90.69 395 GLN A N 1
ATOM 3082 C CA . GLN A 1 395 ? -64.223 -2.875 130.206 1.00 90.69 395 GLN A CA 1
ATOM 3083 C C . GLN A 1 395 ? -65.020 -4.043 130.799 1.00 90.69 395 GLN A C 1
ATOM 3085 O O . GLN A 1 395 ? -65.310 -4.039 131.995 1.00 90.69 395 GLN A O 1
ATOM 3090 N N . LEU A 1 396 ? -65.350 -5.050 129.984 1.00 90.44 396 LEU A N 1
ATOM 3091 C CA . LEU A 1 396 ? -66.021 -6.264 130.451 1.00 90.44 396 LEU A CA 1
ATOM 3092 C C . LEU A 1 396 ? -65.167 -7.043 131.457 1.00 90.44 396 LEU A C 1
ATOM 3094 O O . LEU A 1 396 ? -65.707 -7.492 132.462 1.00 90.44 396 LEU A O 1
ATOM 3098 N N . ASP A 1 397 ? -63.858 -7.171 131.225 1.00 91.06 397 ASP A N 1
ATOM 3099 C CA . ASP A 1 397 ? -62.930 -7.823 132.161 1.00 91.06 397 ASP A CA 1
ATOM 3100 C C . ASP A 1 397 ? -62.873 -7.090 133.512 1.00 91.06 397 ASP A C 1
ATOM 3102 O O . ASP A 1 397 ? -62.980 -7.710 134.572 1.00 91.06 397 ASP A O 1
ATOM 3106 N N . HIS A 1 398 ? -62.810 -5.753 133.494 1.00 88.81 398 HIS A N 1
ATOM 3107 C CA . HIS A 1 398 ? -62.854 -4.950 134.719 1.00 88.81 398 HIS A CA 1
ATOM 3108 C C . HIS A 1 398 ? -64.177 -5.132 135.477 1.00 88.81 398 HIS A C 1
ATOM 3110 O O . HIS A 1 398 ? -64.173 -5.359 136.687 1.00 88.81 398 HIS A O 1
ATOM 3116 N N . ALA A 1 399 ? -65.310 -5.072 134.771 1.00 88.00 399 ALA A N 1
ATOM 3117 C CA . ALA A 1 399 ? -66.631 -5.255 135.368 1.00 88.00 399 ALA A CA 1
ATOM 3118 C C . ALA A 1 399 ? -66.822 -6.674 135.931 1.00 88.00 399 ALA A C 1
ATOM 3120 O O . ALA A 1 399 ? -67.417 -6.841 136.995 1.00 88.00 399 ALA A O 1
ATOM 3121 N N . ALA A 1 400 ? -66.296 -7.697 135.250 1.00 88.50 400 ALA A N 1
ATOM 3122 C CA . ALA A 1 400 ? -66.324 -9.076 135.728 1.00 88.50 400 ALA A CA 1
ATOM 3123 C C . ALA A 1 400 ? -65.495 -9.250 137.012 1.00 88.50 400 ALA A C 1
ATOM 3125 O O . ALA A 1 400 ? -65.974 -9.867 137.962 1.00 88.50 400 ALA A O 1
ATOM 3126 N N . ASN A 1 401 ? -64.297 -8.657 137.080 1.00 87.62 401 ASN A N 1
ATOM 3127 C CA . ASN A 1 401 ? -63.450 -8.689 138.278 1.00 87.62 401 ASN A CA 1
ATOM 3128 C C . ASN A 1 401 ? -64.091 -7.963 139.475 1.00 87.62 401 ASN A C 1
ATOM 3130 O O . ASN A 1 401 ? -64.047 -8.466 140.599 1.00 87.62 401 ASN A O 1
ATOM 3134 N N . GLU A 1 402 ? -64.723 -6.805 139.257 1.00 87.00 402 GLU A N 1
ATOM 3135 C CA . GLU A 1 402 ? -65.497 -6.121 140.304 1.00 87.00 402 GLU A CA 1
ATOM 3136 C C . GLU A 1 402 ? -66.700 -6.954 140.760 1.00 87.00 402 GLU A C 1
ATOM 3138 O O . GLU A 1 402 ? -66.954 -7.067 141.961 1.00 87.00 402 GLU A O 1
ATOM 3143 N N . GLY A 1 403 ? -67.408 -7.574 139.811 1.00 85.19 403 GLY A N 1
ATOM 3144 C CA . GLY A 1 403 ? -68.501 -8.502 140.085 1.00 85.19 403 GLY A CA 1
ATOM 3145 C C . GLY A 1 403 ? -68.066 -9.666 140.973 1.00 85.19 403 GLY A C 1
ATOM 3146 O O . GLY A 1 403 ? -68.716 -9.932 141.982 1.00 85.19 403 GLY A O 1
ATOM 3147 N N . GLN A 1 404 ? -66.937 -10.304 140.650 1.00 86.81 404 GLN A N 1
ATOM 3148 C CA . GLN A 1 404 ? -66.376 -11.397 141.446 1.00 86.81 404 GLN A CA 1
ATOM 3149 C C . GLN A 1 404 ? -66.060 -10.948 142.876 1.00 86.81 404 GLN A C 1
ATOM 3151 O O . GLN A 1 404 ? -66.447 -11.616 143.830 1.00 86.81 404 GLN A O 1
ATOM 3156 N N . LYS A 1 405 ? -65.428 -9.781 143.040 1.00 85.88 405 LYS A N 1
ATOM 3157 C CA . LYS A 1 405 ? -65.091 -9.254 144.367 1.00 85.88 405 LYS A CA 1
ATOM 3158 C C . LYS A 1 405 ? -66.333 -8.995 145.226 1.00 85.88 405 LYS A C 1
ATOM 3160 O O . LYS A 1 405 ? -66.335 -9.322 146.408 1.00 85.88 405 LYS A O 1
ATOM 3165 N N . MET A 1 406 ? -67.398 -8.448 144.635 1.00 84.06 406 MET A N 1
ATOM 3166 C CA . MET A 1 406 ? -68.667 -8.251 145.346 1.00 84.06 406 MET A CA 1
ATOM 3167 C C . MET A 1 406 ? -69.299 -9.577 145.792 1.00 84.06 406 MET A C 1
ATOM 3169 O O . MET A 1 406 ? -69.885 -9.634 146.873 1.00 84.06 406 MET A O 1
ATOM 3173 N N . VAL A 1 407 ? -69.182 -10.638 144.985 1.00 84.94 407 VAL A N 1
ATOM 3174 C CA . VAL A 1 407 ? -69.647 -11.982 145.362 1.00 84.94 407 VAL A CA 1
ATOM 3175 C C . VAL A 1 407 ? -68.817 -12.533 146.524 1.00 84.94 407 VAL A C 1
ATOM 3177 O O . VAL A 1 407 ? -69.400 -12.984 147.508 1.00 84.94 407 VAL A O 1
ATOM 3180 N N . ASP A 1 408 ? -67.488 -12.430 146.468 1.00 83.81 408 ASP A N 1
ATOM 3181 C CA . ASP A 1 408 ? -66.599 -12.890 147.545 1.00 83.81 408 ASP A CA 1
ATOM 3182 C C . ASP A 1 408 ? -66.909 -12.181 148.882 1.00 83.81 408 ASP A C 1
ATOM 3184 O O . ASP A 1 408 ? -67.015 -12.828 149.930 1.00 83.81 408 ASP A O 1
ATOM 3188 N N . ASP A 1 409 ? -67.134 -10.861 148.849 1.00 84.56 409 ASP A N 1
ATOM 3189 C CA . ASP A 1 409 ? -67.520 -10.063 150.022 1.00 84.56 409 ASP A CA 1
ATOM 3190 C C . ASP A 1 409 ? -68.888 -10.503 150.592 1.00 84.56 409 ASP A C 1
ATOM 3192 O O . ASP A 1 409 ? -69.081 -10.578 151.815 1.00 84.56 409 ASP A O 1
ATOM 3196 N N . ALA A 1 410 ? -69.846 -10.843 149.721 1.00 81.75 410 ALA A N 1
ATOM 3197 C CA . ALA A 1 410 ? -71.160 -11.347 150.123 1.00 81.75 410 ALA A CA 1
ATOM 3198 C C . ALA A 1 410 ? -71.078 -12.738 150.778 1.00 81.75 410 ALA A C 1
ATOM 3200 O O . ALA A 1 410 ? -71.758 -12.989 151.782 1.00 81.75 410 ALA A O 1
ATOM 3201 N N . VAL A 1 411 ? -70.219 -13.628 150.267 1.00 83.62 411 VAL A N 1
ATOM 3202 C CA . VAL A 1 411 ? -69.952 -14.947 150.866 1.00 83.62 411 VAL A CA 1
ATOM 3203 C C . VAL A 1 411 ? -69.305 -14.795 152.243 1.00 83.62 411 VAL A C 1
ATOM 3205 O O . VAL A 1 411 ? -69.752 -15.426 153.204 1.00 83.62 411 VAL A O 1
ATOM 3208 N N . ALA A 1 412 ? -68.303 -13.919 152.375 1.00 83.81 412 ALA A N 1
ATOM 3209 C CA . ALA A 1 412 ? -67.640 -13.655 153.653 1.00 83.81 412 ALA A CA 1
ATOM 3210 C C . ALA A 1 412 ? -68.625 -13.135 154.714 1.00 83.81 412 ALA A C 1
ATOM 3212 O O . ALA A 1 412 ? -68.643 -13.621 155.848 1.00 83.81 412 ALA A O 1
ATOM 3213 N N . THR A 1 413 ? -69.495 -12.199 154.325 1.00 83.19 413 THR A N 1
ATOM 3214 C CA . THR A 1 413 ? -70.549 -11.664 155.200 1.00 83.19 413 THR A CA 1
ATOM 3215 C C . THR A 1 413 ? -71.545 -12.752 155.602 1.00 83.19 413 THR A C 1
ATOM 3217 O O . THR A 1 413 ? -71.880 -12.881 156.778 1.00 83.19 413 THR A O 1
ATOM 3220 N N . SER A 1 414 ? -71.983 -13.581 154.650 1.00 81.81 414 SER A N 1
ATOM 3221 C CA . SER A 1 414 ? -72.919 -14.681 154.916 1.00 81.81 414 SER A CA 1
ATOM 3222 C C . SER A 1 414 ? -72.339 -15.692 155.909 1.00 81.81 414 SER A C 1
ATOM 3224 O O . SER A 1 414 ? -73.038 -16.122 156.824 1.00 81.81 414 SER A O 1
ATOM 3226 N N . LYS A 1 415 ? -71.045 -16.015 155.792 1.00 81.75 415 LYS A N 1
ATOM 3227 C CA . LYS A 1 415 ? -70.345 -16.882 156.748 1.00 81.75 415 LYS A CA 1
ATOM 3228 C C . LYS A 1 415 ? -70.323 -16.291 158.159 1.00 81.75 415 LYS A C 1
ATOM 3230 O O . LYS A 1 415 ? -70.626 -17.001 159.109 1.00 81.75 415 LYS A O 1
ATOM 3235 N N . SER A 1 416 ? -70.044 -14.993 158.287 1.00 83.00 416 SER A N 1
ATOM 3236 C CA . SER A 1 416 ? -70.090 -14.315 159.588 1.00 83.00 416 SER A CA 1
ATOM 3237 C C . SER A 1 416 ? -71.472 -14.420 160.240 1.00 83.00 416 SER A C 1
ATOM 3239 O O . SER A 1 416 ? -71.559 -14.649 161.440 1.00 83.00 416 SER A O 1
ATOM 3241 N N . ILE A 1 417 ? -72.556 -14.300 159.462 1.00 80.12 417 ILE A N 1
ATOM 3242 C CA . ILE A 1 417 ? -73.930 -14.449 159.974 1.00 80.12 417 ILE A CA 1
ATOM 3243 C C . ILE A 1 417 ? -74.201 -15.890 160.436 1.00 80.12 417 ILE A C 1
ATOM 3245 O O . ILE A 1 417 ? -74.885 -16.084 161.443 1.00 80.12 417 ILE A O 1
ATOM 3249 N N . TYR A 1 418 ? -73.683 -16.896 159.723 1.00 82.06 418 TYR A N 1
ATOM 3250 C CA . TYR A 1 418 ? -73.813 -18.303 160.119 1.00 82.06 418 TYR A CA 1
ATOM 3251 C C . TYR A 1 418 ? -73.153 -18.566 161.478 1.00 82.06 418 TYR A C 1
ATOM 3253 O O . TYR A 1 418 ? -73.801 -19.116 162.368 1.00 82.06 418 TYR A O 1
ATOM 3261 N N . ASP A 1 419 ? -71.911 -18.110 161.654 1.00 80.62 419 ASP A N 1
ATOM 3262 C CA . ASP A 1 419 ? -71.147 -18.309 162.891 1.00 80.62 419 ASP A CA 1
ATOM 3263 C C . ASP A 1 419 ? -71.834 -17.620 164.092 1.00 80.62 419 ASP A C 1
ATOM 3265 O O . ASP A 1 419 ? -71.989 -18.217 165.158 1.00 80.62 419 ASP A O 1
ATOM 3269 N N . GLU A 1 420 ? -72.341 -16.393 163.914 1.00 79.44 420 GLU A N 1
ATOM 3270 C CA . GLU A 1 420 ? -73.098 -15.677 164.956 1.00 79.44 420 GLU A CA 1
ATOM 3271 C C . GLU A 1 420 ? -74.412 -16.405 165.320 1.00 79.44 420 GLU A C 1
ATOM 3273 O O . GLU A 1 420 ? -74.851 -16.406 166.475 1.00 79.44 420 GLU A O 1
ATOM 3278 N N . SER A 1 421 ? -75.042 -17.055 164.334 1.00 81.25 421 SER A N 1
ATOM 3279 C CA . SER A 1 421 ? -76.294 -17.799 164.514 1.00 81.25 421 SER A CA 1
ATOM 3280 C C . SER A 1 421 ? -76.104 -19.095 165.313 1.00 81.25 421 SER A C 1
ATOM 3282 O O . SER A 1 421 ? -77.017 -19.478 166.048 1.00 81.25 421 SER A O 1
ATOM 3284 N N . GLU A 1 422 ? -74.935 -19.747 165.241 1.00 80.31 422 GLU A N 1
ATOM 3285 C CA . GLU A 1 422 ? -74.600 -20.884 166.118 1.00 80.31 422 GLU A CA 1
ATOM 3286 C C . GLU A 1 422 ? -74.511 -20.464 167.589 1.00 80.31 422 GLU A C 1
ATOM 3288 O O . GLU A 1 422 ? -75.068 -21.139 168.457 1.00 80.31 422 GLU A O 1
ATOM 3293 N N . GLY A 1 423 ? -73.891 -19.313 167.875 1.00 80.75 423 GLY A N 1
ATOM 3294 C CA . GLY A 1 423 ? -73.839 -18.773 169.237 1.00 80.75 423 GLY A CA 1
ATOM 3295 C C . GLY A 1 423 ? -75.237 -18.515 169.817 1.00 80.75 423 GLY A C 1
ATOM 3296 O O . GLY A 1 423 ? -75.498 -18.782 170.993 1.00 80.75 423 GLY A O 1
ATOM 3297 N N . LEU A 1 424 ? -76.178 -18.063 168.980 1.00 80.38 424 LEU A N 1
ATOM 3298 C CA . LEU A 1 424 ? -77.581 -17.893 169.373 1.00 80.38 424 LEU A CA 1
ATOM 3299 C C . LEU A 1 424 ? -78.309 -19.233 169.593 1.00 80.38 424 LEU A C 1
ATOM 3301 O O . LEU A 1 424 ? -79.165 -19.314 170.477 1.00 80.38 424 LEU A O 1
ATOM 3305 N N . LEU A 1 425 ? -77.972 -20.283 168.838 1.00 83.31 425 LEU A N 1
ATOM 3306 C CA . LEU A 1 425 ? -78.491 -21.647 169.029 1.00 83.31 425 LEU A CA 1
ATOM 3307 C C . LEU A 1 425 ? -78.046 -22.231 170.375 1.00 83.31 425 LEU A C 1
ATOM 3309 O O . LEU A 1 425 ? -78.856 -22.805 171.110 1.00 83.31 425 LEU A O 1
ATOM 3313 N N . GLU A 1 426 ? -76.779 -22.037 170.733 1.00 81.12 426 GLU A N 1
ATOM 3314 C CA . GLU A 1 426 ? -76.244 -22.453 172.029 1.00 81.12 426 GLU A CA 1
ATOM 3315 C C . GLU A 1 426 ? -76.935 -21.696 173.172 1.00 81.12 426 GLU A C 1
ATOM 3317 O O . GLU A 1 426 ? -77.455 -22.314 174.106 1.00 81.12 426 GLU A O 1
ATOM 3322 N N . ALA A 1 427 ? -77.047 -20.368 173.057 1.00 80.62 427 ALA A N 1
ATOM 3323 C CA . ALA A 1 427 ? -77.764 -19.547 174.030 1.00 80.62 427 ALA A CA 1
ATOM 3324 C C . ALA A 1 427 ? -79.235 -19.978 174.179 1.00 80.62 427 ALA A C 1
ATOM 3326 O O . ALA A 1 427 ? -79.742 -20.086 175.296 1.00 80.62 427 ALA A O 1
ATOM 3327 N N . SER A 1 428 ? -79.911 -20.286 173.069 1.00 82.81 428 SER A N 1
ATOM 3328 C CA . SER A 1 428 ? -81.282 -20.800 173.060 1.00 82.81 428 SER A CA 1
ATOM 3329 C C . SER A 1 428 ? -81.389 -22.151 173.782 1.00 82.81 428 SER A C 1
ATOM 3331 O O . SER A 1 428 ? -82.280 -22.340 174.614 1.00 82.81 428 SER A O 1
ATOM 3333 N N . THR A 1 429 ? -80.444 -23.062 173.563 1.00 82.56 429 THR A N 1
ATOM 3334 C CA . THR A 1 429 ? -80.405 -24.363 174.251 1.00 82.56 429 THR A CA 1
ATOM 3335 C C . THR A 1 429 ? -80.198 -24.196 175.761 1.00 82.56 429 THR A C 1
ATOM 3337 O O . THR A 1 429 ? -80.858 -24.858 176.563 1.00 82.56 429 THR A O 1
ATOM 3340 N N . ILE A 1 430 ? -79.342 -23.256 176.175 1.00 83.38 430 ILE A N 1
ATOM 3341 C CA . ILE A 1 430 ? -79.137 -22.923 177.593 1.00 83.38 430 ILE A CA 1
ATOM 3342 C C . ILE A 1 430 ? -80.420 -22.354 178.209 1.00 83.38 430 ILE A C 1
ATOM 3344 O O . ILE A 1 430 ? -80.824 -22.799 179.282 1.00 83.38 430 ILE A O 1
ATOM 3348 N N . ILE A 1 431 ? -81.093 -21.412 177.534 1.00 81.62 431 ILE A N 1
ATOM 3349 C CA . ILE A 1 431 ? -82.385 -20.867 177.987 1.00 81.62 431 ILE A CA 1
ATOM 3350 C C . ILE A 1 431 ? -83.409 -21.994 178.138 1.00 81.62 431 ILE A C 1
ATOM 3352 O O . ILE A 1 431 ? -84.154 -22.013 179.115 1.00 81.62 431 ILE A O 1
ATOM 3356 N N . GLN A 1 432 ? -83.409 -22.959 177.217 1.00 82.38 432 GLN A N 1
ATOM 3357 C CA . GLN A 1 432 ? -84.291 -24.118 177.268 1.00 82.38 432 GLN A CA 1
ATOM 3358 C C . GLN A 1 432 ? -84.035 -24.982 178.510 1.00 82.38 432 GLN A C 1
ATOM 3360 O O . GLN A 1 432 ? -84.969 -25.336 179.229 1.00 82.38 432 GLN A O 1
ATOM 3365 N N . HIS A 1 433 ? -82.764 -25.241 178.821 1.00 82.94 433 HIS A N 1
ATOM 3366 C CA . HIS A 1 433 ? -82.365 -25.967 180.025 1.00 82.94 433 HIS A CA 1
ATOM 3367 C C . HIS A 1 433 ? -82.704 -25.221 181.319 1.00 82.94 433 HIS A C 1
ATOM 3369 O O . HIS A 1 433 ? -83.186 -25.834 182.274 1.00 82.94 433 HIS A O 1
ATOM 3375 N N . ILE A 1 434 ? -82.480 -23.903 181.360 1.00 80.69 434 ILE A N 1
ATOM 3376 C CA . ILE A 1 434 ? -82.859 -23.063 182.504 1.00 80.69 434 ILE A CA 1
ATOM 3377 C C . ILE A 1 434 ? -84.374 -23.108 182.682 1.00 80.69 434 ILE A C 1
ATOM 3379 O O . ILE A 1 434 ? -84.848 -23.275 183.803 1.00 80.69 434 ILE A O 1
ATOM 3383 N N . ALA A 1 435 ? -85.135 -23.006 181.595 1.00 81.69 435 ALA A N 1
ATOM 3384 C CA . ALA A 1 435 ? -86.583 -23.103 181.612 1.00 81.69 435 ALA A CA 1
ATOM 3385 C C . ALA A 1 435 ? -87.049 -24.473 182.141 1.00 81.69 435 ALA A C 1
ATOM 3387 O O . ALA A 1 435 ? -87.866 -24.521 183.051 1.00 81.69 435 ALA A O 1
ATOM 3388 N N . GLU A 1 436 ? -86.471 -25.594 181.704 1.00 82.00 436 GLU A N 1
ATOM 3389 C CA . GLU A 1 436 ? -86.794 -26.921 182.258 1.00 82.00 436 GLU A CA 1
ATOM 3390 C C . GLU A 1 436 ? -86.451 -27.065 183.745 1.00 82.00 436 GLU A C 1
ATOM 3392 O O . GLU A 1 436 ? -87.260 -27.579 184.523 1.00 82.00 436 GLU A O 1
ATOM 3397 N N . GLN A 1 437 ? -85.282 -26.581 184.174 1.00 82.12 437 GLN A N 1
ATOM 3398 C CA . GLN A 1 437 ? -84.918 -26.576 185.593 1.00 82.12 437 GLN A CA 1
ATOM 3399 C C . GLN A 1 437 ? -85.854 -25.692 186.416 1.00 82.12 437 GLN A C 1
ATOM 3401 O O . GLN A 1 437 ? -86.250 -26.074 187.516 1.00 82.12 437 GLN A O 1
ATOM 3406 N N . THR A 1 438 ? -86.232 -24.531 185.882 1.00 81.94 438 THR A N 1
ATOM 3407 C CA . THR A 1 438 ? -87.159 -23.597 186.528 1.00 81.94 438 THR A CA 1
ATOM 3408 C C . THR A 1 438 ? -88.555 -24.213 186.622 1.00 81.94 438 THR A C 1
ATOM 3410 O O . THR A 1 438 ? -89.188 -24.110 187.669 1.00 81.94 438 THR A O 1
ATOM 3413 N N . ASN A 1 439 ? -88.992 -24.949 185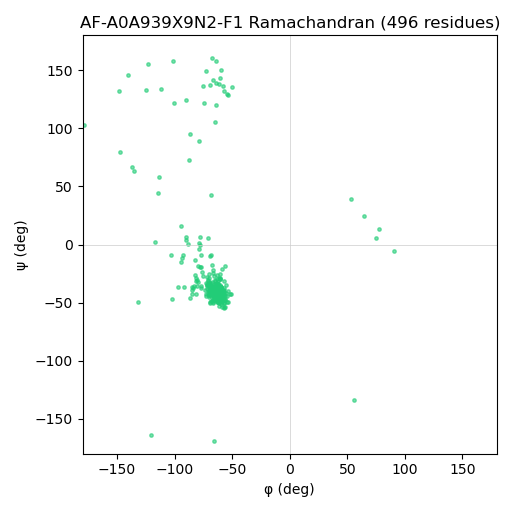.595 1.00 81.56 439 ASN A N 1
ATOM 3414 C CA . ASN A 1 439 ? -90.236 -25.719 185.586 1.00 81.56 439 ASN A CA 1
ATOM 3415 C C . ASN A 1 439 ? -90.234 -26.809 186.677 1.00 81.56 439 ASN A C 1
ATOM 3417 O O . ASN A 1 439 ? -91.207 -26.961 187.412 1.00 81.56 439 ASN A O 1
ATOM 3421 N N . LEU A 1 440 ? -89.115 -27.524 186.851 1.00 80.50 440 LEU A N 1
ATOM 3422 C CA . LEU A 1 440 ? -88.940 -28.545 187.896 1.00 80.50 440 LEU A CA 1
ATOM 3423 C C . LEU A 1 440 ? -88.876 -27.958 189.311 1.00 80.50 440 LEU A C 1
ATOM 3425 O O . LEU A 1 440 ? -89.478 -28.501 190.236 1.00 80.50 440 LEU A O 1
ATOM 3429 N N . LEU A 1 441 ? -88.167 -26.841 189.491 1.00 74.88 441 LEU A N 1
ATOM 3430 C CA . LEU A 1 441 ? -88.121 -26.106 190.758 1.00 74.88 441 LEU A CA 1
ATOM 3431 C C . LEU A 1 441 ? -89.508 -25.590 191.139 1.00 74.88 441 LEU A C 1
ATOM 3433 O O . LEU A 1 441 ? -89.921 -25.736 192.287 1.00 74.88 441 LEU A O 1
ATOM 3437 N N . ALA A 1 442 ? -90.236 -25.042 190.167 1.00 80.56 442 ALA A N 1
ATOM 3438 C CA . ALA A 1 442 ? -91.608 -24.594 190.329 1.00 80.56 442 ALA A CA 1
ATOM 3439 C C . ALA A 1 442 ? -92.555 -25.755 190.659 1.00 80.56 442 ALA A C 1
ATOM 3441 O O . ALA A 1 442 ? -93.386 -25.630 191.551 1.00 80.56 442 ALA A O 1
ATOM 3442 N N . MET A 1 443 ? -92.384 -26.920 190.028 1.00 77.81 443 MET A N 1
ATOM 3443 C CA . MET A 1 443 ? -93.147 -28.126 190.358 1.00 77.81 443 MET A CA 1
ATOM 3444 C C . MET A 1 443 ? -92.876 -28.597 191.793 1.00 77.81 443 MET A C 1
ATOM 3446 O O . MET A 1 443 ? -93.816 -28.883 192.531 1.00 77.81 443 MET A O 1
ATOM 3450 N N . ASN A 1 444 ? -91.611 -28.617 192.220 1.00 73.56 444 ASN A N 1
ATOM 3451 C CA . ASN A 1 444 ? -91.244 -28.965 193.595 1.00 73.56 444 ASN A CA 1
ATOM 3452 C C . ASN A 1 444 ? -91.799 -27.946 194.600 1.00 73.56 444 ASN A C 1
ATOM 3454 O O . ASN A 1 444 ? -92.311 -28.332 195.646 1.00 73.56 444 ASN A O 1
ATOM 3458 N N . ALA A 1 445 ? -91.770 -26.653 194.265 1.00 72.75 445 ALA A N 1
ATOM 3459 C CA . ALA A 1 445 ? -92.363 -25.603 195.086 1.00 72.75 445 ALA A CA 1
ATOM 3460 C C . ALA A 1 445 ? -93.896 -25.722 195.175 1.00 72.75 445 ALA A C 1
ATOM 3462 O O . ALA A 1 445 ? -94.456 -25.496 196.246 1.00 72.75 445 ALA A O 1
ATOM 3463 N N . ALA A 1 446 ? -94.576 -26.124 194.096 1.00 73.19 446 ALA A N 1
ATOM 3464 C CA . ALA A 1 446 ? -96.017 -26.382 194.090 1.00 73.19 446 ALA A CA 1
ATOM 3465 C C . ALA A 1 446 ? -96.383 -27.607 194.952 1.00 73.19 446 ALA A C 1
ATOM 3467 O O . ALA A 1 446 ? -97.371 -27.571 195.686 1.00 73.19 446 ALA A O 1
ATOM 3468 N N . ILE A 1 447 ? -95.556 -28.662 194.926 1.00 69.38 447 ILE A N 1
ATOM 3469 C CA . ILE A 1 447 ? -95.707 -29.853 195.781 1.00 69.38 447 ILE A CA 1
ATOM 3470 C C . ILE A 1 447 ? -95.534 -29.487 197.263 1.00 69.38 447 ILE A C 1
ATOM 3472 O O . ILE A 1 447 ? -96.372 -29.857 198.088 1.00 69.38 447 ILE A O 1
ATOM 3476 N N . GLU A 1 448 ? -94.499 -28.719 197.608 1.00 71.06 448 GLU A N 1
ATOM 3477 C CA . GLU A 1 448 ? -94.229 -28.340 199.001 1.00 71.06 448 GLU A CA 1
ATOM 3478 C C . GLU A 1 448 ? -95.271 -27.347 199.538 1.00 71.06 448 GLU A C 1
ATOM 3480 O O . GLU A 1 448 ? -95.692 -27.426 200.695 1.00 71.06 448 GLU A O 1
ATOM 3485 N N . ALA A 1 449 ? -95.776 -26.465 198.669 1.00 69.88 449 ALA A N 1
ATOM 3486 C CA . ALA A 1 449 ? -96.904 -25.595 198.971 1.00 69.88 449 ALA A CA 1
ATOM 3487 C C . ALA A 1 449 ? -98.205 -26.380 199.228 1.00 69.88 449 ALA A C 1
ATOM 3489 O O . ALA A 1 449 ? -98.983 -25.988 200.100 1.00 69.88 449 ALA A O 1
ATOM 3490 N N . ALA A 1 450 ? -98.420 -27.508 198.539 1.00 64.44 450 ALA A N 1
ATOM 3491 C CA . ALA A 1 450 ? -99.524 -28.428 198.823 1.00 64.44 450 ALA A CA 1
ATOM 3492 C C . ALA A 1 450 ? -99.327 -29.183 200.155 1.00 64.44 450 ALA A C 1
ATOM 3494 O O . ALA A 1 450 ? -100.300 -29.428 200.870 1.00 64.44 450 ALA A O 1
ATOM 3495 N N . HIS A 1 451 ? -98.077 -29.493 200.526 1.00 65.94 451 HIS A N 1
ATOM 3496 C CA . HIS A 1 451 ? -97.720 -30.132 201.801 1.00 65.94 451 HIS A CA 1
ATOM 3497 C C . HIS A 1 451 ? -97.941 -29.209 203.016 1.00 65.94 451 HIS A C 1
ATOM 3499 O O . HIS A 1 451 ? -98.340 -29.670 204.084 1.00 65.94 451 HIS A O 1
ATOM 3505 N N . ALA A 1 452 ? -97.746 -27.896 202.848 1.00 65.81 452 ALA A N 1
ATOM 3506 C CA . ALA A 1 452 ? -97.940 -26.879 203.888 1.00 65.81 452 ALA A CA 1
ATOM 3507 C C . ALA A 1 452 ? -99.415 -26.482 204.145 1.00 65.81 452 ALA A C 1
ATOM 3509 O O . ALA A 1 452 ? -99.692 -25.625 204.992 1.00 65.81 452 ALA A O 1
ATOM 3510 N N . GLY A 1 453 ? -100.377 -27.093 203.444 1.00 67.81 453 GLY A N 1
ATOM 3511 C CA . GLY A 1 453 ? -101.812 -26.898 203.678 1.00 67.81 453 GLY A CA 1
ATOM 3512 C C . GLY A 1 453 ? -102.265 -25.431 203.592 1.00 67.81 453 GLY A C 1
ATOM 3513 O O . GLY A 1 453 ? -101.907 -24.703 202.668 1.00 67.81 453 GLY A O 1
ATOM 3514 N N . GLU A 1 454 ? -103.073 -24.971 204.555 1.00 65.56 454 GLU A N 1
ATOM 3515 C CA . GLU A 1 454 ? -103.650 -23.610 204.566 1.00 65.56 454 GLU A CA 1
ATOM 3516 C C . GLU A 1 454 ? -102.594 -22.484 204.595 1.00 65.56 454 GLU A C 1
ATOM 3518 O O . GLU A 1 454 ? -102.839 -21.422 204.025 1.00 65.56 454 GLU A O 1
ATOM 3523 N N . ALA A 1 455 ? -101.402 -22.709 205.169 1.00 57.62 455 ALA A N 1
ATOM 3524 C CA . ALA A 1 455 ? -100.322 -21.714 205.181 1.00 57.62 455 ALA A CA 1
ATOM 3525 C C . ALA A 1 455 ? -99.570 -21.615 203.834 1.00 57.62 455 ALA A C 1
ATOM 3527 O O . ALA A 1 455 ? -98.923 -20.604 203.564 1.00 57.62 455 ALA A O 1
ATOM 3528 N N . GLY A 1 456 ? -99.671 -22.642 202.978 1.00 61.41 456 GLY A N 1
ATOM 3529 C CA . GLY A 1 456 ? -98.955 -22.754 201.702 1.00 61.41 456 GLY A CA 1
ATOM 3530 C C . GLY A 1 456 ? -99.694 -22.218 200.469 1.00 61.41 456 GLY A C 1
ATOM 3531 O O . GLY A 1 456 ? -99.079 -22.082 199.412 1.00 61.41 456 GLY A O 1
ATOM 3532 N N . LYS A 1 457 ? -100.984 -21.851 200.570 1.00 66.69 457 LYS A N 1
ATOM 3533 C CA . LYS A 1 457 ? -101.813 -21.421 199.418 1.00 66.69 457 LYS A CA 1
ATOM 3534 C C . LYS A 1 457 ? -101.202 -20.277 198.596 1.00 66.69 457 LYS A C 1
ATOM 3536 O O . LYS A 1 457 ? -101.264 -20.320 197.372 1.00 66.69 457 LYS A O 1
ATOM 3541 N N . GLY A 1 458 ? -100.594 -19.280 199.246 1.00 71.56 458 GLY A N 1
ATOM 3542 C CA . GLY A 1 458 ? -99.928 -18.169 198.550 1.00 71.56 458 GLY A CA 1
ATOM 3543 C C . GLY A 1 458 ? -98.676 -18.601 197.776 1.00 71.56 458 GLY A C 1
ATOM 3544 O O . GLY A 1 458 ? -98.441 -18.118 196.674 1.00 71.56 458 GLY A O 1
ATOM 3545 N N . PHE A 1 459 ? -97.915 -19.561 198.312 1.00 68.12 459 PHE A N 1
ATOM 3546 C CA . PHE A 1 459 ? -96.731 -20.128 197.657 1.00 68.12 459 PHE A CA 1
ATOM 3547 C C . PHE A 1 459 ? -97.094 -21.028 196.468 1.00 68.12 459 PHE A C 1
ATOM 3549 O O . PHE A 1 459 ? -96.389 -21.009 195.464 1.00 68.12 459 PHE A O 1
ATOM 3556 N N . SER A 1 460 ? -98.217 -21.753 196.538 1.00 72.75 460 SER A N 1
ATOM 3557 C CA . SER A 1 460 ? -98.688 -22.610 195.439 1.00 72.75 460 SER A CA 1
ATOM 3558 C C . SER A 1 460 ? -99.037 -21.803 194.191 1.00 72.75 460 SER A C 1
ATOM 3560 O O . SER A 1 460 ? -98.712 -22.223 193.086 1.00 72.75 460 SER A O 1
ATOM 3562 N N . VAL A 1 461 ? -99.671 -20.636 194.363 1.00 75.00 461 VAL A N 1
ATOM 3563 C CA . VAL A 1 461 ? -100.042 -19.758 193.240 1.00 75.00 461 VAL A CA 1
ATOM 3564 C C . VAL A 1 461 ? -98.797 -19.194 192.553 1.00 75.00 461 VAL A C 1
ATOM 3566 O O . VAL A 1 461 ? -98.739 -19.158 191.330 1.00 75.00 461 VAL A O 1
ATOM 3569 N N . VAL A 1 462 ? -97.772 -18.802 193.319 1.00 76.94 462 VAL A N 1
ATOM 3570 C CA . VAL A 1 462 ? -96.499 -18.325 192.749 1.00 76.94 462 VAL A CA 1
ATOM 3571 C C . VAL A 1 462 ? -95.758 -19.458 192.037 1.00 76.94 462 VAL A C 1
ATOM 3573 O O . VAL A 1 462 ? -95.194 -19.244 190.968 1.00 76.94 462 VAL A O 1
ATOM 3576 N N . ALA A 1 463 ? -95.780 -20.666 192.596 1.00 76.62 463 ALA A N 1
ATOM 3577 C CA . ALA A 1 463 ? -95.142 -21.826 191.993 1.00 76.62 463 ALA A CA 1
ATOM 3578 C C . ALA A 1 463 ? -95.783 -22.213 190.649 1.00 76.62 463 ALA A C 1
ATOM 3580 O O . ALA A 1 463 ? -95.056 -22.399 189.678 1.00 76.62 463 ALA A O 1
ATOM 3581 N N . ASP A 1 464 ? -97.116 -22.259 190.543 1.00 78.75 464 ASP A N 1
ATOM 3582 C CA . ASP A 1 464 ? -97.782 -22.526 189.258 1.00 78.75 464 ASP A CA 1
ATOM 3583 C C . ASP A 1 464 ? -97.530 -21.418 188.218 1.00 78.75 464 ASP A C 1
ATOM 3585 O O . ASP A 1 464 ? -97.365 -21.720 187.035 1.00 78.75 464 ASP A O 1
ATOM 3589 N N . GLU A 1 465 ? -97.417 -20.153 188.638 1.00 80.31 465 GLU A N 1
ATOM 3590 C CA . GLU A 1 465 ? -97.103 -19.053 187.716 1.00 80.31 465 GLU A CA 1
ATOM 3591 C C . GLU A 1 465 ? -95.653 -19.128 187.200 1.00 80.31 465 GLU A C 1
ATOM 3593 O O . GLU A 1 465 ? -95.411 -18.942 186.007 1.00 80.31 465 GLU A O 1
ATOM 3598 N N . ILE A 1 466 ? -94.683 -19.487 188.056 1.00 80.00 466 ILE A N 1
ATOM 3599 C CA . ILE A 1 466 ? -93.291 -19.740 187.633 1.00 80.00 466 ILE A CA 1
ATOM 3600 C C . ILE A 1 466 ? -93.227 -20.958 186.701 1.00 80.00 466 ILE A C 1
ATOM 3602 O O . ILE A 1 466 ? -92.499 -20.928 185.709 1.00 80.00 466 ILE A O 1
ATOM 3606 N N . ARG A 1 467 ? -94.007 -22.010 186.981 1.00 79.12 467 ARG A N 1
ATOM 3607 C CA . ARG A 1 467 ? -94.101 -23.217 186.144 1.00 79.12 467 ARG A CA 1
ATOM 3608 C C . ARG A 1 467 ? -94.558 -22.864 184.730 1.00 79.12 467 ARG A C 1
ATOM 3610 O O . ARG A 1 467 ? -93.930 -23.258 183.751 1.00 79.12 467 ARG A O 1
ATOM 3617 N N . LYS A 1 468 ? -95.603 -22.041 184.637 1.00 79.88 468 LYS A N 1
ATOM 3618 C CA . LYS A 1 468 ? -96.163 -21.575 183.369 1.00 79.88 468 LYS A CA 1
ATOM 3619 C C . LYS A 1 468 ? -95.186 -20.691 182.581 1.00 79.88 468 LYS A C 1
ATOM 3621 O O . LYS A 1 468 ? -94.986 -20.935 181.396 1.00 79.88 468 LYS A O 1
ATOM 3626 N N . LEU A 1 469 ? -94.522 -19.730 183.233 1.00 77.69 469 LEU A N 1
ATOM 3627 C CA . LEU A 1 469 ? -93.473 -18.892 182.618 1.00 77.69 469 LEU A CA 1
ATOM 3628 C C . LEU A 1 469 ? -92.283 -19.716 182.104 1.00 77.69 469 LEU A C 1
ATOM 3630 O O . LEU A 1 469 ? -91.672 -19.384 181.084 1.00 77.69 469 LEU A O 1
ATOM 3634 N N . ALA A 1 470 ? -91.950 -20.794 182.809 1.00 80.81 470 ALA A N 1
ATOM 3635 C CA . ALA A 1 470 ? -90.892 -21.712 182.431 1.00 80.81 470 ALA A CA 1
ATOM 3636 C C . ALA A 1 470 ? -91.283 -22.592 181.228 1.00 80.81 470 ALA A C 1
ATOM 3638 O O . ALA A 1 470 ? -90.499 -22.711 180.291 1.00 80.81 470 ALA A O 1
ATOM 3639 N N . GLU A 1 471 ? -92.496 -23.151 181.188 1.00 79.69 471 GLU A N 1
ATOM 3640 C CA . GLU A 1 471 ? -93.012 -23.849 179.996 1.00 79.69 471 GLU A CA 1
ATOM 3641 C C . GLU A 1 471 ? -93.044 -22.928 178.767 1.00 79.69 471 GLU A C 1
ATOM 3643 O O . GLU A 1 471 ? -92.560 -23.310 177.701 1.00 79.69 471 GLU A O 1
ATOM 3648 N N . GLU A 1 472 ? -93.510 -21.688 178.932 1.00 81.00 472 GLU A N 1
ATOM 3649 C CA . GLU A 1 472 ? -93.574 -20.699 177.851 1.00 81.00 472 GLU A CA 1
ATOM 3650 C C . GLU A 1 472 ? -92.168 -20.284 177.365 1.00 81.00 472 GLU A C 1
ATOM 3652 O O . GLU A 1 472 ? -91.928 -20.183 176.160 1.00 81.00 472 GLU A O 1
ATOM 3657 N N . SER A 1 473 ? -91.193 -20.141 178.274 1.00 80.75 473 SER A N 1
ATOM 3658 C CA . SER A 1 473 ? -89.785 -19.878 177.918 1.00 80.75 473 SER A CA 1
ATOM 3659 C C . SER A 1 473 ? -89.132 -21.054 177.181 1.00 80.75 473 SER A C 1
ATOM 3661 O O . SER A 1 473 ? -88.365 -20.842 176.241 1.00 80.75 473 SER A O 1
ATOM 3663 N N . ASN A 1 474 ? -89.446 -22.293 177.575 1.00 83.69 474 ASN A N 1
ATOM 3664 C CA . ASN A 1 474 ? -88.973 -23.507 176.905 1.00 83.69 474 ASN A CA 1
ATOM 3665 C C . ASN A 1 474 ? -89.512 -23.575 175.464 1.00 83.69 474 ASN A C 1
ATOM 3667 O O . ASN A 1 474 ? -88.755 -23.795 174.515 1.00 83.69 474 ASN A O 1
ATOM 3671 N N . GLU A 1 475 ? -90.810 -23.313 175.288 1.00 83.12 475 GLU A N 1
ATOM 3672 C CA . GLU A 1 475 ? -91.460 -23.325 173.978 1.00 83.12 475 GLU A CA 1
ATOM 3673 C C . GLU A 1 475 ? -90.909 -22.232 173.046 1.00 83.12 475 GLU A C 1
ATOM 3675 O O . GLU A 1 475 ? -90.550 -22.525 171.901 1.00 83.12 475 GLU A O 1
ATOM 3680 N N . GLN A 1 476 ? -90.745 -20.997 173.539 1.00 81.25 476 GLN A N 1
ATOM 3681 C CA . GLN A 1 476 ? -90.155 -19.903 172.755 1.00 81.25 476 GLN A CA 1
ATOM 3682 C C . GLN A 1 476 ? -88.700 -20.180 172.372 1.00 81.25 476 GLN A C 1
ATOM 3684 O O . GLN A 1 476 ? -88.309 -19.936 171.229 1.00 81.25 476 GLN A O 1
ATOM 3689 N N . SER A 1 477 ? -87.900 -20.744 173.280 1.00 83.69 477 SER A N 1
ATOM 3690 C CA . SER A 1 477 ? -86.514 -21.079 172.954 1.00 83.69 477 SER A CA 1
ATOM 3691 C C . SER A 1 477 ? -86.430 -22.169 171.880 1.00 83.69 477 SER A C 1
ATOM 3693 O O . SER A 1 477 ? -85.672 -22.044 170.921 1.00 83.69 477 SER A O 1
ATOM 3695 N N . LYS A 1 478 ? -87.293 -23.189 171.940 1.00 80.38 478 LYS A N 1
ATOM 3696 C CA . LYS A 1 478 ? -87.372 -24.222 170.893 1.00 80.38 478 LYS A CA 1
ATOM 3697 C C . LYS A 1 478 ? -87.720 -23.639 169.519 1.00 80.38 478 LYS A C 1
ATOM 3699 O O . LYS A 1 478 ? -87.188 -24.077 168.493 1.00 80.38 478 LYS A O 1
ATOM 3704 N N . LEU A 1 479 ? -88.595 -22.633 169.499 1.00 82.81 479 LEU A N 1
ATOM 3705 C CA . LEU A 1 479 ? -88.968 -21.918 168.282 1.00 82.81 479 LEU A CA 1
ATOM 3706 C C . LEU A 1 479 ? -87.783 -21.120 167.708 1.00 82.81 479 LEU A C 1
ATOM 3708 O O . LEU A 1 479 ? -87.547 -21.174 166.501 1.00 82.81 479 LEU A O 1
ATOM 3712 N N . ILE A 1 480 ? -87.006 -20.442 168.561 1.00 82.56 480 ILE A N 1
ATOM 3713 C CA . ILE A 1 480 ? -85.781 -19.722 168.171 1.00 82.56 480 ILE A CA 1
ATOM 3714 C C . ILE A 1 480 ? -84.745 -20.687 167.585 1.00 82.56 480 ILE A C 1
ATOM 3716 O O . ILE A 1 480 ? -84.253 -20.439 166.486 1.00 82.56 480 ILE A O 1
ATOM 3720 N N . SER A 1 481 ? -84.472 -21.815 168.250 1.00 82.19 481 SER A N 1
ATOM 3721 C CA . SER A 1 481 ? -83.554 -22.841 167.730 1.00 82.19 481 SER A CA 1
ATOM 3722 C C . SER A 1 481 ? -83.967 -23.333 166.344 1.00 82.19 481 SER A C 1
ATOM 3724 O O . SER A 1 481 ? -83.138 -23.393 165.441 1.00 82.19 481 SER A O 1
ATOM 3726 N N . THR A 1 482 ? -85.259 -23.605 166.136 1.00 83.19 482 THR A N 1
ATOM 3727 C CA . THR A 1 482 ? -85.766 -24.048 164.826 1.00 83.19 482 THR A CA 1
ATOM 3728 C C . THR A 1 482 ? -85.535 -22.981 163.746 1.00 83.19 482 THR A C 1
ATOM 3730 O O . THR A 1 482 ? -85.057 -23.291 162.659 1.00 83.19 482 THR A O 1
ATOM 3733 N N . ARG A 1 483 ? -85.799 -21.700 164.050 1.00 82.38 483 ARG A N 1
ATOM 3734 C CA . ARG A 1 483 ? -85.579 -20.590 163.105 1.00 82.38 483 ARG A CA 1
ATOM 3735 C C . ARG A 1 483 ? -84.109 -20.357 162.769 1.00 82.38 483 ARG A C 1
ATOM 3737 O O . ARG A 1 483 ? -83.799 -20.037 161.624 1.00 82.38 483 ARG A O 1
ATOM 3744 N N . LEU A 1 484 ? -83.213 -20.521 163.736 1.00 83.12 484 LEU A N 1
ATOM 3745 C CA . LEU A 1 484 ? -81.772 -20.412 163.508 1.00 83.12 484 LEU A CA 1
ATOM 3746 C C . LEU A 1 484 ? -81.238 -21.586 162.678 1.00 83.12 484 LEU A C 1
ATOM 3748 O O . LEU A 1 484 ? -80.369 -21.389 161.834 1.00 83.12 484 LEU A O 1
ATOM 3752 N N . GLN A 1 485 ? -81.803 -22.784 162.845 1.00 80.56 485 GLN A N 1
ATOM 3753 C CA . GLN A 1 485 ? -81.466 -23.951 162.025 1.00 80.56 485 GLN A CA 1
ATOM 3754 C C . GLN A 1 485 ? -81.906 -23.766 160.561 1.00 80.56 485 GLN A C 1
ATOM 3756 O O . GLN A 1 485 ? -81.130 -24.036 159.641 1.00 80.56 485 GLN A O 1
ATOM 3761 N N . ASP A 1 486 ? -83.106 -23.215 160.339 1.00 82.31 486 ASP A N 1
ATOM 3762 C CA . ASP A 1 486 ? -83.588 -22.834 159.004 1.00 82.31 486 ASP A CA 1
ATOM 3763 C C . ASP A 1 486 ? -82.677 -21.773 158.354 1.00 82.31 486 ASP A C 1
ATOM 3765 O O . ASP A 1 486 ? -82.311 -21.896 157.176 1.00 82.31 486 ASP A O 1
ATOM 3769 N N . LEU A 1 487 ? -82.268 -20.753 159.123 1.00 82.12 487 LEU A N 1
ATOM 3770 C CA . LEU A 1 487 ? -81.349 -19.699 158.679 1.00 82.12 487 LEU A CA 1
ATOM 3771 C C . LEU A 1 487 ? -79.977 -20.274 158.297 1.00 82.12 487 LEU A C 1
ATOM 3773 O O . LEU A 1 487 ? -79.461 -19.962 157.223 1.00 82.12 487 LEU A O 1
ATOM 3777 N N . GLY A 1 488 ? -79.427 -21.170 159.121 1.00 80.00 488 GLY A N 1
ATOM 3778 C CA . GLY A 1 488 ? -78.173 -21.866 158.839 1.00 80.00 488 GLY A CA 1
ATOM 3779 C C . GLY A 1 488 ? -78.227 -22.681 157.543 1.00 80.00 488 GLY A C 1
ATOM 3780 O O . GLY A 1 488 ? -77.309 -22.605 156.723 1.00 80.00 488 GLY A O 1
ATOM 3781 N N . SER A 1 489 ? -79.335 -23.390 157.292 1.00 80.31 489 SER A N 1
ATOM 3782 C CA . SER A 1 489 ? -79.524 -24.138 156.037 1.00 80.31 489 SER A CA 1
ATOM 3783 C C . SER A 1 489 ? -79.592 -23.223 154.804 1.00 80.31 489 SER A C 1
ATOM 3785 O O . SER A 1 489 ? -79.031 -23.541 153.750 1.00 80.31 489 SER A O 1
ATOM 3787 N N . SER A 1 490 ? -80.222 -22.051 154.944 1.00 78.88 490 SER A N 1
ATOM 3788 C CA . SER A 1 490 ? -80.354 -21.070 153.863 1.00 78.88 490 SER A CA 1
ATOM 3789 C C . SER A 1 490 ? -78.997 -20.464 153.508 1.00 78.88 490 SER A C 1
ATOM 3791 O O . SER A 1 490 ? -78.656 -20.369 152.330 1.00 78.88 490 SER A O 1
ATOM 3793 N N . ILE A 1 491 ? -78.181 -20.135 154.514 1.00 82.25 491 ILE A N 1
ATOM 3794 C CA . ILE A 1 491 ? -76.821 -19.622 154.304 1.00 82.25 491 ILE A CA 1
ATOM 3795 C C . ILE A 1 491 ? -75.915 -20.686 153.670 1.00 82.25 491 ILE A C 1
ATOM 3797 O O . ILE A 1 491 ? -75.191 -20.379 152.726 1.00 82.25 491 ILE A O 1
ATOM 3801 N N . SER A 1 492 ? -75.992 -21.947 154.110 1.00 75.69 492 SER A N 1
ATOM 3802 C CA . SER A 1 492 ? -75.245 -23.054 153.489 1.00 75.69 492 SER A CA 1
ATOM 3803 C C . SER A 1 492 ? -75.627 -23.266 152.017 1.00 75.69 492 SER A C 1
ATOM 3805 O O . SER A 1 492 ? -74.769 -23.547 151.176 1.00 75.69 492 SER A O 1
ATOM 3807 N N . THR A 1 493 ? -76.902 -23.069 151.676 1.00 78.56 493 THR A N 1
ATOM 3808 C CA . THR A 1 493 ? -77.374 -23.133 150.286 1.00 78.56 493 THR A CA 1
ATOM 3809 C C . THR A 1 493 ? -76.824 -21.977 149.449 1.00 78.56 493 THR A C 1
ATOM 3811 O O . THR A 1 493 ? -76.435 -22.187 148.304 1.00 78.56 493 THR A O 1
ATOM 3814 N N . VAL A 1 494 ? -76.749 -20.762 149.998 1.00 76.50 494 VAL A N 1
ATOM 3815 C CA . VAL A 1 494 ? -76.130 -19.626 149.295 1.00 76.50 494 VAL A CA 1
ATOM 3816 C C . VAL A 1 494 ? -74.637 -19.884 149.077 1.00 76.50 494 VAL A C 1
ATOM 3818 O O . VAL A 1 494 ? -74.181 -19.803 147.945 1.00 76.50 494 VAL A O 1
ATOM 3821 N N . ALA A 1 495 ? -73.912 -20.311 150.114 1.00 71.12 495 ALA A N 1
ATOM 3822 C CA . ALA A 1 495 ? -72.470 -20.563 150.053 1.00 71.12 495 ALA A CA 1
ATOM 3823 C C . ALA A 1 495 ? -72.053 -21.753 149.167 1.00 71.12 495 ALA A C 1
ATOM 3825 O O . ALA A 1 495 ? -70.881 -21.876 148.838 1.00 71.12 495 ALA A O 1
ATOM 3826 N N . SER A 1 496 ? -72.974 -22.658 148.820 1.00 68.38 496 SER A N 1
ATOM 3827 C CA . SER A 1 496 ? -72.701 -23.781 147.906 1.00 68.38 496 SER A CA 1
ATOM 3828 C C . SER A 1 496 ? -73.056 -23.486 146.446 1.00 68.38 496 SER A C 1
ATOM 3830 O O . SER A 1 496 ? -72.633 -24.233 145.566 1.00 68.38 496 SER A O 1
ATOM 3832 N N . ASN A 1 497 ? -73.828 -22.424 146.187 1.00 63.84 497 ASN A N 1
ATOM 3833 C CA . ASN A 1 497 ? -74.231 -21.998 144.842 1.00 63.84 497 ASN A CA 1
ATOM 3834 C C . ASN A 1 497 ? -73.439 -20.784 144.318 1.00 63.84 497 ASN A C 1
ATOM 3836 O O . ASN A 1 497 ? -73.585 -20.433 143.146 1.00 63.84 497 ASN A O 1
ATOM 3840 N N . THR A 1 498 ? -72.635 -20.155 145.175 1.00 58.59 498 THR A N 1
ATOM 3841 C CA . THR A 1 498 ? -71.573 -19.188 144.844 1.00 58.59 498 THR A CA 1
ATOM 3842 C C . THR A 1 498 ? -70.229 -19.888 144.884 1.00 58.59 498 THR A C 1
ATOM 3844 O O . THR A 1 498 ? -69.430 -19.681 143.949 1.00 58.59 498 THR A O 1
#

Sequence (498 aa):
MAEISSTQPFRFKHPLRIYILNWLMYASPISFFVLQLYTTKYFSVAETTQIILKPEIFISMIVSMILPFIITRIFLPRIEAYDGSPESVRICDKAHAIYPTISIGIPIFVDLCIVYAMCSESHWFGSAIISMTIFLQMFGTISLVSLLTYILFHGELEDQMAEIPLTNENLGLTFRARFIITAFFAMCGITLVCAAPLNNALVKGWKIEDIFLSRLVPTFICCLIAGFVDFMALTRDSLIAIRRIQRLSENLAKGDYTKINVKLRSRDELGLLINHINTFANTTKKLIANIQDSAETTLDTAAALSQNAEDTENQTGLISKSIKNVDAEIENQTAGITETQAAINQITTNISVLNENIEAQSSNVTEAVAAVEQMVSNIHSVTSILDRNSEAVAQLDHAANEGQKMVDDAVATSKSIYDESEGLLEASTIIQHIAEQTNLLAMNAAIEAAHAGEAGKGFSVVADEIRKLAEESNEQSKLISTRLQDLGSSISTVASNT

Solvent-accessible surface area (backbone atoms only — not comparable to full-atom values): 25798 Å² total; per-residue (Å²): 134,82,80,92,81,68,101,58,66,43,69,67,86,58,57,67,57,48,54,50,29,49,39,42,31,40,49,44,22,55,53,52,42,55,51,46,42,60,76,68,58,80,52,53,73,68,58,50,50,55,58,51,70,33,69,69,48,41,51,46,53,51,48,50,66,49,50,44,58,55,51,50,66,63,45,50,59,52,46,33,59,29,72,85,45,76,65,35,42,53,48,28,33,47,43,57,36,44,47,61,55,48,64,57,50,50,46,57,52,55,50,49,51,40,42,49,56,55,35,69,60,28,68,78,77,77,40,76,52,60,27,52,23,54,41,27,34,46,58,10,34,38,36,42,49,22,46,46,32,44,53,55,29,51,50,52,52,28,49,59,46,20,84,57,76,85,65,90,87,40,54,32,74,40,67,67,55,50,54,52,54,52,52,49,32,31,53,50,9,42,54,27,41,48,45,19,62,60,46,44,28,74,75,73,69,53,57,68,72,64,42,43,70,73,46,40,50,58,50,43,51,53,40,50,52,50,46,49,50,39,52,50,55,58,50,49,58,55,53,53,53,50,54,50,54,51,51,48,52,52,34,52,74,72,68,48,72,85,78,52,86,72,70,38,57,41,62,27,66,69,23,51,48,51,53,51,51,36,52,49,49,53,51,51,48,50,51,52,50,55,50,49,56,49,50,51,54,48,52,54,51,49,52,54,51,52,51,53,50,52,52,48,52,53,50,50,53,51,50,54,52,49,51,54,52,51,53,53,50,51,53,53,51,53,51,53,51,53,53,51,51,52,52,50,52,52,50,54,52,51,53,52,55,50,50,54,50,49,54,52,51,52,51,52,50,54,52,52,49,53,53,50,54,52,49,52,53,50,50,53,52,52,51,56,51,50,54,52,50,53,52,51,50,54,52,50,52,52,52,52,53,52,50,50,52,53,50,53,53,49,48,56,51,46,50,54,53,44,58,56,40,50,56,50,38,53,52,25,52,50,47,26,51,50,14,51,52,41,25,51,53,16,48,52,41,30,52,51,16,60,71,49,46,89,81,12,56,71,50,26,56,52,14,52,51,44,24,52,54,14,52,51,42,28,53,53,23,53,52,50,36,51,52,42,51,55,49,43,53,53,47,53,53,51,64,72,76,107

Radius of gyration: 102.56 Å; Cα contacts (8 Å, |Δi|>4): 397; chains: 1; bounding box: 162×51×285 Å